Protein AF-A0A2N5ZGA8-F1 (afdb_monomer_lite)

InterPro domains:
  IPR036866 Ribonuclease Z/Hydroxyacylglutathione hydrolase-like [G3DSA:3.60.15.10] (250-473)
  IPR036866 Ribonuclease Z/Hydroxyacylglutathione hydrolase-like [SSF56281] (266-463)
  IPR044878 UbiA prenyltransferase superfamily [G3DSA:1.10.357.140] (12-146)

Structure (mmCIF, N/CA/C/O backbone):
data_AF-A0A2N5ZGA8-F1
#
_entry.id   AF-A0A2N5ZGA8-F1
#
loop_
_atom_site.group_PDB
_atom_site.id
_atom_site.type_symbol
_atom_site.label_atom_id
_atom_site.label_alt_id
_atom_site.label_comp_id
_atom_site.label_asym_id
_atom_site.label_entity_id
_atom_site.label_seq_id
_atom_site.pdbx_PDB_ins_code
_atom_site.Cartn_x
_atom_site.Cartn_y
_atom_site.Cartn_z
_atom_site.occupancy
_atom_site.B_iso_or_equiv
_atom_site.auth_seq_id
_atom_site.auth_comp_id
_atom_site.auth_asym_id
_atom_site.auth_atom_id
_atom_site.pdbx_PDB_model_num
ATOM 1 N N . MET A 1 1 ? 27.404 19.825 -39.252 1.00 42.28 1 MET A N 1
ATOM 2 C CA . MET A 1 1 ? 27.115 18.828 -38.196 1.00 42.28 1 MET A CA 1
ATOM 3 C C . MET A 1 1 ? 25.682 18.282 -38.285 1.00 42.28 1 MET A C 1
ATOM 5 O O . MET A 1 1 ? 25.531 17.076 -38.405 1.00 42.28 1 MET A O 1
ATOM 9 N N . ILE A 1 2 ? 24.647 19.131 -38.385 1.00 36.62 2 ILE A N 1
ATOM 10 C CA . ILE A 1 2 ? 23.227 18.726 -38.561 1.00 36.62 2 ILE A CA 1
ATOM 11 C C . ILE A 1 2 ? 22.965 17.884 -39.829 1.00 36.62 2 ILE A C 1
ATOM 13 O O . ILE A 1 2 ? 22.237 16.898 -39.770 1.00 36.62 2 ILE A O 1
ATOM 17 N N . LYS A 1 3 ? 23.632 18.184 -40.958 1.00 45.75 3 LYS A N 1
ATOM 18 C CA . LYS A 1 3 ? 23.583 17.331 -42.168 1.00 45.75 3 LYS A CA 1
ATOM 19 C C . LYS A 1 3 ? 24.006 15.879 -41.885 1.00 45.75 3 LYS A C 1
ATOM 21 O O . LYS A 1 3 ? 23.414 14.969 -42.442 1.00 45.75 3 LYS A O 1
ATOM 26 N N . ILE A 1 4 ? 24.976 15.652 -40.994 1.00 51.53 4 ILE A N 1
ATOM 27 C CA . ILE A 1 4 ? 25.480 14.309 -40.656 1.00 51.53 4 ILE A CA 1
ATOM 28 C C . ILE A 1 4 ? 24.460 13.544 -39.794 1.00 51.53 4 ILE A C 1
ATOM 30 O O . ILE A 1 4 ? 24.263 12.357 -40.004 1.00 51.53 4 ILE A O 1
ATOM 34 N N . ILE A 1 5 ? 23.745 14.232 -38.896 1.00 46.22 5 ILE A N 1
ATOM 35 C CA . ILE A 1 5 ? 22.691 13.646 -38.045 1.00 46.22 5 ILE A CA 1
ATOM 36 C C . ILE A 1 5 ? 21.482 13.166 -38.879 1.00 46.22 5 ILE A C 1
ATOM 38 O O . ILE A 1 5 ? 20.897 12.131 -38.572 1.00 46.22 5 ILE A O 1
ATOM 42 N N . LEU A 1 6 ? 21.125 13.887 -39.951 1.00 43.28 6 LEU A N 1
ATOM 43 C CA . LEU A 1 6 ? 19.881 13.682 -40.715 1.00 43.28 6 LEU A CA 1
ATOM 44 C C . LEU A 1 6 ? 20.022 12.867 -42.021 1.00 43.28 6 LEU A C 1
ATOM 46 O O . LEU A 1 6 ? 19.008 12.494 -42.609 1.00 43.28 6 LEU A O 1
ATOM 50 N N . LEU A 1 7 ? 21.235 12.577 -42.510 1.00 49.16 7 LEU A N 1
ATOM 51 C CA . LEU A 1 7 ? 21.440 11.998 -43.857 1.00 49.16 7 LEU A CA 1
ATOM 52 C C . LEU A 1 7 ? 21.322 10.466 -43.958 1.00 49.16 7 LEU A C 1
ATOM 54 O O . LEU A 1 7 ? 21.273 9.927 -45.063 1.00 49.16 7 LEU A O 1
ATOM 58 N N . PHE A 1 8 ? 21.245 9.752 -42.840 1.00 52.50 8 PHE A N 1
ATOM 59 C CA . PHE A 1 8 ? 21.357 8.292 -42.812 1.00 52.50 8 PHE A CA 1
ATOM 60 C C . PHE A 1 8 ? 20.091 7.434 -42.563 1.00 52.50 8 PHE A C 1
ATOM 62 O O . PHE A 1 8 ? 20.229 6.211 -42.620 1.00 52.50 8 PHE A O 1
ATOM 69 N N . PRO A 1 9 ? 18.850 7.943 -42.374 1.00 51.81 9 PRO A N 1
ATOM 70 C CA . PRO A 1 9 ? 17.691 7.067 -42.133 1.00 51.81 9 PRO A CA 1
ATOM 71 C C . PRO A 1 9 ? 17.471 5.991 -43.209 1.00 51.81 9 PRO A C 1
ATOM 73 O O . PRO A 1 9 ? 16.933 4.929 -42.925 1.00 51.81 9 PRO A O 1
ATOM 76 N N . LYS A 1 10 ? 17.904 6.247 -44.454 1.00 49.03 10 LYS A N 1
ATOM 77 C CA . LYS A 1 10 ? 17.772 5.306 -45.582 1.00 49.03 10 LYS A CA 1
ATOM 78 C C . LYS A 1 10 ? 18.852 4.217 -45.626 1.00 49.03 10 LYS A C 1
ATOM 80 O O . LYS A 1 10 ? 18.699 3.270 -46.392 1.00 49.03 10 LYS A O 1
ATOM 85 N N . THR A 1 11 ? 19.941 4.361 -44.871 1.00 52.16 11 THR A N 1
ATOM 86 C CA . THR A 1 11 ? 21.056 3.393 -44.797 1.00 52.16 11 THR A CA 1
ATOM 87 C C . THR A 1 11 ? 21.200 2.757 -43.414 1.00 52.16 11 THR A C 1
ATOM 89 O O . THR A 1 11 ? 21.920 1.772 -43.263 1.00 52.16 11 THR A O 1
ATOM 92 N N . TYR A 1 12 ? 20.514 3.306 -42.416 1.00 62.53 12 TYR A N 1
ATOM 93 C CA . TYR A 1 12 ? 20.373 2.754 -41.080 1.00 62.53 12 TYR A CA 1
ATOM 94 C C . TYR A 1 12 ? 19.534 1.483 -41.091 1.00 62.53 12 TYR A C 1
ATOM 96 O O . TYR A 1 12 ? 18.433 1.458 -41.642 1.00 62.53 12 TYR A O 1
ATOM 104 N N . ARG A 1 13 ? 20.031 0.424 -40.442 1.00 61.88 13 ARG A N 1
ATOM 105 C CA . ARG A 1 13 ? 19.171 -0.706 -40.112 1.00 61.88 13 ARG A CA 1
ATOM 106 C C . ARG A 1 13 ? 18.444 -0.420 -38.812 1.00 61.88 13 ARG A C 1
ATOM 108 O O . ARG A 1 13 ? 19.052 -0.314 -37.746 1.00 61.88 13 ARG A O 1
ATOM 115 N N . PHE A 1 14 ? 17.132 -0.296 -38.942 1.00 59.53 14 PHE A N 1
ATOM 116 C CA . PHE A 1 14 ? 16.235 -0.008 -37.838 1.00 59.53 14 PHE A CA 1
ATOM 117 C C . PHE A 1 14 ? 16.184 -1.135 -36.803 1.00 59.53 14 PHE A C 1
ATOM 119 O O . PHE A 1 14 ? 15.913 -0.867 -35.646 1.00 59.53 14 PHE A O 1
ATOM 126 N N . ASP A 1 15 ? 16.503 -2.375 -37.170 1.00 60.81 15 ASP A N 1
ATOM 127 C CA . ASP A 1 15 ? 16.568 -3.484 -36.215 1.00 60.81 15 ASP A CA 1
ATOM 128 C C . ASP A 1 15 ? 17.665 -3.293 -35.155 1.00 60.81 15 ASP A C 1
ATOM 130 O O . ASP A 1 15 ? 17.408 -3.497 -33.977 1.00 60.81 15 ASP A O 1
ATOM 134 N N . ILE A 1 16 ? 18.850 -2.806 -35.533 1.00 68.69 16 ILE A N 1
ATOM 135 C CA . ILE A 1 16 ? 19.913 -2.459 -34.577 1.00 68.69 16 ILE A CA 1
ATOM 136 C C . ILE A 1 16 ? 19.487 -1.266 -33.714 1.00 68.69 16 ILE A C 1
ATOM 138 O O . ILE A 1 16 ? 19.756 -1.258 -32.517 1.00 68.69 16 ILE A O 1
ATOM 142 N N . PHE A 1 17 ? 18.793 -0.279 -34.290 1.00 72.31 17 PHE A N 1
ATOM 143 C CA . PHE A 1 17 ? 18.229 0.823 -33.505 1.00 72.31 17 PHE A CA 1
ATOM 144 C C . PHE A 1 17 ? 17.192 0.313 -32.505 1.00 72.31 17 PHE A C 1
ATOM 146 O O . PHE A 1 17 ? 17.238 0.702 -31.348 1.00 72.31 17 PHE A O 1
ATOM 153 N N . LEU A 1 18 ? 16.297 -0.579 -32.932 1.00 65.62 18 LEU A N 1
ATOM 154 C CA . LEU A 1 18 ? 15.252 -1.159 -32.100 1.00 65.62 18 LEU A CA 1
ATOM 155 C C . LEU A 1 18 ? 15.848 -1.959 -30.942 1.00 65.62 18 LEU A C 1
ATOM 157 O O . LEU A 1 18 ? 15.362 -1.837 -29.824 1.00 65.62 18 LEU A O 1
ATOM 161 N N . LEU A 1 19 ? 16.924 -2.718 -31.184 1.00 68.69 19 LEU A N 1
ATOM 162 C CA . LEU A 1 19 ? 17.678 -3.373 -30.113 1.00 68.69 19 LEU A CA 1
ATOM 163 C C . LEU A 1 19 ? 18.147 -2.327 -29.095 1.00 68.69 19 LEU A C 1
ATOM 165 O O . LEU A 1 19 ? 17.766 -2.400 -27.935 1.00 68.69 19 LEU A O 1
ATOM 169 N N . VAL A 1 20 ? 18.895 -1.310 -29.531 1.00 73.00 20 VAL A N 1
ATOM 170 C CA . VAL A 1 20 ? 19.420 -0.247 -28.651 1.00 73.00 20 VAL A CA 1
ATOM 171 C C . VAL A 1 20 ? 18.306 0.530 -27.933 1.00 73.00 20 VAL A C 1
ATOM 173 O O . VAL A 1 20 ? 18.451 0.878 -26.762 1.00 73.00 20 VAL A O 1
ATOM 176 N N . PHE A 1 21 ? 17.178 0.744 -28.604 1.00 75.94 21 PHE A N 1
ATOM 177 C CA . PHE A 1 21 ? 15.977 1.363 -28.056 1.00 75.94 21 PHE A CA 1
ATOM 178 C C . PHE A 1 21 ? 15.363 0.549 -26.931 1.00 75.94 21 PHE A C 1
ATOM 180 O O . PHE A 1 21 ? 15.164 1.088 -25.845 1.00 75.94 21 PHE A O 1
ATOM 187 N N . LEU A 1 22 ? 15.114 -0.739 -27.161 1.00 68.12 22 LEU A N 1
ATOM 188 C CA . LEU A 1 22 ? 14.566 -1.627 -26.140 1.00 68.12 22 LEU A CA 1
ATOM 189 C C . LEU A 1 22 ? 15.519 -1.733 -24.944 1.00 68.12 22 LEU A C 1
ATOM 191 O O . LEU A 1 22 ? 15.070 -1.644 -23.806 1.00 68.12 22 LEU A O 1
ATOM 195 N N . LEU A 1 23 ? 16.834 -1.822 -25.187 1.00 69.00 23 LEU A N 1
ATOM 196 C CA . LEU A 1 23 ? 17.844 -1.796 -24.121 1.00 69.00 23 LEU A CA 1
ATOM 197 C C . LEU A 1 23 ? 17.736 -0.541 -23.256 1.00 69.00 23 LEU A C 1
ATOM 199 O O . LEU A 1 23 ? 17.744 -0.619 -22.028 1.00 69.00 23 LEU A O 1
ATOM 203 N N . SER A 1 24 ? 17.659 0.613 -23.917 1.00 72.38 24 SER A N 1
ATOM 204 C CA . SER A 1 24 ? 17.603 1.905 -23.247 1.00 72.38 24 SER A CA 1
ATOM 205 C C . SER A 1 24 ? 16.304 2.033 -22.465 1.00 72.38 24 SER A C 1
ATOM 207 O O . SER A 1 24 ? 16.347 2.371 -21.290 1.00 72.38 24 SER A O 1
ATOM 209 N N . PHE A 1 25 ? 15.172 1.676 -23.076 1.00 72.38 25 PHE A N 1
ATOM 210 C CA . PHE A 1 25 ? 13.846 1.711 -22.463 1.00 72.38 25 PHE A CA 1
ATOM 211 C C . PHE A 1 25 ? 13.787 0.939 -21.144 1.00 72.38 25 PHE A C 1
ATOM 213 O O . PHE A 1 25 ? 13.334 1.492 -20.149 1.00 72.38 25 PHE A O 1
ATOM 220 N N . TYR A 1 26 ? 14.316 -0.286 -21.104 1.00 67.44 26 TYR A N 1
ATOM 221 C CA . TYR A 1 26 ? 14.339 -1.093 -19.878 1.00 67.44 26 TYR A CA 1
ATOM 222 C C . TYR A 1 26 ? 15.374 -0.651 -18.841 1.00 67.44 26 TYR A C 1
ATOM 224 O O . TYR A 1 26 ? 15.296 -1.065 -17.690 1.00 67.44 26 TYR A O 1
ATOM 232 N N . SER A 1 27 ? 16.351 0.161 -19.239 1.00 69.12 27 SER A N 1
ATOM 233 C CA . SER A 1 27 ? 17.401 0.646 -18.339 1.00 69.12 27 SER A CA 1
ATOM 234 C C . SER A 1 27 ? 17.052 1.994 -17.693 1.00 69.12 27 SER A C 1
ATOM 236 O O . SER A 1 27 ? 17.775 2.449 -16.805 1.00 69.12 27 SER A O 1
ATOM 238 N N . PHE A 1 28 ? 15.979 2.652 -18.148 1.00 70.44 28 PHE A N 1
ATOM 239 C CA . PHE A 1 28 ? 15.484 3.898 -17.573 1.00 70.44 28 PHE A CA 1
ATOM 240 C C . PHE A 1 28 ? 14.602 3.617 -16.355 1.00 70.44 28 PHE A C 1
ATOM 242 O O . PHE A 1 28 ? 13.526 3.040 -16.474 1.00 70.44 28 PHE A O 1
ATOM 249 N N . ASP A 1 29 ? 15.032 4.106 -15.195 1.00 65.00 29 ASP A N 1
ATOM 250 C CA . ASP A 1 29 ? 14.250 4.067 -13.960 1.00 65.00 29 ASP A CA 1
ATOM 251 C C . ASP A 1 29 ? 13.327 5.316 -13.918 1.00 65.00 29 ASP A C 1
ATOM 253 O O . ASP A 1 29 ? 13.660 6.329 -13.304 1.00 65.00 29 ASP A O 1
ATOM 257 N N . ASN A 1 30 ? 12.203 5.307 -14.656 1.00 62.53 30 ASN A N 1
ATOM 258 C CA . ASN A 1 30 ? 11.212 6.401 -14.666 1.00 62.53 30 ASN A CA 1
ATOM 259 C C . ASN A 1 30 ? 9.764 5.863 -14.659 1.00 62.53 30 ASN A C 1
ATOM 261 O O . ASN A 1 30 ? 9.383 5.012 -15.461 1.00 62.53 30 ASN A O 1
ATOM 265 N N . ASN A 1 31 ? 8.928 6.399 -13.765 1.00 55.59 31 ASN A N 1
ATOM 266 C CA . ASN A 1 31 ? 7.543 5.959 -13.558 1.00 55.59 31 ASN A CA 1
ATOM 267 C C . ASN A 1 31 ? 6.585 6.370 -14.699 1.00 55.59 31 ASN A C 1
ATOM 269 O O . ASN A 1 31 ? 5.523 5.752 -14.885 1.00 55.59 31 ASN A O 1
ATOM 273 N N . ASN A 1 32 ? 6.950 7.386 -15.492 1.00 69.62 32 ASN A N 1
ATOM 274 C CA . ASN A 1 32 ? 6.167 7.875 -16.626 1.00 69.62 32 ASN A CA 1
ATOM 275 C C . ASN A 1 32 ? 6.593 7.195 -17.939 1.00 69.62 32 ASN A C 1
ATOM 277 O O . ASN A 1 32 ? 7.681 7.430 -18.465 1.00 69.62 32 ASN A O 1
ATOM 281 N N . VAL A 1 33 ? 5.699 6.384 -18.511 1.00 55.91 33 VAL A N 1
ATOM 282 C CA . VAL A 1 33 ? 5.980 5.568 -19.707 1.00 55.91 33 VAL A CA 1
ATOM 283 C C . VAL A 1 33 ? 6.249 6.425 -20.941 1.00 55.91 33 VAL A C 1
ATOM 285 O O . VAL A 1 33 ? 7.178 6.135 -21.685 1.00 55.91 33 VAL A O 1
ATOM 288 N N . PHE A 1 34 ? 5.494 7.503 -21.156 1.00 62.03 34 PHE A N 1
ATOM 289 C CA . PHE A 1 34 ? 5.689 8.368 -22.323 1.00 62.03 34 PHE A CA 1
ATOM 290 C C . PHE A 1 34 ? 7.023 9.107 -22.264 1.00 62.03 34 PHE A C 1
ATOM 292 O O . PHE A 1 34 ? 7.730 9.198 -23.268 1.00 62.03 34 PHE A O 1
ATOM 299 N N . GLN A 1 35 ? 7.401 9.580 -21.076 1.00 68.62 35 GLN A N 1
ATOM 300 C CA . GLN A 1 35 ? 8.718 10.171 -20.862 1.00 68.62 35 GLN A CA 1
ATOM 301 C C . GLN A 1 35 ? 9.822 9.130 -21.051 1.00 68.62 35 GLN A C 1
ATOM 303 O O . GLN A 1 35 ? 10.801 9.408 -21.732 1.00 68.62 35 GLN A O 1
ATOM 308 N N . THR A 1 36 ? 9.643 7.918 -20.528 1.00 69.56 36 THR A N 1
ATOM 309 C CA . THR A 1 36 ? 10.600 6.812 -20.683 1.00 69.56 36 THR A CA 1
ATOM 310 C C . THR A 1 36 ? 10.785 6.425 -22.148 1.00 69.56 36 THR A C 1
ATOM 312 O O . THR A 1 36 ? 11.915 6.302 -22.609 1.00 69.56 36 THR A O 1
ATOM 315 N N . LEU A 1 37 ? 9.697 6.310 -22.916 1.00 68.12 37 LEU A N 1
ATOM 316 C CA . LEU A 1 37 ? 9.735 6.063 -24.360 1.00 68.12 37 LEU A CA 1
ATOM 317 C C . LEU A 1 37 ? 10.491 7.172 -25.095 1.00 68.12 37 LEU A C 1
ATOM 319 O O . LEU A 1 37 ? 11.342 6.882 -25.935 1.00 68.12 37 LEU A O 1
ATOM 323 N N . ALA A 1 38 ? 10.214 8.436 -24.766 1.00 70.56 38 ALA A N 1
ATOM 324 C CA . ALA A 1 38 ? 10.895 9.571 -25.377 1.00 70.56 38 ALA A CA 1
ATOM 325 C C . ALA A 1 38 ? 12.396 9.571 -25.043 1.00 70.56 38 ALA A C 1
ATOM 327 O O . ALA A 1 38 ? 13.228 9.652 -25.947 1.00 70.56 38 ALA A O 1
ATOM 328 N N . LEU A 1 39 ? 12.750 9.416 -23.766 1.00 79.31 39 LEU A N 1
ATOM 329 C CA . LEU A 1 39 ? 14.136 9.356 -23.303 1.00 79.31 39 LEU A CA 1
ATOM 330 C C . LEU A 1 39 ? 14.888 8.189 -23.948 1.00 79.31 39 LEU A C 1
ATOM 332 O O . LEU A 1 39 ? 15.967 8.397 -24.499 1.00 79.31 39 LEU A O 1
ATOM 336 N N . ALA A 1 40 ? 14.291 6.997 -23.976 1.00 77.75 40 ALA A N 1
ATOM 337 C CA . ALA A 1 40 ? 14.840 5.822 -24.644 1.00 77.75 40 ALA A CA 1
ATOM 338 C C . ALA A 1 40 ? 15.075 6.053 -26.130 1.00 77.75 40 ALA A C 1
ATOM 340 O O . ALA A 1 40 ? 16.148 5.726 -26.641 1.00 77.75 40 ALA A O 1
ATOM 341 N N . PHE A 1 41 ? 14.107 6.654 -26.819 1.00 77.94 41 PHE A N 1
ATOM 342 C CA . PHE A 1 41 ? 14.212 6.960 -28.238 1.00 77.94 41 PHE A CA 1
ATOM 343 C C . PHE A 1 41 ? 15.373 7.915 -28.512 1.00 77.94 41 PHE A C 1
ATOM 345 O O . PHE A 1 41 ? 16.265 7.589 -29.298 1.00 77.94 41 PHE A O 1
ATOM 352 N N . PHE A 1 42 ? 15.396 9.065 -27.835 1.00 79.94 42 PHE A N 1
ATOM 353 C CA . PHE A 1 42 ? 16.415 10.088 -28.059 1.00 79.94 42 PHE A CA 1
ATOM 354 C C . PHE A 1 42 ? 17.803 9.630 -27.632 1.00 79.94 42 PHE A C 1
ATOM 356 O O . PHE A 1 42 ? 18.769 9.862 -28.361 1.00 79.94 42 PHE A O 1
ATOM 363 N N . PHE A 1 43 ? 17.905 8.941 -26.497 1.00 84.62 43 PHE A N 1
ATOM 364 C CA . PHE A 1 43 ? 19.174 8.412 -26.028 1.00 84.62 43 PHE A CA 1
ATOM 365 C C . PHE A 1 43 ? 19.745 7.392 -27.014 1.00 84.62 43 PHE A C 1
ATOM 367 O O . PHE A 1 43 ? 20.903 7.508 -27.404 1.00 84.62 43 PHE A O 1
ATOM 374 N N . SER A 1 44 ? 18.920 6.463 -27.505 1.00 82.62 44 SER A N 1
ATOM 375 C CA . SER A 1 44 ? 19.353 5.387 -28.410 1.00 82.62 44 SER A CA 1
ATOM 376 C C . SER A 1 44 ? 19.925 5.882 -29.727 1.00 82.62 44 SER A C 1
ATOM 378 O O . SER A 1 44 ? 20.774 5.209 -30.313 1.00 82.62 44 SER A O 1
ATOM 380 N N . LEU A 1 45 ? 19.514 7.068 -30.187 1.00 83.38 45 LEU A N 1
ATOM 381 C CA . LEU A 1 45 ? 20.076 7.685 -31.387 1.00 83.38 45 LEU A CA 1
ATOM 382 C C . LEU A 1 45 ? 21.587 7.916 -31.264 1.00 83.38 45 LEU A C 1
ATOM 384 O O . LEU A 1 45 ? 22.272 7.879 -32.282 1.00 83.38 45 LEU A O 1
ATOM 388 N N . ILE A 1 46 ? 22.122 8.121 -30.059 1.00 87.38 46 ILE A N 1
ATOM 389 C CA . ILE A 1 46 ? 23.539 8.437 -29.837 1.00 87.38 46 ILE A CA 1
ATOM 390 C C . ILE A 1 46 ? 24.443 7.215 -30.088 1.00 87.38 46 ILE A C 1
ATOM 392 O O . ILE A 1 46 ? 25.222 7.253 -31.049 1.00 87.38 46 ILE A O 1
ATOM 396 N N . PRO A 1 47 ? 24.353 6.114 -29.309 1.00 85.44 47 PRO A N 1
ATOM 397 C CA . PRO A 1 47 ? 25.181 4.932 -29.526 1.00 85.44 47 PRO A CA 1
ATOM 398 C C . PRO A 1 47 ? 24.878 4.269 -30.875 1.00 85.44 47 PRO A C 1
ATOM 400 O O . PRO A 1 47 ? 25.793 3.784 -31.541 1.00 85.44 47 PRO A O 1
ATOM 403 N N . PHE A 1 48 ? 23.627 4.314 -31.344 1.00 82.56 48 PHE A N 1
ATOM 404 C CA . PHE A 1 48 ? 23.272 3.819 -32.672 1.00 82.56 48 PHE A CA 1
ATOM 405 C C . PHE A 1 48 ? 24.013 4.573 -33.785 1.00 82.56 48 PHE A C 1
ATOM 407 O O . PHE A 1 48 ? 24.681 3.964 -34.624 1.00 82.56 48 PHE A O 1
ATOM 414 N N . ASN A 1 49 ? 23.947 5.904 -33.781 1.00 83.00 49 ASN A N 1
ATOM 415 C CA . ASN A 1 49 ? 24.606 6.722 -34.795 1.00 83.00 49 ASN A CA 1
ATOM 416 C C . ASN A 1 49 ? 26.136 6.602 -34.701 1.00 83.00 49 ASN A C 1
ATOM 418 O O . ASN A 1 49 ? 26.823 6.551 -35.726 1.00 83.00 49 ASN A O 1
ATOM 422 N N . PHE A 1 50 ? 26.673 6.437 -33.489 1.00 87.81 50 PHE A N 1
ATOM 423 C CA . PHE A 1 50 ? 28.091 6.166 -33.279 1.00 87.81 50 PHE A CA 1
ATOM 424 C C . PHE A 1 50 ? 28.535 4.901 -34.027 1.00 87.81 50 PHE A C 1
ATOM 426 O O . PHE A 1 50 ? 29.446 4.977 -34.856 1.00 87.81 50 PHE A O 1
ATOM 433 N N . ILE A 1 51 ? 27.843 3.774 -33.812 1.00 83.25 51 ILE A N 1
ATOM 434 C CA . ILE A 1 51 ? 28.148 2.476 -34.442 1.00 83.25 51 ILE A CA 1
ATOM 435 C C . ILE A 1 51 ? 28.145 2.585 -35.971 1.00 83.25 51 ILE A C 1
ATOM 437 O O . ILE A 1 51 ? 29.050 2.081 -36.643 1.00 83.25 51 ILE A O 1
ATOM 441 N N . TYR A 1 52 ? 27.150 3.259 -36.546 1.00 79.62 52 TYR A N 1
ATOM 442 C CA . TYR A 1 52 ? 27.073 3.402 -38.000 1.00 79.62 52 TYR A CA 1
ATOM 443 C C . TYR A 1 52 ? 28.143 4.333 -38.555 1.00 79.62 52 TYR A C 1
ATOM 445 O O . TYR A 1 52 ? 28.699 4.039 -39.616 1.00 79.62 52 TYR A O 1
ATOM 453 N N . THR A 1 53 ? 28.462 5.411 -37.840 1.00 81.56 53 THR A N 1
ATOM 454 C CA . THR A 1 53 ? 29.504 6.367 -38.231 1.00 81.56 53 THR A CA 1
ATOM 455 C C . THR A 1 53 ? 30.875 5.698 -38.280 1.00 81.56 53 THR A C 1
ATOM 457 O O . THR A 1 53 ? 31.594 5.844 -39.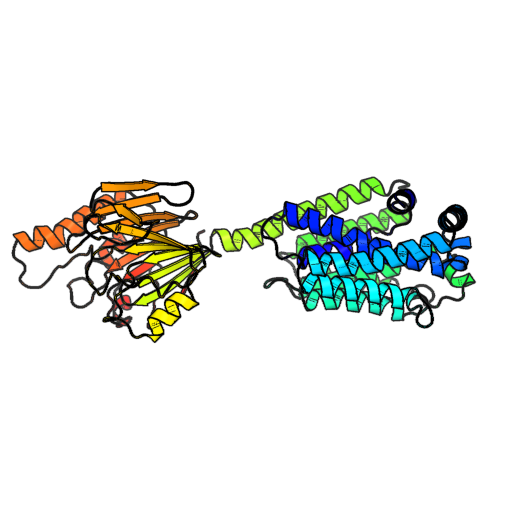270 1.00 81.56 53 THR A O 1
ATOM 460 N N . ILE A 1 54 ? 31.232 4.897 -37.274 1.00 85.56 54 ILE A N 1
ATOM 461 C CA . ILE A 1 54 ? 32.504 4.158 -37.296 1.00 85.56 54 ILE A CA 1
ATOM 462 C C . ILE A 1 54 ? 32.509 3.052 -38.356 1.00 85.56 54 ILE A C 1
ATOM 464 O O . ILE A 1 54 ? 33.532 2.818 -38.993 1.00 85.56 54 ILE A O 1
ATOM 468 N N . ASN A 1 55 ? 31.365 2.407 -38.605 1.00 81.31 55 ASN A N 1
ATOM 469 C CA . ASN A 1 55 ? 31.245 1.377 -39.632 1.00 81.31 55 ASN A CA 1
ATOM 470 C C . ASN A 1 55 ? 31.428 1.957 -41.048 1.00 81.31 55 ASN A C 1
ATOM 472 O O . ASN A 1 55 ? 32.120 1.358 -41.865 1.00 81.31 55 ASN A O 1
ATOM 476 N N . ILE A 1 56 ? 30.881 3.154 -41.306 1.00 79.81 56 ILE A N 1
ATOM 477 C CA . ILE A 1 56 ? 31.066 3.916 -42.557 1.00 79.81 56 ILE A CA 1
ATOM 478 C C . ILE A 1 56 ? 32.557 4.138 -42.835 1.00 79.81 56 ILE A C 1
ATOM 480 O O . ILE A 1 56 ? 33.017 3.988 -43.964 1.00 79.81 56 ILE A O 1
ATOM 484 N N . LEU A 1 57 ? 33.310 4.531 -41.805 1.00 79.00 57 LEU A N 1
ATOM 485 C CA . LEU A 1 57 ? 34.729 4.849 -41.941 1.00 79.00 57 LEU A CA 1
ATOM 486 C C . LEU A 1 57 ? 35.573 3.622 -42.297 1.00 79.00 57 LEU A C 1
ATOM 488 O O . LEU A 1 57 ? 36.592 3.769 -42.971 1.00 79.00 57 LEU A O 1
ATOM 492 N N . THR A 1 58 ? 35.169 2.429 -41.851 1.00 81.94 58 THR A N 1
ATOM 493 C CA . THR A 1 58 ? 35.981 1.214 -41.992 1.00 81.94 58 THR A CA 1
ATOM 494 C C . THR A 1 58 ? 35.596 0.320 -43.168 1.00 81.94 58 THR A C 1
ATOM 496 O O . THR A 1 58 ? 36.448 -0.446 -43.615 1.00 81.94 58 THR A O 1
ATOM 499 N N . ASP A 1 59 ? 34.380 0.450 -43.711 1.00 77.62 59 ASP A N 1
ATOM 500 C CA . ASP A 1 59 ? 33.858 -0.402 -44.798 1.00 77.62 59 ASP A CA 1
ATOM 501 C C . ASP A 1 59 ? 33.915 0.249 -46.185 1.00 77.62 59 ASP A C 1
ATOM 503 O O . ASP A 1 59 ? 33.146 -0.086 -47.082 1.00 77.62 59 ASP A O 1
ATOM 507 N N . LYS A 1 60 ? 34.850 1.182 -46.405 1.00 76.38 60 LYS A N 1
ATOM 508 C CA . LYS A 1 60 ? 34.924 1.947 -47.662 1.00 76.38 60 LYS A CA 1
ATOM 509 C C . LYS A 1 60 ? 35.056 1.062 -48.919 1.00 76.38 60 LYS A C 1
ATOM 511 O O . LYS A 1 60 ? 34.597 1.461 -49.986 1.00 76.38 60 LYS A O 1
ATOM 516 N N . LYS A 1 61 ? 35.696 -0.110 -48.815 1.00 75.75 61 LYS A N 1
ATOM 517 C CA . LYS A 1 61 ? 35.889 -1.043 -49.944 1.00 75.75 61 LYS A CA 1
ATOM 518 C C . LYS A 1 61 ? 34.657 -1.921 -50.174 1.00 75.75 61 LYS A C 1
ATOM 520 O O . LYS A 1 61 ? 34.256 -2.146 -51.305 1.00 75.75 61 LYS A O 1
ATOM 525 N N . GLU A 1 62 ? 34.042 -2.393 -49.102 1.00 74.75 62 GLU A N 1
ATOM 526 C CA . GLU A 1 62 ? 32.837 -3.219 -49.132 1.00 74.75 62 GLU A CA 1
ATOM 527 C C . GLU A 1 62 ? 31.631 -2.399 -49.626 1.00 74.75 62 GLU A C 1
ATOM 529 O O . GLU A 1 62 ? 30.875 -2.812 -50.510 1.00 74.75 62 GLU A O 1
ATOM 534 N N . ASP A 1 63 ? 31.497 -1.172 -49.120 1.00 76.19 63 ASP A N 1
ATOM 535 C CA . ASP A 1 63 ? 30.412 -0.261 -49.471 1.00 76.19 63 ASP A CA 1
ATOM 536 C C . ASP A 1 63 ? 30.532 0.304 -50.891 1.00 76.19 63 ASP A C 1
ATOM 538 O O . ASP A 1 63 ? 29.516 0.723 -51.444 1.00 76.19 63 ASP A O 1
ATOM 542 N N . SER A 1 64 ? 31.711 0.310 -51.527 1.00 76.44 64 SER A N 1
ATOM 543 C CA . SER A 1 64 ? 31.795 0.735 -52.935 1.00 76.44 64 SER A CA 1
ATOM 544 C C . SER A 1 64 ? 31.041 -0.206 -53.874 1.00 76.44 64 SER A C 1
ATOM 546 O O . SER A 1 64 ? 30.610 0.225 -54.940 1.00 76.44 64 SER A O 1
ATOM 548 N N . ILE A 1 65 ? 30.842 -1.457 -53.451 1.00 73.38 65 ILE A N 1
ATOM 549 C CA . ILE A 1 65 ? 30.089 -2.476 -54.186 1.00 73.38 65 ILE A CA 1
ATOM 550 C C . ILE A 1 65 ? 28.653 -2.540 -53.661 1.00 73.38 65 ILE A C 1
ATOM 552 O O . ILE A 1 65 ? 27.700 -2.395 -54.427 1.00 73.38 65 ILE A O 1
ATOM 556 N N . ASN A 1 66 ? 28.486 -2.705 -52.346 1.00 68.81 66 ASN A N 1
ATOM 557 C CA . ASN A 1 66 ? 27.176 -2.978 -51.751 1.00 68.81 66 ASN A CA 1
ATOM 558 C C . ASN A 1 66 ? 26.328 -1.709 -51.560 1.00 68.81 66 ASN A C 1
ATOM 560 O O . ASN A 1 66 ? 25.098 -1.751 -51.631 1.00 68.81 66 ASN A O 1
ATOM 564 N N . LYS A 1 67 ? 26.961 -0.560 -51.279 1.00 73.75 67 LYS A N 1
ATOM 565 C CA . LYS A 1 67 ? 26.287 0.675 -50.831 1.00 73.75 67 LYS A CA 1
ATOM 566 C C . LYS A 1 67 ? 26.934 1.933 -51.440 1.00 73.75 67 LYS A C 1
ATOM 568 O O . LYS A 1 67 ? 27.300 2.851 -50.703 1.00 73.75 67 LYS A O 1
ATOM 573 N N . PRO A 1 68 ? 27.013 2.072 -52.778 1.00 73.69 68 PRO A N 1
ATOM 574 C CA . PRO A 1 68 ? 27.779 3.144 -53.434 1.00 73.69 68 PRO A CA 1
ATOM 575 C C . PRO A 1 68 ? 27.321 4.565 -53.054 1.00 73.69 68 PRO A C 1
ATOM 577 O O . PRO A 1 68 ? 28.118 5.502 -53.008 1.00 73.69 68 PRO A O 1
ATOM 580 N N . LYS A 1 69 ? 26.042 4.737 -52.689 1.00 73.44 69 LYS A N 1
ATOM 581 C CA . LYS A 1 69 ? 25.506 6.010 -52.169 1.00 73.44 69 LYS A CA 1
ATOM 582 C C . LYS A 1 69 ? 26.144 6.431 -50.836 1.00 73.44 69 LYS A C 1
ATOM 584 O O . LYS A 1 69 ? 26.317 7.623 -50.603 1.00 73.44 69 LYS A O 1
ATOM 589 N N . ARG A 1 70 ? 26.515 5.468 -49.982 1.00 74.06 70 ARG A N 1
ATOM 590 C CA . ARG A 1 70 ? 27.206 5.690 -48.699 1.00 74.06 70 ARG A CA 1
ATOM 591 C C . ARG A 1 70 ? 28.624 6.209 -48.940 1.00 74.06 70 ARG A C 1
ATOM 593 O O . ARG A 1 70 ? 29.034 7.152 -48.279 1.00 74.06 70 ARG A O 1
ATOM 600 N N . ILE A 1 71 ? 29.322 5.684 -49.950 1.00 75.44 71 ILE A N 1
ATOM 601 C CA . ILE A 1 71 ? 30.658 6.157 -50.351 1.00 75.44 71 ILE A CA 1
ATOM 602 C C . ILE A 1 71 ? 30.633 7.583 -50.886 1.00 75.44 71 ILE A C 1
ATOM 604 O O . ILE A 1 71 ? 31.472 8.393 -50.493 1.00 75.44 71 ILE A O 1
ATOM 608 N N . LYS A 1 72 ? 29.658 7.907 -51.743 1.00 74.88 72 LYS A N 1
ATOM 609 C CA . LYS A 1 72 ? 29.485 9.278 -52.237 1.00 74.88 72 LYS A CA 1
ATOM 610 C C . LYS A 1 72 ? 29.343 10.262 -51.072 1.00 74.88 72 LYS A C 1
ATOM 612 O O . LYS A 1 72 ? 30.066 11.245 -51.011 1.00 74.88 72 LYS A O 1
ATOM 617 N N . LEU A 1 73 ? 28.519 9.913 -50.086 1.00 71.25 73 LEU A N 1
ATOM 618 C CA . LEU A 1 73 ? 28.327 10.711 -48.877 1.00 71.25 73 LEU A CA 1
ATOM 619 C C . LEU A 1 73 ? 29.610 10.869 -48.036 1.00 71.25 73 LEU A C 1
ATOM 621 O O . LEU A 1 73 ? 29.862 11.952 -47.512 1.00 71.25 73 LEU A O 1
ATOM 625 N N . ILE A 1 74 ? 30.434 9.819 -47.915 1.00 74.69 74 ILE A N 1
ATOM 626 C CA . ILE A 1 74 ? 31.745 9.913 -47.245 1.00 74.69 74 ILE A CA 1
ATOM 627 C C . ILE A 1 74 ? 32.640 10.932 -47.943 1.00 74.69 74 ILE A C 1
ATOM 629 O O . ILE A 1 74 ? 33.304 11.730 -47.279 1.00 74.69 74 ILE A O 1
ATOM 633 N N . ASN A 1 75 ? 32.677 10.876 -49.272 1.00 78.62 75 ASN A N 1
ATOM 634 C CA . ASN A 1 75 ? 33.507 11.762 -50.075 1.00 78.62 75 ASN A CA 1
ATOM 635 C C . ASN A 1 75 ? 33.006 13.216 -49.986 1.00 78.62 75 ASN A C 1
ATOM 637 O O . ASN A 1 75 ? 33.829 14.110 -49.819 1.00 78.62 75 ASN A O 1
ATOM 641 N N . ASP A 1 76 ? 31.686 13.436 -49.988 1.00 77.75 76 ASP A N 1
ATOM 642 C CA . ASP A 1 76 ? 31.068 14.767 -49.875 1.00 77.75 76 ASP A CA 1
ATOM 643 C C . ASP A 1 76 ? 31.299 15.416 -48.493 1.00 77.75 76 ASP A C 1
ATOM 645 O O . ASP A 1 76 ? 31.471 16.629 -48.386 1.00 77.75 76 ASP A O 1
ATOM 649 N N . LEU A 1 77 ? 31.290 14.624 -47.413 1.00 75.25 77 LEU A N 1
ATOM 650 C CA . LEU A 1 77 ? 31.470 15.123 -46.041 1.00 75.25 77 LEU A CA 1
ATOM 651 C C . LEU A 1 77 ? 32.940 15.208 -45.606 1.00 75.25 77 LEU A C 1
ATOM 653 O O . LEU A 1 77 ? 33.265 15.991 -44.710 1.00 75.25 77 LEU A O 1
ATOM 657 N N . GLY A 1 78 ? 33.817 14.402 -46.204 1.00 80.94 78 GLY A N 1
ATOM 658 C CA . GLY A 1 78 ? 35.227 14.278 -45.841 1.00 80.94 78 GLY A CA 1
ATOM 659 C C . GLY A 1 78 ? 35.467 13.362 -44.631 1.00 80.94 78 GLY A C 1
ATOM 660 O O . GLY A 1 78 ? 34.873 13.517 -43.562 1.00 80.94 78 GLY A O 1
ATOM 661 N N . GLY A 1 79 ? 36.410 12.422 -44.764 1.00 80.12 79 GLY A N 1
ATOM 662 C CA . GLY A 1 79 ? 36.694 11.406 -43.737 1.00 80.12 79 GLY A CA 1
ATOM 663 C C . GLY A 1 79 ? 37.104 11.973 -42.369 1.00 80.12 79 GLY A C 1
ATOM 664 O O . GLY A 1 79 ? 36.724 11.419 -41.338 1.00 80.12 79 GLY A O 1
ATOM 665 N N . LYS A 1 80 ? 37.808 13.116 -42.338 1.00 83.56 80 LYS A N 1
ATOM 666 C CA . LYS A 1 80 ? 38.183 13.814 -41.092 1.00 83.56 80 LYS A CA 1
ATOM 667 C C . LYS A 1 80 ? 36.953 14.289 -40.309 1.00 83.56 80 LYS A C 1
ATOM 669 O O . LYS A 1 80 ? 36.901 14.119 -39.095 1.00 83.56 80 LYS A O 1
ATOM 674 N N . ASN A 1 81 ? 35.942 14.818 -40.998 1.00 83.00 81 ASN A N 1
ATOM 675 C CA . ASN A 1 81 ? 34.719 15.310 -40.361 1.00 83.00 81 ASN A CA 1
ATOM 676 C C . ASN A 1 81 ? 33.880 14.163 -39.790 1.00 83.00 81 ASN A C 1
ATOM 678 O O . ASN A 1 81 ? 33.362 14.273 -38.681 1.00 83.00 81 ASN A O 1
ATOM 682 N N . ILE A 1 82 ? 33.794 13.043 -40.511 1.00 81.38 82 ILE A N 1
ATOM 683 C CA . ILE A 1 82 ? 33.087 11.838 -40.049 1.00 81.38 82 ILE A CA 1
ATOM 684 C C . ILE A 1 82 ? 33.797 11.233 -38.829 1.00 81.38 82 ILE A C 1
ATOM 686 O O . ILE A 1 82 ? 33.140 10.857 -37.858 1.00 81.38 82 ILE A O 1
ATOM 690 N N . ARG A 1 83 ? 35.137 11.212 -38.822 1.00 85.94 83 ARG A N 1
ATOM 691 C CA . ARG A 1 83 ? 35.925 10.795 -37.653 1.00 85.94 83 ARG A CA 1
ATOM 692 C C . ARG A 1 83 ? 35.659 11.694 -36.447 1.00 85.94 83 ARG A C 1
ATOM 694 O O . ARG A 1 83 ? 35.325 11.179 -35.384 1.00 85.94 83 ARG A O 1
ATOM 701 N N . ASN A 1 84 ? 35.738 13.013 -36.609 1.00 88.00 84 ASN A N 1
ATOM 702 C CA . ASN A 1 84 ? 35.460 13.957 -35.523 1.00 88.00 84 ASN A CA 1
ATOM 703 C C . ASN A 1 84 ? 34.032 13.798 -34.982 1.00 88.00 84 ASN A C 1
ATOM 705 O O . ASN A 1 84 ? 33.823 13.833 -33.773 1.00 88.00 84 ASN A O 1
ATOM 709 N N . TYR A 1 85 ? 33.062 13.549 -35.861 1.00 86.44 85 TYR A N 1
ATOM 710 C CA . TYR A 1 85 ? 31.684 13.284 -35.462 1.00 86.44 85 TYR A CA 1
ATOM 711 C C . TYR A 1 85 ? 31.536 11.985 -34.655 1.00 86.44 85 TYR A C 1
ATOM 713 O O . TYR A 1 85 ? 30.839 11.979 -33.645 1.00 86.44 85 TYR A O 1
ATOM 721 N N . SER A 1 86 ? 32.238 10.909 -35.035 1.00 88.19 86 SER A N 1
ATOM 722 C CA . SER A 1 86 ? 32.252 9.673 -34.238 1.00 88.19 86 SER A CA 1
ATOM 723 C C . SER A 1 86 ? 32.845 9.885 -32.845 1.00 88.19 86 SER A C 1
ATOM 725 O O . SER A 1 86 ? 32.302 9.373 -31.874 1.00 88.19 86 SER A O 1
ATOM 727 N N . ILE A 1 87 ? 33.905 10.692 -32.728 1.00 91.12 87 ILE A N 1
ATOM 728 C CA . ILE A 1 87 ? 34.520 11.030 -31.436 1.00 91.12 87 ILE A CA 1
ATOM 729 C C . ILE A 1 87 ? 33.535 11.842 -30.590 1.00 91.12 87 ILE A C 1
ATOM 731 O O . ILE A 1 87 ? 33.345 11.550 -29.414 1.00 91.12 87 ILE A O 1
ATOM 735 N N . PHE A 1 88 ? 32.853 12.815 -31.195 1.00 90.81 88 PHE A N 1
ATOM 736 C CA . PHE A 1 88 ? 31.822 13.595 -30.515 1.00 90.81 88 PHE A CA 1
ATOM 737 C C . PHE A 1 88 ? 30.683 12.711 -29.983 1.00 90.81 88 PHE A C 1
ATOM 739 O O . PHE A 1 88 ? 30.327 12.818 -28.813 1.00 90.81 88 PHE A O 1
ATOM 746 N N . LEU A 1 89 ? 30.145 11.804 -30.807 1.00 89.94 89 LEU A N 1
ATOM 747 C CA . LEU A 1 89 ? 29.116 10.857 -30.369 1.00 89.94 89 LEU A CA 1
ATOM 748 C C . LEU A 1 89 ? 29.626 9.907 -29.281 1.00 89.94 89 LEU A C 1
ATOM 750 O O . LEU A 1 89 ? 28.853 9.555 -28.394 1.00 89.94 89 LEU A O 1
ATOM 754 N N . PHE A 1 90 ? 30.911 9.532 -29.327 1.00 92.62 90 PHE A N 1
ATOM 755 C CA . PHE A 1 90 ? 31.545 8.735 -28.281 1.00 92.62 90 PHE A CA 1
ATOM 756 C C . PHE A 1 90 ? 31.459 9.419 -26.918 1.00 92.62 90 PHE A C 1
ATOM 758 O O . PHE A 1 90 ? 30.921 8.855 -25.968 1.00 92.62 90 PHE A O 1
ATOM 765 N N . PHE A 1 91 ? 31.912 10.671 -26.849 1.00 94.00 91 PHE A N 1
ATOM 766 C CA . PHE A 1 91 ? 31.840 11.458 -25.622 1.00 94.00 91 PHE A CA 1
ATOM 767 C C . PHE A 1 91 ? 30.404 11.724 -25.182 1.00 94.00 91 PHE A C 1
ATOM 769 O O . PHE A 1 91 ? 30.104 11.596 -24.000 1.00 94.00 91 PHE A O 1
ATOM 776 N N . LEU A 1 92 ? 29.502 12.040 -26.114 1.00 91.94 92 LEU A N 1
ATOM 777 C CA . LEU A 1 92 ? 28.097 12.291 -25.799 1.00 91.94 92 LEU A CA 1
ATOM 778 C C . LEU A 1 92 ? 27.425 11.055 -25.178 1.00 91.94 92 LEU A C 1
ATOM 780 O O . LEU A 1 92 ? 26.697 11.179 -24.195 1.00 91.94 92 LEU A O 1
ATOM 784 N N . GLY A 1 93 ? 27.715 9.866 -25.717 1.00 88.94 93 GLY A N 1
ATOM 785 C CA . GLY A 1 93 ? 27.202 8.595 -25.209 1.00 88.94 93 GLY A CA 1
ATOM 786 C C . GLY A 1 93 ? 27.691 8.246 -23.803 1.00 88.94 93 GLY A C 1
ATOM 787 O O . GLY A 1 93 ? 27.058 7.432 -23.145 1.00 88.94 93 GLY A O 1
ATOM 788 N N . ILE A 1 94 ? 28.765 8.873 -23.318 1.00 92.56 94 ILE A N 1
ATOM 789 C CA . ILE A 1 94 ? 29.296 8.674 -21.961 1.00 92.56 94 ILE A CA 1
ATOM 790 C C . ILE A 1 94 ? 28.861 9.815 -21.029 1.00 92.56 94 ILE A C 1
ATOM 792 O O . ILE A 1 94 ? 28.380 9.565 -19.928 1.00 92.56 94 ILE A O 1
ATOM 796 N N . MET A 1 95 ? 28.985 11.068 -21.473 1.00 92.56 95 MET A N 1
ATOM 797 C CA . MET A 1 95 ? 28.694 12.253 -20.659 1.00 92.56 95 MET A CA 1
ATOM 798 C C . MET A 1 95 ? 27.209 12.395 -20.334 1.00 92.56 95 MET A C 1
ATOM 800 O O . MET A 1 95 ? 26.872 12.722 -19.201 1.00 92.56 95 MET A O 1
ATOM 804 N N . ILE A 1 96 ? 26.313 12.135 -21.293 1.00 88.19 96 ILE A N 1
ATOM 805 C CA . ILE A 1 96 ? 24.874 12.268 -21.038 1.00 88.19 96 ILE A CA 1
ATOM 806 C C . ILE A 1 96 ? 24.413 11.290 -19.948 1.00 88.19 96 ILE A C 1
ATOM 808 O O . ILE A 1 96 ? 23.776 11.751 -19.003 1.00 88.19 96 ILE A O 1
ATOM 812 N N . PRO A 1 97 ? 24.753 9.986 -20.001 1.00 87.50 97 PRO A N 1
ATOM 813 C CA . PRO A 1 97 ? 24.412 9.080 -18.913 1.00 87.50 97 PRO A CA 1
ATOM 814 C C . PRO A 1 97 ? 24.995 9.461 -17.557 1.00 87.50 97 PRO A C 1
ATOM 816 O O . PRO A 1 97 ? 24.301 9.299 -16.564 1.00 87.50 97 PRO A O 1
ATOM 819 N N . ILE A 1 98 ? 26.227 9.986 -17.513 1.00 87.19 98 ILE A N 1
ATOM 820 C CA . ILE A 1 98 ? 26.865 10.434 -16.262 1.00 87.19 98 ILE A CA 1
ATOM 821 C C . ILE A 1 98 ? 26.100 11.596 -15.624 1.00 87.19 98 ILE A C 1
ATOM 823 O O . ILE A 1 98 ? 25.947 11.629 -14.409 1.00 87.19 98 ILE A O 1
ATOM 827 N N . VAL A 1 99 ? 25.666 12.564 -16.433 1.00 85.38 99 VAL A N 1
ATOM 828 C CA . VAL A 1 99 ? 25.082 13.813 -15.925 1.00 85.38 99 VAL A CA 1
ATOM 829 C C . VAL A 1 99 ? 23.580 13.686 -15.682 1.00 85.38 99 VAL A C 1
ATOM 831 O O . VAL A 1 99 ? 23.064 14.286 -14.744 1.00 85.38 99 VAL A O 1
ATOM 834 N N . TYR A 1 100 ? 22.872 12.939 -16.530 1.00 81.56 100 TYR A N 1
ATOM 835 C CA . TYR A 1 100 ? 21.411 12.998 -16.592 1.00 81.56 100 TYR A CA 1
ATOM 836 C C . TYR A 1 100 ? 20.705 11.680 -16.273 1.00 81.56 100 TYR A C 1
ATOM 838 O O . TYR A 1 100 ? 19.495 11.711 -16.054 1.00 81.56 100 TYR A O 1
ATOM 846 N N . PHE A 1 101 ? 21.399 10.535 -16.267 1.00 83.94 101 PHE A N 1
ATOM 847 C CA . PHE A 1 101 ? 20.763 9.216 -16.154 1.00 83.94 101 PHE A CA 1
ATOM 848 C C . PHE A 1 101 ? 21.433 8.318 -15.100 1.00 83.94 101 PHE A C 1
ATOM 850 O O . PHE A 1 101 ? 22.225 8.768 -14.279 1.00 83.94 101 PHE A O 1
ATOM 857 N N . SER A 1 102 ? 21.057 7.037 -15.071 1.00 81.75 102 SER A N 1
ATOM 858 C CA . SER A 1 102 ? 21.524 6.068 -14.077 1.00 81.75 102 SER A CA 1
ATOM 859 C C . SER A 1 102 ? 22.851 5.404 -14.467 1.00 81.75 102 SER A C 1
ATOM 861 O O . SER A 1 102 ? 23.238 5.347 -15.640 1.00 81.75 102 SER A O 1
ATOM 863 N N . GLN A 1 103 ? 23.518 4.790 -13.481 1.00 82.56 103 GLN A N 1
ATOM 864 C CA . GLN A 1 103 ? 24.694 3.942 -13.718 1.00 82.56 103 GLN A CA 1
ATOM 865 C C . GLN A 1 103 ? 24.391 2.791 -14.695 1.00 82.56 103 GLN A C 1
ATOM 867 O O . GLN A 1 103 ? 25.253 2.426 -15.494 1.00 82.56 103 GLN A O 1
ATOM 872 N N . LYS A 1 104 ? 23.155 2.266 -14.702 1.00 78.12 104 LYS A N 1
ATOM 873 C CA . LYS A 1 104 ? 22.715 1.225 -15.646 1.00 78.12 104 LYS A CA 1
ATOM 874 C C . LYS A 1 104 ? 22.780 1.713 -17.096 1.00 78.12 104 LYS A C 1
ATOM 876 O O . LYS A 1 104 ? 23.324 1.012 -17.950 1.00 78.12 104 LYS A O 1
ATOM 881 N N . ILE A 1 105 ? 22.277 2.923 -17.365 1.00 82.81 105 ILE A N 1
ATOM 882 C CA . ILE A 1 105 ? 22.306 3.544 -18.700 1.00 82.81 105 ILE A CA 1
ATOM 883 C C . ILE A 1 105 ? 23.748 3.824 -19.138 1.00 82.81 105 ILE A C 1
ATOM 885 O O . ILE A 1 105 ? 24.092 3.598 -20.300 1.00 82.81 105 ILE A O 1
ATOM 889 N N . LEU A 1 106 ? 24.615 4.256 -18.216 1.00 87.56 106 LEU A N 1
ATOM 890 C CA . LEU A 1 106 ? 26.037 4.459 -18.500 1.00 87.56 106 LEU A CA 1
ATOM 891 C C . LEU A 1 106 ? 26.729 3.151 -18.907 1.00 87.56 106 LEU A C 1
ATOM 893 O O . LEU A 1 106 ? 27.369 3.100 -19.959 1.00 87.56 106 LEU A O 1
ATOM 897 N N . ILE A 1 107 ? 26.568 2.091 -18.109 1.00 83.62 107 ILE A N 1
ATOM 898 C CA . ILE A 1 107 ? 27.144 0.766 -18.386 1.00 83.62 107 ILE A CA 1
ATOM 899 C C . ILE A 1 107 ? 26.655 0.248 -19.741 1.00 83.62 107 ILE A C 1
ATOM 901 O O . ILE A 1 107 ? 27.464 -0.178 -20.567 1.00 83.62 107 ILE A O 1
ATOM 905 N N . LEU A 1 108 ? 25.348 0.344 -20.000 1.00 81.75 108 LEU A N 1
ATOM 906 C CA . LEU A 1 108 ? 24.759 -0.053 -21.275 1.00 81.75 108 LEU A CA 1
ATOM 907 C C . LEU A 1 108 ? 25.403 0.694 -22.450 1.00 81.75 108 LEU A C 1
ATOM 909 O O . LEU A 1 108 ? 25.796 0.074 -23.440 1.00 81.75 108 LEU A O 1
ATOM 913 N N . SER A 1 109 ? 25.524 2.016 -22.336 1.00 86.75 109 SER A N 1
ATOM 914 C CA . SER A 1 109 ? 26.119 2.859 -23.372 1.00 86.75 109 SER A CA 1
ATOM 915 C C . SER A 1 109 ? 27.555 2.441 -23.682 1.00 86.75 109 SER A C 1
ATOM 917 O O . SER A 1 109 ? 27.910 2.219 -24.843 1.00 86.75 109 SER A O 1
ATOM 919 N N . ILE A 1 110 ? 28.363 2.237 -22.636 1.00 87.75 110 ILE A N 1
ATOM 920 C CA . ILE A 1 110 ? 29.754 1.793 -22.760 1.00 87.75 110 ILE A CA 1
ATOM 921 C C . ILE A 1 110 ? 29.816 0.445 -23.481 1.00 87.75 110 ILE A C 1
ATOM 923 O O . ILE A 1 110 ? 30.577 0.305 -24.442 1.00 87.75 110 ILE A O 1
ATOM 927 N N . ILE A 1 111 ? 29.002 -0.532 -23.071 1.00 83.81 111 ILE A N 1
ATOM 928 C CA . ILE A 1 111 ? 28.988 -1.869 -23.679 1.00 83.81 111 ILE A CA 1
ATOM 929 C C . ILE A 1 111 ? 28.600 -1.805 -25.159 1.00 83.81 111 ILE A C 1
ATOM 931 O O . ILE A 1 111 ? 29.316 -2.347 -26.005 1.00 83.81 111 ILE A O 1
ATOM 935 N N . VAL A 1 112 ? 27.503 -1.122 -25.495 1.00 82.12 112 VAL A N 1
ATOM 936 C CA . VAL A 1 112 ? 27.002 -1.021 -26.876 1.00 82.12 112 VAL A CA 1
ATOM 937 C C . VAL A 1 112 ? 28.037 -0.352 -27.786 1.00 82.12 112 VAL A C 1
ATOM 939 O O . VAL A 1 112 ? 28.321 -0.838 -28.885 1.00 82.12 112 VAL A O 1
ATOM 942 N N . MET A 1 113 ? 28.650 0.738 -27.327 1.00 87.75 113 MET A N 1
ATOM 943 C CA . MET A 1 113 ? 29.623 1.495 -28.117 1.00 87.75 113 MET A CA 1
ATOM 944 C C . MET A 1 113 ? 30.947 0.736 -28.261 1.00 87.75 113 MET A C 1
ATOM 946 O O . MET A 1 113 ? 31.516 0.692 -29.355 1.00 87.75 113 MET A O 1
ATOM 950 N N . THR A 1 114 ? 31.391 0.050 -27.207 1.00 87.56 114 THR A N 1
ATOM 951 C CA . THR A 1 114 ? 32.577 -0.822 -27.242 1.00 87.56 114 THR A CA 1
ATOM 952 C C . THR A 1 114 ? 32.354 -2.006 -28.179 1.00 87.56 114 THR A C 1
ATOM 954 O O . THR A 1 114 ? 33.213 -2.311 -29.010 1.00 87.56 114 THR A O 1
ATOM 957 N N . GLY A 1 115 ? 31.164 -2.613 -28.141 1.00 83.31 115 GLY A N 1
ATOM 958 C CA . GLY A 1 115 ? 30.744 -3.633 -29.098 1.00 83.31 115 GLY A CA 1
ATOM 959 C C . GLY A 1 115 ? 30.811 -3.131 -30.540 1.00 83.31 115 GLY A C 1
ATOM 960 O O . GLY A 1 115 ? 31.363 -3.808 -31.407 1.00 83.31 115 GLY A O 1
ATOM 961 N N . GLY A 1 116 ? 30.351 -1.904 -30.796 1.00 83.38 116 GLY A N 1
ATOM 962 C CA . GLY A 1 116 ? 30.483 -1.242 -32.096 1.00 83.38 116 GLY A CA 1
ATOM 963 C C . GLY A 1 116 ? 31.924 -1.121 -32.595 1.00 83.38 116 GLY A C 1
ATOM 964 O O . GLY A 1 116 ? 32.198 -1.388 -33.773 1.00 83.38 116 GLY A O 1
ATOM 965 N N . ILE A 1 117 ? 32.841 -0.735 -31.703 1.00 88.00 117 ILE A N 1
ATOM 966 C CA . ILE A 1 117 ? 34.278 -0.614 -31.985 1.00 88.00 117 ILE A CA 1
ATOM 967 C C . ILE A 1 117 ? 34.860 -1.983 -32.346 1.00 88.00 117 ILE A C 1
ATOM 969 O O . ILE A 1 117 ? 35.433 -2.121 -33.427 1.00 88.00 117 ILE A O 1
ATOM 973 N N . ILE A 1 118 ? 34.646 -3.000 -31.505 1.00 85.75 118 ILE A N 1
ATOM 974 C CA . ILE A 1 118 ? 35.116 -4.380 -31.734 1.00 85.75 118 ILE A CA 1
ATOM 975 C C . ILE A 1 118 ? 34.555 -4.934 -33.053 1.00 85.75 118 ILE A C 1
ATOM 977 O O . ILE A 1 118 ? 35.261 -5.584 -33.831 1.00 85.75 118 ILE A O 1
ATOM 981 N N . TYR A 1 119 ? 33.288 -4.637 -33.343 1.00 81.56 119 TYR A N 1
ATOM 982 C CA . TYR A 1 119 ? 32.619 -5.069 -34.563 1.00 81.56 119 TYR A CA 1
ATOM 983 C C . TYR A 1 119 ? 33.233 -4.440 -35.822 1.00 81.56 119 TYR A C 1
ATOM 985 O O . TYR A 1 119 ? 33.378 -5.120 -36.842 1.00 81.56 119 TYR A O 1
ATOM 993 N N . SER A 1 120 ? 33.606 -3.155 -35.773 1.00 83.94 120 SER A N 1
ATOM 994 C CA . SER A 1 120 ? 33.904 -2.370 -36.979 1.00 83.94 120 SER A CA 1
ATOM 995 C C . SER A 1 120 ? 35.371 -2.004 -37.203 1.00 83.94 120 SER A C 1
ATOM 997 O O . SER A 1 120 ? 35.744 -1.844 -38.368 1.00 83.94 120 SER A O 1
ATOM 999 N N . ILE A 1 121 ? 36.186 -1.846 -36.159 1.00 85.56 121 ILE A N 1
ATOM 1000 C CA . ILE A 1 121 ? 37.524 -1.228 -36.227 1.00 85.56 121 ILE A CA 1
ATOM 1001 C C . ILE A 1 121 ? 38.639 -2.301 -36.125 1.00 85.56 121 ILE A C 1
ATOM 1003 O O . ILE A 1 121 ? 38.476 -3.279 -35.391 1.00 85.56 121 ILE A O 1
ATOM 1007 N N . PRO A 1 122 ? 39.761 -2.182 -36.875 1.00 80.56 122 PRO A N 1
ATOM 1008 C CA . PRO A 1 122 ? 40.952 -3.021 -36.684 1.00 80.56 122 PRO A CA 1
ATOM 1009 C C . PRO A 1 122 ? 41.548 -2.932 -35.263 1.00 80.56 122 PRO A C 1
ATOM 1011 O O . PRO A 1 122 ? 41.443 -1.877 -34.642 1.00 80.56 122 PRO A O 1
ATOM 1014 N N . PRO A 1 123 ? 42.219 -3.988 -34.763 1.00 79.88 123 PRO A N 1
ATOM 1015 C CA . PRO A 1 123 ? 42.504 -5.258 -35.440 1.00 79.88 123 PRO A CA 1
ATOM 1016 C C . PRO A 1 123 ? 41.329 -6.248 -35.422 1.00 79.88 123 PRO A C 1
ATOM 1018 O O . PRO A 1 123 ? 41.321 -7.177 -36.220 1.00 79.88 123 PRO A O 1
ATOM 1021 N N . PHE A 1 124 ? 40.324 -6.037 -34.565 1.00 81.31 124 PHE A N 1
ATOM 1022 C CA . PHE A 1 124 ? 39.263 -7.018 -34.326 1.00 81.31 124 PHE A CA 1
ATOM 1023 C C . PHE A 1 124 ? 38.366 -7.251 -35.543 1.00 81.31 124 PHE A C 1
ATOM 1025 O O . PHE A 1 124 ? 38.203 -8.397 -35.958 1.00 81.31 124 PHE A O 1
ATOM 1032 N N . ARG A 1 125 ? 37.769 -6.179 -36.100 1.00 79.38 125 ARG A N 1
ATOM 1033 C CA . ARG A 1 125 ? 36.776 -6.222 -37.199 1.00 79.38 125 ARG A CA 1
ATOM 1034 C C . ARG A 1 125 ? 35.876 -7.462 -37.129 1.00 79.38 125 ARG A C 1
ATOM 1036 O O . ARG A 1 125 ? 35.753 -8.185 -38.119 1.00 79.38 125 ARG A O 1
ATOM 1043 N N . ALA A 1 126 ? 35.252 -7.707 -35.974 1.00 76.88 126 ALA A N 1
ATOM 1044 C CA . ALA A 1 126 ? 34.591 -8.983 -35.691 1.00 76.88 126 ALA A CA 1
ATOM 1045 C C . ALA A 1 126 ? 33.518 -9.350 -36.732 1.00 76.88 126 ALA A C 1
ATOM 1047 O O . ALA A 1 126 ? 33.318 -10.525 -37.015 1.00 76.88 126 ALA A O 1
ATOM 1048 N N . LYS A 1 127 ? 32.907 -8.353 -37.385 1.00 74.38 127 LYS A N 1
ATOM 1049 C CA . LYS A 1 127 ? 31.981 -8.532 -38.516 1.00 74.38 127 LYS A CA 1
ATOM 1050 C C . LYS A 1 127 ? 32.530 -9.341 -39.694 1.00 74.38 127 LYS A C 1
ATOM 1052 O O . LYS A 1 127 ? 31.748 -9.815 -40.507 1.00 74.38 127 LYS A O 1
ATOM 1057 N N . ARG A 1 128 ? 33.857 -9.452 -39.823 1.00 73.38 128 ARG A N 1
ATOM 1058 C CA . ARG A 1 128 ? 34.514 -10.218 -40.888 1.00 73.38 128 ARG A CA 1
ATOM 1059 C C . ARG A 1 128 ? 34.623 -11.717 -40.596 1.00 73.38 128 ARG A C 1
ATOM 1061 O O . ARG A 1 128 ? 35.015 -12.464 -41.489 1.00 73.38 128 ARG A O 1
ATOM 1068 N N . ASN A 1 129 ? 34.285 -12.117 -39.371 1.00 66.56 129 ASN A N 1
ATOM 1069 C CA . ASN A 1 129 ? 34.344 -13.481 -38.870 1.00 66.56 129 ASN A CA 1
ATOM 1070 C C . ASN A 1 129 ? 32.955 -13.933 -38.388 1.00 66.56 129 ASN A C 1
ATOM 1072 O O . ASN A 1 129 ? 32.121 -13.126 -37.976 1.00 66.56 129 ASN A O 1
ATOM 1076 N N . ILE A 1 130 ? 32.746 -15.248 -38.333 1.00 58.19 130 ILE A N 1
ATOM 1077 C CA . ILE A 1 130 ? 31.554 -15.917 -37.772 1.00 58.19 130 ILE A CA 1
ATOM 1078 C C . ILE A 1 130 ? 31.252 -15.432 -36.334 1.00 58.19 130 ILE A C 1
ATOM 1080 O O . ILE A 1 130 ? 30.093 -15.342 -35.923 1.00 58.19 130 ILE A O 1
ATOM 1084 N N . SER A 1 131 ? 32.286 -15.044 -35.581 1.00 56.78 131 SER A N 1
ATOM 1085 C CA . SER A 1 131 ? 32.202 -14.522 -34.213 1.00 56.78 131 SER A CA 1
ATOM 1086 C C . SER A 1 131 ? 31.674 -13.087 -34.094 1.00 56.78 131 SER A C 1
ATOM 1088 O O . SER A 1 131 ? 31.401 -12.647 -32.979 1.00 56.78 131 SER A O 1
ATOM 1090 N N . GLY A 1 132 ? 31.459 -12.352 -35.192 1.00 58.16 132 GLY A N 1
ATOM 1091 C CA . GLY A 1 132 ? 30.876 -11.001 -35.161 1.00 58.16 132 GLY A CA 1
ATOM 1092 C C . GLY A 1 132 ? 29.506 -10.931 -34.482 1.00 58.16 132 GLY A C 1
ATOM 1093 O O . GLY A 1 132 ? 29.146 -9.902 -33.913 1.00 58.16 132 GLY A O 1
ATOM 1094 N N . ASN A 1 133 ? 28.793 -12.058 -34.461 1.00 59.19 133 ASN A N 1
ATOM 1095 C CA . ASN A 1 133 ? 27.505 -12.222 -33.795 1.00 59.19 133 ASN A CA 1
ATOM 1096 C C . ASN A 1 133 ? 27.615 -12.272 -32.258 1.00 59.19 133 ASN A C 1
ATOM 1098 O O . ASN A 1 133 ? 26.641 -11.983 -31.568 1.00 59.19 133 ASN A O 1
ATOM 1102 N N . ILE A 1 134 ? 28.798 -12.565 -31.701 1.00 60.06 134 ILE A N 1
ATOM 1103 C CA . ILE A 1 134 ? 29.046 -12.577 -30.246 1.00 60.06 134 ILE A CA 1
ATOM 1104 C C . ILE A 1 134 ? 28.859 -11.179 -29.650 1.00 60.06 134 ILE A C 1
ATOM 1106 O O . ILE A 1 134 ? 28.400 -11.046 -28.521 1.00 60.06 134 ILE A O 1
ATOM 1110 N N . VAL A 1 135 ? 29.125 -10.123 -30.425 1.00 61.31 135 VAL A N 1
ATOM 1111 C CA . VAL A 1 135 ? 28.872 -8.738 -29.997 1.00 61.31 135 VAL A CA 1
ATOM 1112 C C . VAL A 1 135 ? 27.388 -8.524 -29.676 1.00 61.31 135 VAL A C 1
ATOM 1114 O O . VAL A 1 135 ? 27.060 -7.833 -28.717 1.00 61.31 135 VAL A O 1
ATOM 1117 N N . VAL A 1 136 ? 26.484 -9.174 -30.414 1.00 59.72 136 VAL A N 1
ATOM 1118 C CA . VAL A 1 136 ? 25.042 -9.145 -30.129 1.00 59.72 136 VAL A CA 1
ATOM 1119 C C . VAL A 1 136 ? 24.697 -9.962 -28.886 1.00 59.72 136 VAL A C 1
ATOM 1121 O O . VAL A 1 136 ? 23.825 -9.557 -28.123 1.00 59.72 136 VAL A O 1
ATOM 1124 N N . LEU A 1 137 ? 25.426 -11.048 -28.620 1.00 60.25 137 LEU A N 1
ATOM 1125 C CA . LEU A 1 137 ? 25.292 -11.809 -27.378 1.00 60.25 137 LEU A CA 1
ATOM 1126 C C . LEU A 1 137 ? 25.676 -10.967 -26.154 1.00 60.25 137 LEU A C 1
ATOM 1128 O O . LEU A 1 137 ? 24.987 -11.017 -25.147 1.00 60.25 137 LEU A O 1
ATOM 1132 N N . ILE A 1 138 ? 26.736 -10.158 -26.254 1.00 63.09 138 ILE A N 1
ATOM 1133 C CA . ILE A 1 138 ? 27.175 -9.234 -25.194 1.00 63.09 138 ILE A CA 1
ATOM 1134 C C . ILE A 1 138 ? 26.096 -8.174 -24.930 1.00 63.09 138 ILE A C 1
ATOM 1136 O O . ILE A 1 138 ? 25.748 -7.894 -23.783 1.00 63.09 138 ILE A O 1
ATOM 1140 N N . VAL A 1 139 ? 25.513 -7.630 -25.998 1.00 62.06 139 VAL A N 1
ATOM 1141 C CA . VAL A 1 139 ? 24.392 -6.686 -25.916 1.00 62.06 139 VAL A CA 1
ATOM 1142 C C . VAL A 1 139 ? 23.157 -7.341 -25.279 1.00 62.06 139 VAL A C 1
ATOM 1144 O O . VAL A 1 139 ? 22.517 -6.734 -24.426 1.00 62.06 139 VAL A O 1
ATOM 1147 N N . ALA A 1 140 ? 22.857 -8.599 -25.610 1.00 60.69 140 ALA A N 1
ATOM 1148 C CA . ALA A 1 140 ? 21.754 -9.340 -25.002 1.00 60.69 140 ALA A CA 1
ATOM 1149 C C . ALA A 1 140 ? 22.031 -9.776 -23.548 1.00 60.69 140 ALA A C 1
ATOM 1151 O O . ALA A 1 140 ? 21.129 -9.767 -22.719 1.00 60.69 140 ALA A O 1
ATOM 1152 N N . LEU A 1 141 ? 23.278 -10.090 -23.192 1.00 59.69 141 LEU A N 1
ATOM 1153 C CA . LEU A 1 141 ? 23.705 -10.357 -21.813 1.00 59.69 141 LEU A CA 1
ATOM 1154 C C . LEU A 1 141 ? 23.608 -9.103 -20.935 1.00 59.69 141 LEU A C 1
ATOM 1156 O O . LEU A 1 141 ? 23.306 -9.201 -19.749 1.00 59.69 141 LEU A O 1
ATOM 1160 N N . SER A 1 142 ? 23.779 -7.919 -21.525 1.00 59.53 142 SER A N 1
ATOM 1161 C CA . SER A 1 142 ? 23.570 -6.637 -20.836 1.00 59.53 142 SER A CA 1
ATOM 1162 C C . SER A 1 142 ? 22.108 -6.447 -20.406 1.00 59.53 142 SER A C 1
ATOM 1164 O O . SER A 1 142 ? 21.851 -5.865 -19.357 1.00 59.53 142 SER A O 1
ATOM 1166 N N . ILE A 1 143 ? 21.152 -7.004 -21.166 1.00 55.66 143 ILE A N 1
ATOM 1167 C CA . ILE A 1 143 ? 19.726 -7.069 -20.783 1.00 55.66 143 ILE A CA 1
ATOM 1168 C C . ILE A 1 143 ? 19.549 -7.926 -19.534 1.00 55.66 143 ILE A C 1
ATOM 1170 O O . ILE A 1 143 ? 18.781 -7.585 -18.643 1.00 55.66 143 ILE A O 1
ATOM 1174 N N . LEU A 1 144 ? 20.281 -9.038 -19.469 1.00 55.53 144 LEU A N 1
ATOM 1175 C CA . LEU A 1 144 ? 20.229 -10.016 -18.384 1.00 55.53 144 LEU A CA 1
ATOM 1176 C C . LEU A 1 144 ? 20.671 -9.406 -17.047 1.00 55.53 144 LEU A C 1
ATOM 1178 O O . LEU A 1 144 ? 20.077 -9.707 -16.013 1.00 55.53 144 LEU A O 1
ATOM 1182 N N . LEU A 1 145 ? 21.677 -8.528 -17.090 1.00 55.28 145 LEU A N 1
ATOM 1183 C CA . LEU A 1 145 ? 22.233 -7.847 -15.919 1.00 55.28 145 LEU A CA 1
ATOM 1184 C C . LEU A 1 145 ? 21.379 -6.662 -15.434 1.00 55.28 145 LEU A C 1
ATOM 1186 O O . LEU A 1 145 ? 21.421 -6.350 -14.250 1.00 55.28 145 LEU A O 1
ATOM 1190 N N . ASN A 1 146 ? 20.582 -6.043 -16.313 1.00 55.88 146 ASN A N 1
ATOM 1191 C CA . ASN A 1 146 ? 19.762 -4.859 -16.006 1.00 55.88 146 ASN A CA 1
ATOM 1192 C C . ASN A 1 146 ? 18.243 -5.126 -16.033 1.00 55.88 146 ASN A C 1
ATOM 1194 O O . ASN A 1 146 ? 17.456 -4.187 -16.140 1.00 55.88 146 ASN A O 1
ATOM 1198 N N . ARG A 1 147 ? 17.808 -6.391 -15.974 1.00 57.31 147 ARG A N 1
ATOM 1199 C CA . ARG A 1 147 ? 16.387 -6.750 -16.110 1.00 57.31 147 ARG A CA 1
ATOM 1200 C C . ARG A 1 147 ? 15.524 -6.190 -14.962 1.00 57.31 147 ARG A C 1
ATOM 1202 O O . ARG A 1 147 ? 15.948 -6.275 -13.808 1.00 57.31 147 ARG A O 1
ATOM 1209 N N . PRO A 1 148 ? 14.294 -5.720 -15.242 1.00 52.72 148 PRO A N 1
ATOM 1210 C CA . PRO A 1 148 ? 13.282 -5.531 -14.206 1.00 52.72 148 PRO A CA 1
ATOM 1211 C C . PRO A 1 148 ? 12.954 -6.866 -13.523 1.00 52.72 148 PRO A C 1
ATOM 1213 O O . PRO A 1 148 ? 12.953 -7.919 -14.176 1.00 52.72 148 PRO A O 1
ATOM 1216 N N . GLU A 1 149 ? 12.636 -6.838 -12.229 1.00 46.81 149 GLU A N 1
ATOM 1217 C CA . GLU A 1 149 ? 12.021 -7.992 -11.567 1.00 46.81 149 GLU A CA 1
ATOM 1218 C C . GLU A 1 149 ? 10.686 -8.315 -12.262 1.00 46.81 149 GLU A C 1
ATOM 1220 O O . GLU A 1 149 ? 9.855 -7.435 -12.461 1.00 46.81 149 GLU A O 1
ATOM 1225 N N . GLY A 1 150 ? 10.513 -9.566 -12.708 1.00 47.72 150 GLY A N 1
ATOM 1226 C CA . GLY A 1 150 ? 9.316 -10.025 -13.430 1.00 47.72 150 GLY A CA 1
ATOM 1227 C C . GLY A 1 150 ? 9.478 -10.244 -14.941 1.00 47.72 150 GLY A C 1
ATOM 1228 O O . GLY A 1 150 ? 8.598 -10.843 -15.553 1.00 47.72 150 GLY A O 1
ATOM 1229 N N . LEU A 1 151 ? 10.599 -9.847 -15.565 1.00 51.06 151 LEU A N 1
ATOM 1230 C CA . LEU A 1 151 ? 10.835 -10.175 -16.979 1.00 51.06 151 LEU A CA 1
ATOM 1231 C C . LEU A 1 151 ? 11.191 -11.669 -17.140 1.00 51.06 151 LEU A C 1
ATOM 1233 O O . LEU A 1 151 ? 12.219 -12.133 -16.630 1.00 51.06 151 LEU A O 1
ATOM 1237 N N . ASP A 1 152 ? 10.343 -12.418 -17.853 1.00 53.59 152 ASP A N 1
ATOM 1238 C CA . ASP A 1 152 ? 10.486 -13.866 -18.055 1.00 53.59 152 ASP A CA 1
ATOM 1239 C C . ASP A 1 152 ? 11.803 -14.212 -18.785 1.00 53.59 152 ASP A C 1
ATOM 1241 O O . ASP A 1 152 ? 12.135 -13.664 -19.843 1.00 53.59 152 ASP A O 1
ATOM 1245 N N . LYS A 1 153 ? 12.556 -15.172 -18.231 1.00 56.47 153 LYS A N 1
ATOM 1246 C CA . LYS A 1 153 ? 13.793 -15.709 -18.824 1.00 56.47 153 LYS A CA 1
ATOM 1247 C C . LYS A 1 153 ? 13.546 -16.283 -20.228 1.00 56.47 153 LYS A C 1
ATOM 1249 O O . LYS A 1 153 ? 14.451 -16.250 -21.063 1.00 56.47 153 LYS A O 1
ATOM 1254 N N . ILE A 1 154 ? 12.334 -16.767 -20.506 1.00 53.25 154 ILE A N 1
ATOM 1255 C CA . ILE A 1 154 ? 11.941 -17.342 -21.801 1.00 53.25 154 ILE A CA 1
ATOM 1256 C C . ILE A 1 154 ? 11.766 -16.254 -22.869 1.00 53.25 154 ILE A C 1
ATOM 1258 O O . ILE A 1 154 ? 12.191 -16.441 -24.011 1.00 53.25 154 ILE A O 1
ATOM 1262 N N . PHE A 1 155 ? 11.210 -15.088 -22.520 1.00 57.22 155 PHE A N 1
ATOM 1263 C CA . PHE A 1 155 ? 11.141 -13.945 -23.442 1.00 57.22 155 PHE A CA 1
ATOM 1264 C C . PHE A 1 155 ? 12.543 -13.526 -23.896 1.00 57.22 155 PHE A C 1
ATOM 1266 O O . PHE A 1 155 ? 12.789 -13.321 -25.085 1.00 57.22 155 PHE A O 1
ATOM 1273 N N . LEU A 1 156 ? 13.484 -13.471 -22.954 1.00 57.22 156 LEU A N 1
ATOM 1274 C CA . LEU A 1 156 ? 14.863 -13.099 -23.241 1.00 57.22 156 LEU A CA 1
ATOM 1275 C C . LEU A 1 156 ? 15.565 -14.109 -24.154 1.00 57.22 156 LEU A C 1
ATOM 1277 O O . LEU A 1 156 ? 16.270 -13.715 -25.084 1.00 57.22 156 LEU A O 1
ATOM 1281 N N . LEU A 1 157 ? 15.343 -15.404 -23.923 1.00 59.19 157 LEU A N 1
ATOM 1282 C CA . LEU A 1 157 ? 15.862 -16.459 -24.788 1.00 59.19 157 LEU A CA 1
ATOM 1283 C C . LEU A 1 157 ? 15.324 -16.306 -26.222 1.00 59.19 157 LEU A C 1
ATOM 1285 O O . LEU A 1 157 ? 16.100 -16.324 -27.178 1.00 59.19 157 LEU A O 1
ATOM 1289 N N . ASN A 1 158 ? 14.021 -16.058 -26.373 1.00 58.38 158 ASN A N 1
ATOM 1290 C CA . ASN A 1 158 ? 13.403 -15.794 -27.676 1.00 58.38 158 ASN A CA 1
ATOM 1291 C C . ASN A 1 158 ? 13.945 -14.518 -28.340 1.00 58.38 158 ASN A C 1
ATOM 1293 O O . ASN A 1 158 ? 14.175 -14.502 -29.548 1.00 58.38 158 ASN A O 1
ATOM 1297 N N . PHE A 1 159 ? 14.207 -13.462 -27.569 1.00 62.94 159 PHE A N 1
ATOM 1298 C CA . PHE A 1 159 ? 14.800 -12.228 -28.082 1.00 62.94 159 PHE A CA 1
ATOM 1299 C C . PHE A 1 159 ? 16.233 -12.434 -28.592 1.00 62.94 159 PHE A C 1
ATOM 1301 O O . PHE A 1 159 ? 16.588 -11.919 -29.654 1.00 62.94 159 PHE A O 1
ATOM 1308 N N . ILE A 1 160 ? 17.044 -13.230 -27.885 1.00 64.31 160 ILE A N 1
ATOM 1309 C CA . ILE A 1 160 ? 18.381 -13.634 -28.343 1.00 64.31 160 ILE A CA 1
ATOM 1310 C C . ILE A 1 160 ? 18.272 -14.368 -29.684 1.00 64.31 160 ILE A C 1
ATOM 1312 O O . ILE A 1 160 ? 18.968 -14.006 -30.636 1.00 64.31 160 ILE A O 1
ATOM 1316 N N . PHE A 1 161 ? 17.363 -15.342 -29.797 1.00 62.44 161 PHE A N 1
ATOM 1317 C CA . PHE A 1 161 ? 17.130 -16.062 -31.052 1.00 62.44 161 PHE A CA 1
ATOM 1318 C C . PHE A 1 161 ? 16.665 -15.139 -32.185 1.00 62.44 161 PHE A C 1
ATOM 1320 O O . PHE A 1 161 ? 17.196 -15.225 -33.293 1.00 62.44 161 PHE A O 1
ATOM 1327 N N . TYR A 1 162 ? 15.749 -14.207 -31.912 1.00 63.16 162 TYR A N 1
ATOM 1328 C CA . TYR A 1 162 ? 15.322 -13.192 -32.878 1.00 63.16 162 TYR A CA 1
ATOM 1329 C C . TYR A 1 162 ? 16.496 -12.326 -33.361 1.00 63.16 162 TYR A C 1
ATOM 1331 O O . TYR A 1 162 ? 16.665 -12.120 -34.567 1.00 63.16 162 TYR A O 1
ATOM 1339 N N . ALA A 1 163 ? 17.348 -11.857 -32.445 1.00 63.19 163 ALA A N 1
ATOM 1340 C CA . ALA A 1 163 ? 18.513 -11.045 -32.785 1.00 63.19 163 ALA A CA 1
ATOM 1341 C C . ALA A 1 163 ? 19.523 -11.820 -33.657 1.00 63.19 163 ALA A C 1
ATOM 1343 O O . ALA A 1 163 ? 20.050 -11.264 -34.625 1.00 63.19 163 ALA A O 1
ATOM 1344 N N . PHE A 1 164 ? 19.738 -13.112 -33.379 1.00 62.97 164 PHE A N 1
ATOM 1345 C CA . PHE A 1 164 ? 20.526 -14.000 -34.243 1.00 62.97 164 PHE A CA 1
ATOM 1346 C C . PHE A 1 164 ? 19.914 -14.148 -35.641 1.00 62.97 164 PHE A C 1
ATOM 1348 O O . PHE A 1 164 ? 20.628 -14.043 -36.643 1.00 62.97 164 PHE A O 1
ATOM 1355 N N . LEU A 1 165 ? 18.596 -14.337 -35.719 1.00 60.03 165 LEU A N 1
ATOM 1356 C CA . LEU A 1 165 ? 17.870 -14.513 -36.976 1.00 60.03 165 LEU A CA 1
ATOM 1357 C C . LEU A 1 165 ? 17.992 -13.278 -37.883 1.00 60.03 165 LEU A C 1
ATOM 1359 O O . LEU A 1 165 ? 18.345 -13.386 -39.059 1.00 60.03 165 LEU A O 1
ATOM 1363 N N . MET A 1 166 ? 17.766 -12.087 -37.323 1.00 57.19 166 MET A N 1
ATOM 1364 C CA . MET A 1 166 ? 17.820 -10.810 -38.049 1.00 57.19 166 MET A CA 1
ATOM 1365 C C . MET A 1 166 ? 19.213 -10.478 -38.603 1.00 57.19 166 MET A C 1
ATOM 1367 O O . MET A 1 166 ? 19.342 -9.717 -39.573 1.00 57.19 166 MET A O 1
ATOM 1371 N N . MET A 1 167 ? 20.270 -11.036 -38.012 1.00 58.81 167 MET A N 1
ATOM 1372 C CA . MET A 1 167 ? 21.627 -10.903 -38.538 1.00 58.81 167 MET A CA 1
ATOM 1373 C C . MET A 1 167 ? 21.896 -11.831 -39.714 1.00 58.81 167 MET A C 1
ATOM 1375 O O . MET A 1 167 ? 22.470 -11.372 -40.694 1.00 58.81 167 MET A O 1
ATOM 1379 N N . ALA A 1 168 ? 21.427 -13.079 -39.680 1.00 56.44 168 ALA A N 1
ATOM 1380 C CA . ALA A 1 168 ? 21.555 -13.964 -40.837 1.00 56.44 168 ALA A CA 1
ATOM 1381 C C . ALA A 1 168 ? 20.903 -13.337 -42.086 1.00 56.44 168 ALA A C 1
ATOM 1383 O O . ALA A 1 168 ? 21.474 -13.363 -43.172 1.00 56.44 168 ALA A O 1
ATOM 1384 N N . PHE A 1 169 ? 19.759 -12.662 -41.926 1.00 54.84 169 PHE A N 1
ATOM 1385 C CA . PHE A 1 169 ? 19.110 -11.933 -43.023 1.00 54.84 169 PHE A CA 1
ATOM 1386 C C . PHE A 1 169 ? 19.875 -10.688 -43.500 1.00 54.84 169 PHE A C 1
ATOM 1388 O O . PHE A 1 169 ? 19.714 -10.289 -44.655 1.00 54.84 169 PHE A O 1
ATOM 1395 N N . LYS A 1 170 ? 20.716 -10.075 -42.652 1.00 58.38 170 LYS A N 1
ATOM 1396 C CA . LYS A 1 170 ? 21.586 -8.952 -43.044 1.00 58.38 170 LYS A CA 1
ATOM 1397 C C . LYS A 1 170 ? 22.497 -9.352 -44.197 1.00 58.38 170 LYS A C 1
ATOM 1399 O O . LYS A 1 170 ? 22.590 -8.636 -45.194 1.00 58.38 170 LYS A O 1
ATOM 1404 N N . ASP A 1 171 ? 23.152 -10.492 -44.020 1.00 58.34 171 ASP A N 1
ATOM 1405 C CA . ASP A 1 171 ? 24.275 -10.909 -44.846 1.00 58.34 171 ASP A CA 1
ATOM 1406 C C . ASP A 1 171 ? 23.816 -11.287 -46.265 1.00 58.34 171 ASP A C 1
ATOM 1408 O O . ASP A 1 171 ? 24.611 -11.234 -47.198 1.00 58.34 171 ASP A O 1
ATOM 1412 N N . ILE A 1 172 ? 22.514 -11.547 -46.470 1.00 57.62 172 ILE A N 1
ATOM 1413 C CA . ILE A 1 172 ? 21.906 -11.818 -47.787 1.00 57.62 172 ILE A CA 1
ATOM 1414 C C . ILE A 1 172 ? 22.158 -10.674 -48.773 1.00 57.62 172 ILE A C 1
ATOM 1416 O O . ILE A 1 172 ? 22.565 -10.909 -49.914 1.00 57.62 172 ILE A O 1
ATOM 1420 N N . ASN A 1 173 ? 21.930 -9.433 -48.337 1.00 54.19 173 ASN A N 1
ATOM 1421 C CA . ASN A 1 173 ? 22.028 -8.257 -49.205 1.00 54.19 173 ASN A CA 1
ATOM 1422 C C . ASN A 1 173 ? 23.477 -7.796 -49.430 1.00 54.19 173 ASN A C 1
ATOM 1424 O O . ASN A 1 173 ? 23.730 -7.070 -50.388 1.00 54.19 173 ASN A O 1
ATOM 1428 N N . ASP A 1 174 ? 24.413 -8.220 -48.574 1.00 62.16 174 ASP A N 1
ATOM 1429 C CA . ASP A 1 174 ? 25.826 -7.820 -48.622 1.00 62.16 174 ASP A CA 1
ATOM 1430 C C . ASP A 1 174 ? 26.730 -8.908 -49.276 1.00 62.16 174 ASP A C 1
ATOM 1432 O O . ASP A 1 174 ? 27.911 -8.662 -49.538 1.00 62.16 174 ASP A O 1
ATOM 1436 N N . THR A 1 175 ? 26.159 -10.067 -49.657 1.00 62.72 175 THR A N 1
ATOM 1437 C CA . THR A 1 175 ? 26.861 -11.260 -50.193 1.00 62.72 175 THR A CA 1
ATOM 1438 C C . THR A 1 175 ? 27.871 -11.000 -51.313 1.00 62.72 175 THR A C 1
ATOM 1440 O O . THR A 1 175 ? 28.914 -11.657 -51.354 1.00 62.72 175 THR A O 1
ATOM 1443 N N . LYS A 1 176 ? 27.585 -10.091 -52.255 1.00 64.81 176 LYS A N 1
ATOM 1444 C CA . LYS A 1 176 ? 28.481 -9.836 -53.396 1.00 64.81 176 LYS A CA 1
ATOM 1445 C C . LYS A 1 176 ? 29.754 -9.108 -52.957 1.00 64.81 176 LYS A C 1
ATOM 1447 O O . LYS A 1 176 ? 30.850 -9.604 -53.210 1.00 64.81 176 LYS A O 1
ATOM 1452 N N . GLY A 1 177 ? 29.614 -7.982 -52.257 1.00 66.00 177 GLY A N 1
ATOM 1453 C CA . GLY A 1 177 ? 30.755 -7.237 -51.725 1.00 66.00 177 GLY A CA 1
ATOM 1454 C C . GLY A 1 177 ? 31.512 -8.003 -50.641 1.00 66.00 177 GLY A C 1
ATOM 1455 O O . GLY A 1 177 ? 32.734 -7.915 -50.596 1.00 66.00 177 GLY A O 1
ATOM 1456 N N . ASP A 1 178 ? 30.830 -8.825 -49.837 1.00 69.00 178 ASP A N 1
ATOM 1457 C CA . ASP A 1 178 ? 31.477 -9.651 -48.810 1.00 69.00 178 ASP A CA 1
ATOM 1458 C C . ASP A 1 178 ? 32.365 -10.742 -49.425 1.00 69.00 178 ASP A C 1
ATOM 1460 O O . ASP A 1 178 ? 33.476 -10.980 -48.948 1.00 69.00 178 ASP A O 1
ATOM 1464 N N . LYS A 1 179 ? 31.931 -11.368 -50.529 1.00 68.94 179 LYS A N 1
ATOM 1465 C CA . LYS A 1 179 ? 32.762 -12.318 -51.290 1.00 68.94 179 LYS A CA 1
ATOM 1466 C C . LYS A 1 179 ? 33.975 -11.640 -51.923 1.00 68.94 179 LYS A C 1
ATOM 1468 O O . LYS A 1 179 ? 35.085 -12.155 -51.800 1.00 68.94 179 LYS A O 1
ATOM 1473 N N . GLU A 1 180 ? 33.785 -10.483 -52.558 1.00 70.62 180 GLU A N 1
ATOM 1474 C CA . GLU A 1 180 ? 34.882 -9.712 -53.166 1.00 70.62 180 GLU A CA 1
ATOM 1475 C C . GLU A 1 180 ? 35.881 -9.203 -52.108 1.00 70.62 180 GLU A C 1
ATOM 1477 O O . GLU A 1 180 ? 37.091 -9.192 -52.338 1.00 70.62 180 GLU A O 1
ATOM 1482 N N . ALA A 1 181 ? 35.400 -8.872 -50.907 1.00 66.75 181 ALA A N 1
ATOM 1483 C CA . ALA A 1 181 ? 36.217 -8.457 -49.769 1.00 66.75 181 ALA A CA 1
ATOM 1484 C C . ALA A 1 181 ? 36.786 -9.622 -48.931 1.00 66.75 181 ALA A C 1
ATOM 1486 O O . ALA A 1 181 ? 37.453 -9.363 -47.923 1.00 66.75 181 ALA A O 1
ATOM 1487 N N . LYS A 1 182 ? 36.559 -10.881 -49.344 1.00 70.44 182 LYS A N 1
ATOM 1488 C CA . LYS A 1 182 ? 36.985 -12.116 -48.653 1.00 70.44 182 LYS A CA 1
ATOM 1489 C C . LYS A 1 182 ? 36.541 -12.178 -47.182 1.00 70.44 182 LYS A C 1
ATOM 1491 O O . LYS A 1 182 ? 37.312 -12.554 -46.300 1.00 70.44 182 LYS A O 1
ATOM 1496 N N . VAL A 1 183 ? 35.299 -11.781 -46.917 1.00 66.62 183 VAL A N 1
ATOM 1497 C CA . VAL A 1 183 ? 34.673 -11.818 -45.591 1.00 66.62 183 VAL A CA 1
ATOM 1498 C C . VAL A 1 183 ? 34.078 -13.206 -45.318 1.00 66.62 183 VAL A C 1
ATOM 1500 O O . VAL A 1 183 ? 33.291 -13.725 -46.112 1.00 66.62 183 VAL A O 1
ATOM 1503 N N . PHE A 1 184 ? 34.429 -13.808 -44.178 1.00 63.78 184 PHE A N 1
ATOM 1504 C CA . PHE A 1 184 ? 33.919 -15.111 -43.742 1.00 63.78 184 PHE A CA 1
ATOM 1505 C C . PHE A 1 184 ? 32.762 -14.925 -42.749 1.00 63.78 184 PHE A C 1
ATOM 1507 O O . PHE A 1 184 ? 32.957 -14.916 -41.533 1.00 63.78 184 PHE A O 1
ATOM 1514 N N . ASN A 1 185 ? 31.545 -14.768 -43.277 1.00 60.66 185 ASN A N 1
ATOM 1515 C CA . ASN A 1 185 ? 30.307 -14.671 -42.496 1.00 60.66 185 ASN A CA 1
ATOM 1516 C C . ASN A 1 185 ? 29.431 -15.934 -42.632 1.00 60.66 185 ASN A C 1
ATOM 1518 O O . ASN A 1 185 ? 29.708 -16.828 -43.436 1.00 60.66 185 ASN A O 1
ATOM 1522 N N . TRP A 1 186 ? 28.371 -16.016 -41.822 1.00 53.78 186 TRP A N 1
ATOM 1523 C CA . TRP A 1 186 ? 27.513 -17.203 -41.699 1.00 53.78 186 TRP A CA 1
ATOM 1524 C C . TRP A 1 186 ? 26.803 -17.595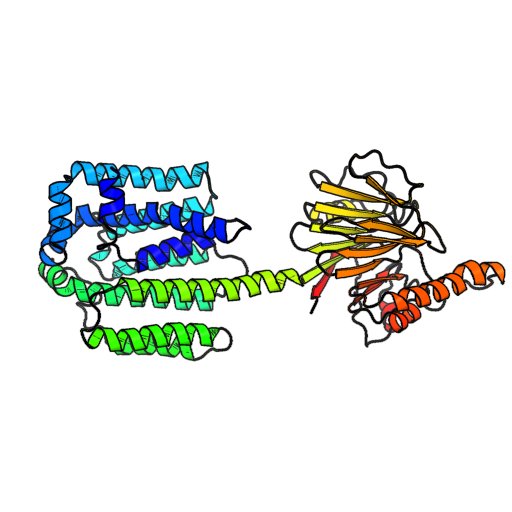 -42.997 1.00 53.78 186 TRP A C 1
ATOM 1526 O O . TRP A 1 186 ? 26.465 -18.760 -43.153 1.00 53.78 186 TRP A O 1
ATOM 1536 N N . PHE A 1 187 ? 26.599 -16.654 -43.924 1.00 52.59 187 PHE A N 1
ATOM 1537 C CA . PHE A 1 187 ? 25.937 -16.908 -45.207 1.00 52.59 187 PHE A CA 1
ATOM 1538 C C . PHE A 1 187 ? 26.874 -17.487 -46.277 1.00 52.59 187 PHE A C 1
ATOM 1540 O O . PHE A 1 187 ? 26.417 -18.152 -47.209 1.00 52.59 187 PHE A O 1
ATOM 1547 N N . ASN A 1 188 ? 28.186 -17.249 -46.155 1.00 53.31 188 ASN A N 1
ATOM 1548 C CA . ASN A 1 188 ? 29.192 -17.863 -47.024 1.00 53.31 188 ASN A CA 1
ATOM 1549 C C . ASN A 1 188 ? 29.470 -19.330 -46.645 1.00 53.31 188 ASN A C 1
ATOM 1551 O O . ASN A 1 188 ? 29.864 -20.115 -47.510 1.00 53.31 188 ASN A O 1
ATOM 1555 N N . LEU A 1 189 ? 29.198 -19.730 -45.396 1.00 49.78 189 LEU A N 1
ATOM 1556 C CA . LEU A 1 189 ? 28.960 -21.135 -45.062 1.00 49.78 189 LEU A CA 1
ATOM 1557 C C . LEU A 1 189 ? 27.530 -21.479 -45.482 1.00 49.78 189 LEU A C 1
ATOM 1559 O O . LEU A 1 189 ? 26.608 -20.730 -45.196 1.00 49.78 189 LEU A O 1
ATOM 1563 N N . ARG A 1 190 ? 27.313 -22.593 -46.182 1.00 49.50 190 ARG A N 1
ATOM 1564 C CA . ARG A 1 190 ? 25.976 -23.051 -46.603 1.00 49.50 190 ARG A CA 1
ATOM 1565 C C . ARG A 1 190 ? 25.125 -23.440 -45.385 1.00 49.50 190 ARG A C 1
ATOM 1567 O O . ARG A 1 190 ? 24.929 -24.623 -45.125 1.00 49.50 190 ARG A O 1
ATOM 1574 N N . PHE A 1 191 ? 24.658 -22.466 -44.610 1.00 45.09 191 PHE A N 1
ATOM 1575 C CA . PHE A 1 191 ? 23.856 -22.725 -43.426 1.00 45.09 191 PHE A CA 1
ATOM 1576 C C . PHE A 1 191 ? 22.466 -23.218 -43.857 1.00 45.09 191 PHE A C 1
ATOM 1578 O O . PHE A 1 191 ? 21.805 -22.553 -44.661 1.00 45.09 191 PHE A O 1
ATOM 1585 N N . PRO A 1 192 ? 22.013 -24.396 -43.396 1.00 49.53 192 PRO A N 1
ATOM 1586 C CA . PRO A 1 192 ? 20.764 -24.970 -43.863 1.00 49.53 192 PRO A CA 1
ATOM 1587 C C . PRO A 1 192 ? 19.578 -24.167 -43.324 1.00 49.53 192 PRO A C 1
ATOM 1589 O O . PRO A 1 192 ? 19.420 -23.983 -42.119 1.00 49.53 192 PRO A O 1
ATOM 1592 N N . ILE A 1 193 ? 18.701 -23.755 -44.241 1.00 48.69 193 ILE A N 1
ATOM 1593 C CA . ILE A 1 193 ? 17.394 -23.117 -43.998 1.00 48.69 193 ILE A CA 1
ATOM 1594 C C . ILE A 1 193 ? 16.575 -23.814 -42.890 1.00 48.69 193 ILE A C 1
ATOM 1596 O O . ILE A 1 193 ? 15.795 -23.171 -42.194 1.00 48.69 193 ILE A O 1
ATOM 1600 N N . TRP A 1 194 ? 16.802 -25.111 -42.675 1.00 41.91 194 TRP A N 1
ATOM 1601 C CA . TRP A 1 194 ? 16.192 -25.923 -41.625 1.00 41.91 194 TRP A CA 1
ATOM 1602 C C . TRP A 1 194 ? 16.472 -25.432 -40.198 1.00 41.91 194 TRP A C 1
ATOM 1604 O O . TRP A 1 194 ? 15.611 -25.589 -39.337 1.00 41.91 194 TRP A O 1
ATOM 1614 N N . PHE A 1 195 ? 17.606 -24.774 -39.940 1.00 49.16 195 PHE A N 1
ATOM 1615 C CA . PHE A 1 195 ? 17.911 -24.222 -38.614 1.00 49.16 195 PHE A CA 1
ATOM 1616 C C . PHE A 1 195 ? 17.032 -22.999 -38.282 1.00 49.16 195 PHE A C 1
ATOM 1618 O O . PHE A 1 195 ? 16.582 -22.864 -37.147 1.00 49.16 195 PHE A O 1
ATOM 1625 N N . LEU A 1 196 ? 16.697 -22.168 -39.286 1.00 49.12 196 LEU A N 1
ATOM 1626 C CA . LEU A 1 196 ? 15.722 -21.071 -39.144 1.00 49.12 196 LEU A CA 1
ATOM 1627 C C . LEU A 1 196 ? 14.305 -21.599 -38.862 1.00 49.12 196 LEU A C 1
ATOM 1629 O O . LEU A 1 196 ? 13.560 -21.004 -38.085 1.00 49.12 196 LEU A O 1
ATOM 1633 N N . ILE A 1 197 ? 13.937 -22.724 -39.483 1.00 45.88 197 ILE A N 1
ATOM 1634 C CA . ILE A 1 197 ? 12.635 -23.379 -39.289 1.00 45.88 197 ILE A CA 1
ATOM 1635 C C . ILE A 1 197 ? 12.547 -24.002 -37.886 1.00 45.88 197 ILE A C 1
ATOM 1637 O O . ILE A 1 197 ? 11.515 -23.887 -37.228 1.00 45.88 197 ILE A O 1
ATOM 1641 N N . TYR A 1 198 ? 13.627 -24.607 -37.385 1.00 42.50 198 TYR A N 1
ATOM 1642 C CA . TYR A 1 198 ? 13.670 -25.185 -36.036 1.00 42.50 198 TYR A CA 1
ATOM 1643 C C . TYR A 1 198 ? 13.595 -24.131 -34.927 1.00 42.50 198 TYR A C 1
ATOM 1645 O O . TYR A 1 198 ? 12.848 -24.321 -33.968 1.00 42.50 198 TYR A O 1
ATOM 1653 N N . SER A 1 199 ? 14.285 -22.992 -35.076 1.00 47.53 199 SER A N 1
ATOM 1654 C CA . SER A 1 199 ? 14.165 -21.882 -34.120 1.00 47.53 199 SER A CA 1
ATOM 1655 C C . SER A 1 199 ? 12.745 -21.317 -34.044 1.00 47.53 199 SER A C 1
ATOM 1657 O O . SER A 1 199 ? 12.325 -20.900 -32.974 1.00 47.53 199 SER A O 1
ATOM 1659 N N . LEU A 1 200 ? 11.994 -21.353 -35.152 1.00 44.34 200 LEU A N 1
ATOM 1660 C CA . LEU A 1 200 ? 10.606 -20.889 -35.206 1.00 44.34 200 LEU A CA 1
ATOM 1661 C C . LEU A 1 200 ? 9.641 -21.861 -34.505 1.00 44.34 200 LEU A C 1
ATOM 1663 O O . LEU A 1 200 ? 8.702 -21.426 -33.851 1.00 44.34 200 LEU A O 1
ATOM 1667 N N . ASN A 1 201 ? 9.874 -23.173 -34.632 1.00 38.78 201 ASN A N 1
ATOM 1668 C CA . ASN A 1 201 ? 9.013 -24.212 -34.052 1.00 38.78 201 ASN A CA 1
ATOM 1669 C C . ASN A 1 201 ? 9.159 -24.337 -32.528 1.00 38.78 201 ASN A C 1
ATOM 1671 O O . ASN A 1 201 ? 8.175 -24.599 -31.841 1.00 38.78 201 ASN A O 1
ATOM 1675 N N . ILE A 1 202 ? 10.355 -24.103 -31.981 1.00 44.31 202 ILE A N 1
ATOM 1676 C CA . ILE A 1 202 ? 10.582 -24.114 -30.524 1.00 44.31 202 ILE A CA 1
ATOM 1677 C C . ILE A 1 202 ? 9.807 -22.974 -29.836 1.00 44.31 202 ILE A C 1
ATOM 1679 O O . ILE A 1 202 ? 9.310 -23.148 -28.727 1.00 44.31 202 ILE A O 1
ATOM 1683 N N . THR A 1 203 ? 9.620 -21.840 -30.516 1.00 41.59 203 THR A N 1
ATOM 1684 C CA . THR A 1 203 ? 8.827 -20.701 -30.021 1.00 41.59 203 THR A CA 1
ATOM 1685 C C . THR A 1 203 ? 7.315 -20.987 -29.971 1.00 41.59 203 THR A C 1
ATOM 1687 O O . THR A 1 203 ? 6.594 -20.283 -29.271 1.00 41.59 203 THR A O 1
ATOM 1690 N N . ILE A 1 204 ? 6.820 -22.014 -30.677 1.00 38.03 204 ILE A N 1
ATOM 1691 C CA . ILE A 1 204 ? 5.382 -22.333 -30.817 1.00 38.03 204 ILE A CA 1
ATOM 1692 C C . ILE A 1 204 ? 4.855 -23.223 -29.673 1.00 38.03 204 ILE A C 1
ATOM 1694 O O . ILE A 1 204 ? 3.660 -23.218 -29.401 1.00 38.03 204 ILE A O 1
ATOM 1698 N N . PHE A 1 205 ? 5.718 -23.978 -28.986 1.00 36.94 205 PHE A N 1
ATOM 1699 C CA . PHE A 1 205 ? 5.286 -25.105 -28.141 1.00 36.94 205 PHE A CA 1
ATOM 1700 C C . PHE A 1 205 ? 4.850 -24.754 -26.705 1.00 36.94 205 PHE A C 1
ATOM 1702 O O . PHE A 1 205 ? 4.367 -25.622 -25.983 1.00 36.94 205 PHE A O 1
ATOM 1709 N N . PHE A 1 206 ? 4.992 -23.500 -26.279 1.00 40.12 206 PHE A N 1
ATOM 1710 C CA . PHE A 1 206 ? 4.617 -23.041 -24.940 1.00 40.12 206 PHE A CA 1
ATOM 1711 C C . PHE A 1 206 ? 3.661 -21.859 -25.108 1.00 40.12 206 PHE A C 1
ATOM 1713 O O . PHE A 1 206 ? 4.121 -20.839 -25.591 1.00 40.12 206 PHE A O 1
ATOM 1720 N N . THR A 1 207 ? 2.361 -21.962 -24.786 1.00 40.88 207 THR A N 1
ATOM 1721 C CA . THR A 1 207 ? 1.374 -20.853 -24.907 1.00 40.88 207 THR A CA 1
ATOM 1722 C C . THR A 1 207 ? 0.452 -20.771 -23.691 1.00 40.88 207 THR A C 1
ATOM 1724 O O . THR A 1 207 ? -0.183 -21.762 -23.360 1.00 40.88 207 THR A O 1
ATOM 1727 N N . ASP A 1 208 ? 0.422 -19.630 -22.981 1.00 39.91 208 ASP A N 1
ATOM 1728 C CA . ASP A 1 208 ? -0.723 -18.693 -23.056 1.00 39.91 208 ASP A CA 1
ATOM 1729 C C . ASP A 1 208 ? -0.340 -17.205 -23.336 1.00 39.91 208 ASP A C 1
ATOM 1731 O O . ASP A 1 208 ? -0.960 -16.537 -24.160 1.00 39.91 208 ASP A O 1
ATOM 1735 N N . ILE A 1 209 ? 0.781 -16.681 -22.803 1.00 45.91 209 ILE A N 1
ATOM 1736 C CA . ILE A 1 209 ? 1.324 -15.340 -23.178 1.00 45.91 209 ILE A CA 1
ATOM 1737 C C . ILE A 1 209 ? 1.903 -15.315 -24.610 1.00 45.91 209 ILE A C 1
ATOM 1739 O O . ILE A 1 209 ? 2.088 -14.274 -25.245 1.00 45.91 209 ILE A O 1
ATOM 1743 N N . TYR A 1 210 ? 2.147 -16.503 -25.145 1.00 50.97 210 TYR A N 1
ATOM 1744 C CA . TYR A 1 210 ? 2.960 -16.744 -26.322 1.00 50.97 210 TYR A CA 1
ATOM 1745 C C . TYR A 1 210 ? 2.144 -16.822 -27.627 1.00 50.97 210 TYR A C 1
ATOM 1747 O O . TYR A 1 210 ? 2.729 -16.858 -28.707 1.00 50.97 210 TYR A O 1
ATOM 1755 N N . PHE A 1 211 ? 0.804 -16.740 -27.577 1.00 42.78 211 PHE A N 1
ATOM 1756 C CA . PHE A 1 211 ? -0.033 -16.562 -28.780 1.00 42.78 211 PHE A CA 1
ATOM 1757 C C . PHE A 1 211 ? 0.267 -15.221 -29.486 1.00 42.78 211 PHE A C 1
ATOM 1759 O O . PHE A 1 211 ? 0.193 -15.094 -30.710 1.00 42.78 211 PHE A O 1
ATOM 1766 N N . LYS A 1 212 ? 0.707 -14.213 -28.722 1.00 43.69 212 LYS A N 1
ATOM 1767 C CA . LYS A 1 212 ? 1.168 -12.920 -29.250 1.00 43.69 212 LYS A CA 1
ATOM 1768 C C . LYS A 1 212 ? 2.558 -13.017 -29.900 1.00 43.69 212 LYS A C 1
ATOM 1770 O O . LYS A 1 212 ? 2.795 -12.413 -30.945 1.00 43.69 212 LYS A O 1
ATOM 1775 N N . SER A 1 213 ? 3.461 -13.822 -29.334 1.00 45.66 213 SER A N 1
ATOM 1776 C CA . SER A 1 213 ? 4.766 -14.167 -29.929 1.00 45.66 213 SER A CA 1
ATOM 1777 C C . SER A 1 213 ? 4.610 -15.006 -31.202 1.00 45.66 213 SER A C 1
ATOM 1779 O O . SER A 1 213 ? 5.356 -14.823 -32.167 1.00 45.66 213 SER A O 1
ATOM 1781 N N . TYR A 1 214 ? 3.589 -15.866 -31.231 1.00 43.72 214 TYR A N 1
ATOM 1782 C CA . TYR A 1 214 ? 3.128 -16.583 -32.413 1.00 43.72 214 TYR A CA 1
ATOM 1783 C C . TYR A 1 214 ? 2.637 -15.614 -33.494 1.00 43.72 214 TYR A C 1
ATOM 1785 O O . TYR A 1 214 ? 3.100 -15.708 -34.623 1.00 43.72 214 TYR A O 1
ATOM 1793 N N . LEU A 1 215 ? 1.823 -14.605 -33.162 1.00 45.00 215 LEU A N 1
ATOM 1794 C CA . LEU A 1 215 ? 1.426 -13.549 -34.105 1.00 45.00 215 LEU A CA 1
ATOM 1795 C C . LEU A 1 215 ? 2.632 -12.780 -34.665 1.00 45.00 215 LEU A C 1
ATOM 1797 O O . LEU A 1 215 ? 2.710 -12.594 -35.876 1.00 45.00 215 LEU A O 1
ATOM 1801 N N . LEU A 1 216 ? 3.610 -12.399 -33.835 1.00 48.72 216 LEU A N 1
ATOM 1802 C CA . LEU A 1 216 ? 4.840 -11.738 -34.304 1.00 48.72 216 LEU A CA 1
ATOM 1803 C C . LEU A 1 216 ? 5.649 -12.630 -35.268 1.00 48.72 216 LEU A C 1
ATOM 1805 O O . LEU A 1 216 ? 6.155 -12.156 -36.286 1.00 48.72 216 LEU A O 1
ATOM 1809 N N . SER A 1 217 ? 5.728 -13.928 -34.967 1.00 46.62 217 SER A N 1
ATOM 1810 C CA . SER A 1 217 ? 6.411 -14.944 -35.780 1.00 46.62 217 SER A CA 1
ATOM 1811 C C . SER A 1 217 ? 5.666 -15.255 -37.084 1.00 46.62 217 SER A C 1
ATOM 1813 O O . SER A 1 217 ? 6.292 -15.387 -38.133 1.00 46.62 217 SER A O 1
ATOM 1815 N N . VAL A 1 218 ? 4.332 -15.299 -37.053 1.00 46.25 218 VAL A N 1
ATOM 1816 C CA . VAL A 1 218 ? 3.453 -15.459 -38.222 1.00 46.25 218 VAL A CA 1
ATOM 1817 C C . VAL A 1 218 ? 3.508 -14.217 -39.108 1.00 46.25 218 VAL A C 1
ATOM 1819 O O . VAL A 1 218 ? 3.620 -14.349 -40.324 1.00 46.25 218 VAL A O 1
ATOM 1822 N N . PHE A 1 219 ? 3.534 -13.012 -38.534 1.00 49.19 219 PHE A N 1
ATOM 1823 C CA . PHE A 1 219 ? 3.777 -11.783 -39.288 1.00 49.19 219 PHE A CA 1
ATOM 1824 C C . PHE A 1 219 ? 5.169 -11.798 -39.924 1.00 49.19 219 PHE A C 1
ATOM 1826 O O . PHE A 1 219 ? 5.287 -11.521 -41.115 1.00 49.19 219 PHE A O 1
ATOM 1833 N N . ALA A 1 220 ? 6.219 -12.191 -39.196 1.00 48.72 220 ALA A N 1
ATOM 1834 C CA . ALA A 1 220 ? 7.555 -12.374 -39.767 1.00 48.72 220 ALA A CA 1
ATOM 1835 C C . ALA A 1 220 ? 7.568 -13.416 -40.907 1.00 48.72 220 ALA A C 1
ATOM 1837 O O . ALA A 1 220 ? 8.237 -13.205 -41.917 1.00 48.72 220 ALA A O 1
ATOM 1838 N N . PHE A 1 221 ? 6.780 -14.489 -40.801 1.00 47.53 221 PHE A N 1
ATOM 1839 C CA . PHE A 1 221 ? 6.638 -15.530 -41.824 1.00 47.53 221 PHE A CA 1
ATOM 1840 C C . PHE A 1 221 ? 5.857 -15.078 -43.070 1.00 47.53 221 PHE A C 1
ATOM 1842 O O . PHE A 1 221 ? 6.300 -15.300 -44.198 1.00 47.53 221 PHE A O 1
ATOM 1849 N N . ILE A 1 222 ? 4.739 -14.372 -42.900 1.00 47.09 222 ILE A N 1
ATOM 1850 C CA . ILE A 1 222 ? 4.000 -13.737 -44.005 1.00 47.09 222 ILE A CA 1
ATOM 1851 C C . ILE A 1 222 ? 4.901 -1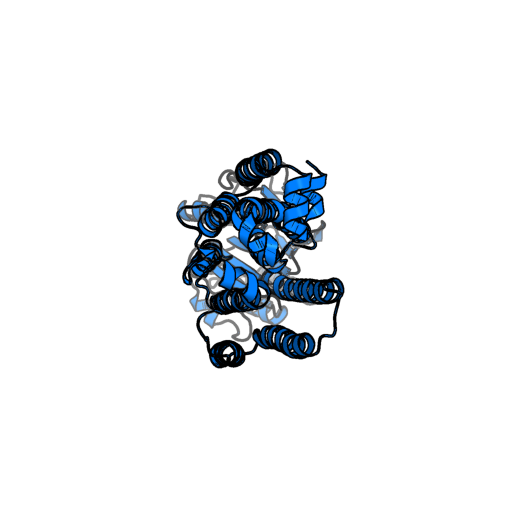2.705 -44.702 1.00 47.09 222 ILE A C 1
ATOM 1853 O O . ILE A 1 222 ? 4.953 -12.640 -45.931 1.00 47.09 222 ILE A O 1
ATOM 1857 N N . ASN A 1 223 ? 5.706 -11.969 -43.933 1.00 45.53 223 ASN A N 1
ATOM 1858 C CA . ASN A 1 223 ? 6.708 -11.046 -44.458 1.00 45.53 223 ASN A CA 1
ATOM 1859 C C . ASN A 1 223 ? 7.834 -11.764 -45.232 1.00 45.53 223 ASN A C 1
ATOM 1861 O O . ASN A 1 223 ? 8.248 -11.272 -46.283 1.00 45.53 223 ASN A O 1
ATOM 1865 N N . LEU A 1 224 ? 8.281 -12.950 -44.793 1.00 46.84 224 LEU A N 1
ATOM 1866 C CA . LEU A 1 224 ? 9.219 -13.814 -45.534 1.00 46.84 224 LEU A CA 1
ATOM 1867 C C . LEU A 1 224 ? 8.651 -14.252 -46.893 1.00 46.84 224 LEU A C 1
ATOM 1869 O O . LEU A 1 224 ? 9.384 -14.292 -47.887 1.00 46.84 224 LEU A O 1
ATOM 1873 N N . PHE A 1 225 ? 7.349 -14.538 -46.955 1.00 45.78 225 PHE A N 1
ATOM 1874 C CA . PHE A 1 225 ? 6.663 -14.902 -48.195 1.00 45.78 225 PHE A CA 1
ATOM 1875 C C . PHE A 1 225 ? 6.553 -13.707 -49.159 1.00 45.78 225 PHE A C 1
ATOM 1877 O O . PHE A 1 225 ? 6.824 -13.842 -50.354 1.00 45.78 225 PHE A O 1
ATOM 1884 N N . LEU A 1 226 ? 6.258 -12.512 -48.638 1.00 42.06 226 LEU A N 1
ATOM 1885 C CA . LEU A 1 226 ? 6.135 -11.281 -49.427 1.00 42.06 226 LEU A CA 1
ATOM 1886 C C . LEU A 1 226 ? 7.488 -10.753 -49.950 1.00 42.06 226 LEU A C 1
ATOM 1888 O O . LEU A 1 226 ? 7.563 -10.307 -51.097 1.00 42.06 226 LEU A O 1
ATOM 1892 N N . ILE A 1 227 ? 8.580 -10.879 -49.181 1.00 42.56 227 ILE A N 1
ATOM 1893 C CA . ILE A 1 227 ? 9.949 -10.507 -49.610 1.00 42.56 227 ILE A CA 1
ATOM 1894 C C . ILE A 1 227 ? 10.406 -11.338 -50.821 1.00 42.56 227 ILE A C 1
ATOM 1896 O O . ILE A 1 227 ? 11.059 -10.816 -51.730 1.00 42.56 227 ILE A O 1
ATOM 1900 N N . LYS A 1 228 ? 10.018 -12.618 -50.885 1.00 42.62 228 LYS A N 1
ATOM 1901 C CA . LYS A 1 228 ? 10.329 -13.504 -52.019 1.00 42.62 228 LYS A CA 1
ATOM 1902 C C . LYS A 1 228 ? 9.612 -13.082 -53.315 1.00 42.62 228 LYS A C 1
ATOM 1904 O O . LYS A 1 228 ? 10.096 -13.395 -54.401 1.00 42.62 228 LYS A O 1
ATOM 1909 N N . ILE A 1 229 ? 8.512 -12.326 -53.219 1.00 43.25 229 ILE A N 1
ATOM 1910 C CA . ILE A 1 229 ? 7.638 -11.936 -54.344 1.00 43.25 229 ILE A CA 1
ATOM 1911 C C . ILE A 1 229 ? 8.056 -10.599 -55.012 1.00 43.25 229 ILE A C 1
ATOM 1913 O O . ILE A 1 229 ? 7.383 -10.112 -55.915 1.00 43.25 229 ILE A O 1
ATOM 1917 N N . LYS A 1 230 ? 9.210 -9.995 -54.670 1.00 45.19 230 LYS A N 1
ATOM 1918 C CA . LYS A 1 230 ? 9.703 -8.710 -55.252 1.00 45.19 230 LYS A CA 1
ATOM 1919 C C . LYS A 1 230 ? 8.744 -7.510 -55.105 1.00 45.19 230 LYS A C 1
ATOM 1921 O O . LYS A 1 230 ? 9.044 -6.420 -55.600 1.00 45.19 230 LYS A O 1
ATOM 1926 N N . PHE A 1 231 ? 7.623 -7.660 -54.408 1.00 41.84 231 PHE A N 1
ATOM 1927 C CA . PHE A 1 231 ? 6.707 -6.574 -54.107 1.00 41.84 231 PHE A CA 1
ATOM 1928 C C . PHE A 1 231 ? 7.121 -5.948 -52.779 1.00 41.84 231 PHE A C 1
ATOM 1930 O O . PHE A 1 231 ? 7.025 -6.582 -51.741 1.00 41.84 231 PHE A O 1
ATOM 1937 N N . VAL A 1 232 ? 7.590 -4.702 -52.844 1.00 41.56 232 VAL A N 1
ATOM 1938 C CA . VAL A 1 232 ? 7.474 -3.621 -51.842 1.00 41.56 232 VAL A CA 1
ATOM 1939 C C . VAL A 1 232 ? 8.767 -2.802 -51.852 1.00 41.56 232 VAL A C 1
ATOM 1941 O O . VAL A 1 232 ? 9.727 -3.026 -51.126 1.00 41.56 232 VAL A O 1
ATOM 1944 N N . LYS A 1 233 ? 8.761 -1.766 -52.695 1.00 40.84 233 LYS A N 1
ATOM 1945 C CA . LYS A 1 233 ? 9.762 -0.688 -52.744 1.00 40.84 233 LYS A CA 1
ATOM 1946 C C . LYS A 1 233 ? 9.573 0.375 -51.639 1.00 40.84 233 LYS A C 1
ATOM 1948 O O . LYS A 1 233 ? 10.164 1.449 -51.727 1.00 40.84 233 LYS A O 1
ATOM 1953 N N . LYS A 1 234 ? 8.755 0.137 -50.604 1.00 43.62 234 LYS A N 1
ATOM 1954 C CA . LYS A 1 234 ? 8.479 1.121 -49.536 1.00 43.62 234 LYS A CA 1
ATOM 1955 C C . LYS A 1 234 ? 8.555 0.491 -48.140 1.00 43.62 234 LYS A C 1
ATOM 1957 O O . LYS A 1 234 ? 7.547 0.118 -47.557 1.00 43.62 234 LYS A O 1
ATOM 1962 N N . ASN A 1 235 ? 9.765 0.503 -47.578 1.00 46.38 235 ASN A N 1
ATOM 1963 C CA . ASN A 1 235 ? 10.105 0.091 -46.205 1.00 46.38 235 ASN A CA 1
ATOM 1964 C C . ASN A 1 235 ? 9.335 0.832 -45.083 1.00 46.38 235 ASN A C 1
ATOM 1966 O O . ASN A 1 235 ? 9.455 0.463 -43.923 1.00 46.38 235 ASN A O 1
ATOM 1970 N N . TYR A 1 236 ? 8.565 1.883 -45.393 1.00 41.38 236 TYR A N 1
ATOM 1971 C CA . TYR A 1 236 ? 7.984 2.798 -44.399 1.00 41.38 236 TYR A CA 1
ATOM 1972 C C . TYR A 1 236 ? 6.616 2.352 -43.846 1.00 41.38 236 TYR A C 1
ATOM 1974 O O . TYR A 1 236 ? 6.323 2.596 -42.685 1.00 41.38 236 TYR A O 1
ATOM 1982 N N . ILE A 1 237 ? 5.785 1.664 -44.640 1.00 40.50 237 ILE A N 1
ATOM 1983 C CA . ILE A 1 237 ? 4.476 1.147 -44.177 1.00 40.50 237 ILE A CA 1
ATOM 1984 C C . ILE A 1 237 ? 4.682 -0.096 -43.300 1.00 40.50 237 ILE A C 1
ATOM 1986 O O . ILE A 1 237 ? 4.110 -0.202 -42.222 1.00 40.50 237 ILE A O 1
ATOM 1990 N N . TYR A 1 238 ? 5.605 -0.967 -43.719 1.00 47.47 238 TYR A N 1
ATOM 1991 C CA . TYR A 1 238 ? 6.110 -2.114 -42.956 1.00 47.47 238 TYR A CA 1
ATOM 1992 C C . TYR A 1 238 ? 6.579 -1.716 -41.544 1.00 47.47 238 TYR A C 1
ATOM 1994 O O . TYR A 1 238 ? 6.334 -2.403 -40.556 1.00 47.47 238 TYR A O 1
ATOM 2002 N N . PHE A 1 239 ? 7.225 -0.554 -41.465 1.00 50.00 239 PHE A N 1
ATOM 2003 C CA . PHE A 1 239 ? 7.759 0.053 -40.255 1.00 50.00 239 PHE A CA 1
ATOM 2004 C C . PHE A 1 239 ? 6.669 0.583 -39.314 1.00 50.00 239 PHE A C 1
ATOM 2006 O O . PHE A 1 239 ? 6.725 0.312 -38.117 1.00 50.00 239 PHE A O 1
ATOM 2013 N N . VAL A 1 240 ? 5.661 1.285 -39.845 1.00 45.00 240 VAL A N 1
ATOM 2014 C CA . VAL A 1 240 ? 4.541 1.804 -39.043 1.00 45.00 240 VAL A CA 1
ATOM 2015 C C . VAL A 1 240 ? 3.740 0.656 -38.434 1.00 45.00 240 VAL A C 1
ATOM 2017 O O . VAL A 1 240 ? 3.396 0.722 -37.261 1.00 45.00 240 VAL A O 1
ATOM 2020 N N . CYS A 1 241 ? 3.518 -0.431 -39.176 1.00 44.88 241 CYS A N 1
ATOM 2021 C CA . CYS A 1 241 ? 2.792 -1.589 -38.659 1.00 44.88 241 CYS A CA 1
ATOM 2022 C C . CYS A 1 241 ? 3.551 -2.303 -37.530 1.00 44.88 241 CYS A C 1
ATOM 2024 O O . CYS A 1 241 ? 2.963 -2.522 -36.482 1.00 44.88 241 CYS A O 1
ATOM 2026 N N . ILE A 1 242 ? 4.854 -2.592 -37.677 1.00 51.16 242 ILE A N 1
ATOM 2027 C CA . ILE A 1 242 ? 5.646 -3.232 -36.604 1.00 51.16 242 ILE A CA 1
ATOM 2028 C C . ILE A 1 242 ? 5.748 -2.327 -35.372 1.00 51.16 242 ILE A C 1
ATOM 2030 O O . ILE A 1 242 ? 5.618 -2.804 -34.248 1.00 51.16 242 ILE A O 1
ATOM 2034 N N . PHE A 1 243 ? 5.959 -1.025 -35.570 1.00 46.22 243 PHE A N 1
ATOM 2035 C CA . PHE A 1 243 ? 6.050 -0.064 -34.474 1.00 46.22 243 PHE A CA 1
ATOM 2036 C C . PHE A 1 243 ? 4.713 0.086 -33.733 1.00 46.22 243 PHE A C 1
ATOM 2038 O O . PHE A 1 243 ? 4.701 0.041 -32.507 1.00 46.22 243 PHE A O 1
ATOM 2045 N N . LEU A 1 244 ? 3.585 0.166 -34.449 1.00 45.53 244 LEU A N 1
ATOM 2046 C CA . LEU A 1 244 ? 2.248 0.181 -33.845 1.00 45.53 244 LEU A CA 1
ATOM 2047 C C . LEU A 1 244 ? 1.926 -1.140 -33.137 1.00 45.53 244 LEU A C 1
ATOM 2049 O O . LEU A 1 244 ? 1.395 -1.115 -32.034 1.00 45.53 244 LEU A O 1
ATOM 2053 N N . SER A 1 245 ? 2.292 -2.289 -33.711 1.00 48.72 245 SER A N 1
ATOM 2054 C CA . SER A 1 245 ? 2.101 -3.592 -33.064 1.00 48.72 245 SER A CA 1
ATOM 2055 C C . SER A 1 245 ? 2.946 -3.743 -31.799 1.00 48.72 245 SER A C 1
ATOM 2057 O O . SER A 1 245 ? 2.460 -4.307 -30.826 1.00 48.72 245 SER A O 1
ATOM 2059 N N . LEU A 1 246 ? 4.174 -3.211 -31.779 1.00 48.62 246 LEU A N 1
ATOM 2060 C CA . LEU A 1 246 ? 5.013 -3.174 -30.578 1.00 48.62 246 LEU A CA 1
ATOM 2061 C C . LEU A 1 246 ? 4.456 -2.204 -29.529 1.00 48.62 246 LEU A C 1
ATOM 2063 O O . LEU A 1 246 ? 4.436 -2.558 -28.359 1.00 48.62 246 LEU A O 1
ATOM 2067 N N . ILE A 1 247 ? 3.949 -1.031 -29.923 1.00 45.03 247 ILE A N 1
ATOM 2068 C CA . ILE A 1 247 ? 3.271 -0.101 -29.001 1.00 45.03 247 ILE A CA 1
ATOM 2069 C C . ILE A 1 247 ? 2.050 -0.772 -28.366 1.00 45.03 247 ILE A C 1
ATOM 2071 O O . ILE A 1 247 ? 1.946 -0.779 -27.148 1.00 45.03 247 ILE A O 1
ATOM 2075 N N . ILE A 1 248 ? 1.186 -1.405 -29.165 1.00 45.53 248 ILE A N 1
ATOM 2076 C CA . ILE A 1 248 ? -0.011 -2.117 -28.682 1.00 45.53 248 ILE A CA 1
ATOM 2077 C C . ILE A 1 248 ? 0.370 -3.324 -27.801 1.00 45.53 248 ILE A C 1
ATOM 2079 O O . ILE A 1 248 ? -0.332 -3.650 -26.841 1.00 45.53 248 ILE A O 1
ATOM 2083 N N . PHE A 1 249 ? 1.486 -3.995 -28.108 1.00 47.06 249 PHE A N 1
ATOM 2084 C CA . PHE A 1 249 ? 2.044 -5.088 -27.306 1.00 47.06 249 PHE A CA 1
ATOM 2085 C C . PHE A 1 249 ? 2.537 -4.591 -25.939 1.00 47.06 249 PHE A C 1
ATOM 2087 O O . PHE A 1 249 ? 2.134 -5.136 -24.911 1.00 47.06 249 PHE A O 1
ATOM 2094 N N . PHE A 1 250 ? 3.336 -3.520 -25.917 1.00 47.22 250 PHE A N 1
ATOM 2095 C CA . PHE A 1 250 ? 3.855 -2.934 -24.683 1.00 47.22 250 PHE A CA 1
ATOM 2096 C C . PHE A 1 250 ? 2.763 -2.268 -23.856 1.00 47.22 250 PHE A C 1
ATOM 2098 O O . PHE A 1 250 ? 2.796 -2.402 -22.644 1.00 47.22 250 PHE A O 1
ATOM 2105 N N . GLU A 1 251 ? 1.782 -1.611 -24.469 1.00 44.12 251 GLU A N 1
ATOM 2106 C CA . GLU A 1 251 ? 0.660 -0.996 -23.759 1.00 44.12 251 GLU A CA 1
ATOM 2107 C C . GLU A 1 251 ? -0.140 -2.047 -22.978 1.00 44.12 251 GLU A C 1
ATOM 2109 O O . GLU A 1 251 ? -0.370 -1.869 -21.789 1.00 44.12 251 GLU A O 1
ATOM 2114 N N . ASN A 1 252 ? -0.461 -3.197 -23.582 1.00 39.72 252 ASN A N 1
ATOM 2115 C CA . ASN A 1 252 ? -1.235 -4.248 -22.911 1.00 39.72 252 ASN A CA 1
ATOM 2116 C C . ASN A 1 252 ? -0.455 -5.018 -21.833 1.00 39.72 252 ASN A C 1
ATOM 2118 O O . ASN A 1 252 ? -1.028 -5.352 -20.797 1.00 39.72 252 ASN A O 1
ATOM 2122 N N . ASP A 1 253 ? 0.833 -5.304 -22.045 1.00 43.78 253 ASP A N 1
ATOM 2123 C CA . ASP A 1 253 ? 1.641 -6.007 -21.040 1.00 43.78 253 ASP A CA 1
ATOM 2124 C C . ASP A 1 253 ? 2.131 -5.045 -19.932 1.00 43.78 253 ASP A C 1
ATOM 2126 O O . ASP A 1 253 ? 2.224 -5.452 -18.778 1.00 43.78 253 ASP A O 1
ATOM 2130 N N . LEU A 1 254 ? 2.334 -3.747 -20.215 1.00 40.03 254 LEU A N 1
ATOM 2131 C CA . LEU A 1 254 ? 2.569 -2.711 -19.190 1.00 40.03 254 LEU A CA 1
ATOM 2132 C C . LEU A 1 254 ? 1.299 -2.383 -18.403 1.00 40.03 254 LEU A C 1
ATOM 2134 O O . LEU A 1 254 ? 1.405 -2.111 -17.211 1.00 40.03 254 LEU A O 1
ATOM 2138 N N . LEU A 1 255 ? 0.115 -2.420 -19.026 1.00 39.81 255 LEU A N 1
ATOM 2139 C CA . LEU A 1 255 ? -1.168 -2.322 -18.322 1.00 39.81 255 LEU A CA 1
ATOM 2140 C C . LEU A 1 255 ? -1.432 -3.556 -17.455 1.00 39.81 255 LEU A C 1
ATOM 2142 O O . LEU A 1 255 ? -2.068 -3.409 -16.422 1.00 39.81 255 LEU A O 1
ATOM 2146 N N . LYS A 1 256 ? -0.906 -4.737 -17.809 1.00 38.31 256 LYS A N 1
ATOM 2147 C CA . LYS A 1 256 ? -0.918 -5.920 -16.932 1.00 38.31 256 LYS A CA 1
ATOM 2148 C C . LYS A 1 256 ? 0.119 -5.849 -15.813 1.00 38.31 256 LYS A C 1
ATOM 2150 O O . LYS A 1 256 ? -0.245 -6.103 -14.684 1.00 38.31 256 LYS A O 1
ATOM 2155 N N . ILE A 1 257 ? 1.359 -5.426 -16.066 1.00 40.50 257 ILE A N 1
ATOM 2156 C CA . ILE A 1 257 ? 2.391 -5.284 -15.015 1.00 40.50 257 ILE A CA 1
ATOM 2157 C C . ILE A 1 257 ? 2.063 -4.126 -14.052 1.00 40.50 257 ILE A C 1
ATOM 2159 O O . ILE A 1 257 ? 2.312 -4.219 -12.853 1.00 40.50 257 ILE A O 1
ATOM 2163 N N . LYS A 1 258 ? 1.478 -3.026 -14.549 1.00 37.91 258 LYS A N 1
ATOM 2164 C CA . LYS A 1 258 ? 0.934 -1.956 -13.694 1.00 37.91 258 LYS A CA 1
ATOM 2165 C C . LYS A 1 258 ? -0.434 -2.320 -13.113 1.00 37.91 258 LYS A C 1
ATOM 2167 O O . LYS A 1 258 ? -0.720 -1.906 -11.998 1.00 37.91 258 LYS A O 1
ATOM 2172 N N . GLY A 1 259 ? -1.242 -3.111 -13.816 1.00 41.88 259 GLY A N 1
ATOM 2173 C CA . GLY A 1 259 ? -2.526 -3.637 -13.342 1.00 41.88 259 GLY A CA 1
ATOM 2174 C C . GLY A 1 259 ? -2.375 -4.632 -12.190 1.00 41.88 259 GLY A C 1
ATOM 2175 O O . GLY A 1 259 ? -3.087 -4.500 -11.200 1.00 41.88 259 GLY A O 1
ATOM 2176 N N . ASP A 1 260 ? -1.374 -5.515 -12.257 1.00 45.16 260 ASP A N 1
ATOM 2177 C CA . ASP A 1 260 ? -0.982 -6.460 -11.198 1.00 45.16 260 ASP A CA 1
ATOM 2178 C C . ASP A 1 260 ? -0.563 -5.737 -9.911 1.00 45.16 260 ASP A C 1
ATOM 2180 O O . ASP A 1 260 ? -0.670 -6.300 -8.828 1.00 45.16 260 ASP A O 1
ATOM 2184 N N . ASN A 1 261 ? -0.133 -4.471 -10.002 1.00 49.12 261 ASN A N 1
ATOM 2185 C CA . ASN A 1 261 ? 0.127 -3.637 -8.831 1.00 49.12 261 ASN A CA 1
ATOM 2186 C C . ASN A 1 261 ? -1.025 -2.690 -8.472 1.00 49.12 261 ASN A C 1
ATOM 2188 O O . ASN A 1 261 ? -1.068 -2.268 -7.325 1.00 49.12 261 ASN A O 1
ATOM 2192 N N . MET A 1 262 ? -1.969 -2.362 -9.367 1.00 58.78 262 MET A N 1
ATOM 2193 C CA . MET A 1 262 ? -3.090 -1.452 -9.050 1.00 58.78 262 MET A CA 1
ATOM 2194 C C . MET A 1 262 ? -4.084 -2.057 -8.051 1.00 58.78 262 MET A C 1
ATOM 2196 O O . MET A 1 262 ? -4.684 -1.313 -7.279 1.00 58.78 262 MET A O 1
ATOM 2200 N N . GLY A 1 263 ? -4.239 -3.382 -8.042 1.00 73.06 263 GLY A N 1
ATOM 2201 C CA . GLY A 1 263 ? -5.081 -4.096 -7.078 1.00 73.06 263 GLY A CA 1
ATOM 2202 C C . GLY A 1 263 ? -4.318 -4.718 -5.909 1.00 73.06 263 GLY A C 1
ATOM 2203 O O . GLY A 1 263 ? -4.952 -5.280 -5.024 1.00 73.06 263 GLY A O 1
ATOM 2204 N N . ARG A 1 264 ? -2.982 -4.660 -5.886 1.00 87.56 264 ARG A N 1
ATOM 2205 C CA . ARG A 1 264 ? -2.172 -5.385 -4.902 1.00 87.56 264 ARG A CA 1
ATOM 2206 C C . ARG A 1 264 ? -1.796 -4.497 -3.721 1.00 87.56 264 ARG A C 1
ATOM 2208 O O . ARG A 1 264 ? -1.235 -3.413 -3.889 1.00 87.56 264 ARG A O 1
ATOM 2215 N N . PHE A 1 265 ? -2.067 -4.998 -2.524 1.00 94.81 265 PHE A N 1
ATOM 2216 C CA . PHE A 1 265 ? -1.803 -4.326 -1.258 1.00 94.81 265 PHE A CA 1
ATOM 2217 C C . PHE A 1 265 ? -1.070 -5.277 -0.321 1.00 94.81 265 PHE A C 1
ATOM 2219 O O . PHE A 1 265 ? -1.478 -6.423 -0.157 1.00 94.81 265 PHE A O 1
ATOM 2226 N N . GLU A 1 266 ? 0.016 -4.822 0.295 1.00 97.00 266 GLU A N 1
ATOM 2227 C CA . GLU A 1 266 ? 0.692 -5.585 1.349 1.00 97.00 266 GLU A CA 1
ATOM 2228 C C . GLU A 1 266 ? 0.216 -5.078 2.710 1.00 97.00 266 GLU A C 1
ATOM 2230 O O . GLU A 1 266 ? 0.321 -3.886 2.990 1.00 97.00 266 GLU A O 1
ATOM 2235 N N . ILE A 1 267 ? -0.304 -5.970 3.547 1.00 98.31 267 ILE A N 1
ATOM 2236 C CA . ILE A 1 267 ? -0.770 -5.662 4.899 1.00 98.31 267 ILE A CA 1
ATOM 2237 C C . ILE A 1 267 ? 0.232 -6.260 5.879 1.00 98.31 267 ILE A C 1
ATOM 2239 O O . ILE A 1 267 ? 0.519 -7.452 5.794 1.00 98.31 267 ILE A O 1
ATOM 2243 N N . VAL A 1 268 ? 0.763 -5.449 6.790 1.00 98.12 268 VAL A N 1
ATOM 2244 C CA . VAL A 1 268 ? 1.803 -5.835 7.753 1.00 98.12 268 VAL A CA 1
ATOM 2245 C C . VAL A 1 268 ? 1.301 -5.581 9.167 1.00 98.12 268 VAL A C 1
ATOM 2247 O O . VAL A 1 268 ? 0.802 -4.494 9.456 1.00 98.12 268 VAL A O 1
ATOM 2250 N N . TYR A 1 269 ? 1.447 -6.572 10.043 1.00 97.12 269 TYR A N 1
ATOM 2251 C CA . TYR A 1 269 ? 1.138 -6.455 11.467 1.00 97.12 269 TYR A CA 1
ATOM 2252 C C . TYR A 1 269 ? 2.365 -5.998 12.263 1.00 97.12 269 TYR A C 1
ATOM 2254 O O . TYR A 1 269 ? 3.464 -6.513 12.051 1.00 97.12 269 TYR A O 1
ATOM 2262 N N . PHE A 1 270 ? 2.182 -5.096 13.229 1.00 95.06 270 PHE A N 1
ATOM 2263 C CA . PHE A 1 270 ? 3.236 -4.718 14.174 1.00 95.06 270 PHE A CA 1
ATOM 2264 C C . PHE A 1 270 ? 2.870 -5.027 15.620 1.00 95.06 270 PHE A C 1
ATOM 2266 O O . PHE A 1 270 ? 3.649 -5.702 16.292 1.00 95.06 270 PHE A O 1
ATOM 2273 N N . TYR A 1 271 ? 1.727 -4.550 16.108 1.00 94.19 271 TYR A N 1
ATOM 2274 C CA . TYR A 1 271 ? 1.361 -4.695 17.518 1.00 94.19 271 TYR A CA 1
ATOM 2275 C C . TYR A 1 271 ? -0.112 -4.379 17.751 1.00 94.19 271 TYR A C 1
ATOM 2277 O O . TYR A 1 271 ? -0.506 -3.258 17.471 1.00 94.19 271 TYR A O 1
ATOM 2285 N N . GLN A 1 272 ? -0.895 -5.323 18.280 1.00 91.94 272 GLN A N 1
ATOM 2286 C CA . GLN A 1 272 ? -2.340 -5.194 18.541 1.00 91.94 272 GLN A CA 1
ATOM 2287 C C . GLN A 1 272 ? -3.115 -4.551 17.379 1.00 91.94 272 GLN A C 1
ATOM 2289 O O . GLN A 1 272 ? -3.516 -5.277 16.472 1.00 91.94 272 GLN A O 1
ATOM 2294 N N . ASN A 1 273 ? -3.265 -3.223 17.376 1.00 95.38 273 ASN A N 1
ATOM 2295 C CA . ASN A 1 273 ? -4.025 -2.441 16.397 1.00 95.38 273 ASN A CA 1
ATOM 2296 C C . ASN A 1 273 ? -3.130 -1.706 15.378 1.00 95.38 273 ASN A C 1
ATOM 2298 O O . ASN A 1 273 ? -3.625 -1.080 14.440 1.00 95.38 273 ASN A O 1
ATOM 2302 N N . CYS A 1 274 ? -1.810 -1.827 15.514 1.00 97.31 274 CYS A N 1
ATOM 2303 C CA . CYS A 1 274 ? -0.823 -1.248 14.619 1.00 97.31 274 CYS A CA 1
ATOM 2304 C C . CYS A 1 274 ? -0.628 -2.109 13.370 1.00 97.31 274 CYS A C 1
ATOM 2306 O O . CYS A 1 274 ? 0.048 -3.148 13.398 1.00 97.31 274 CYS A O 1
ATOM 2308 N N . PHE A 1 275 ? -1.205 -1.642 12.262 1.00 98.25 275 PHE A N 1
ATOM 2309 C CA . PHE A 1 275 ? -1.106 -2.261 10.944 1.00 98.25 275 PHE A CA 1
ATOM 2310 C C . PHE A 1 275 ? -0.716 -1.245 9.881 1.00 98.25 275 PHE A C 1
ATOM 2312 O O . PHE A 1 275 ? -1.178 -0.104 9.890 1.00 98.25 275 PHE A O 1
ATOM 2319 N N . LEU A 1 276 ? 0.075 -1.696 8.912 1.00 98.50 276 LEU A N 1
ATOM 2320 C CA . LEU A 1 276 ? 0.411 -0.940 7.710 1.00 98.50 276 LEU A CA 1
ATOM 2321 C C . LEU A 1 276 ? -0.217 -1.599 6.488 1.00 98.50 276 LEU A C 1
ATOM 2323 O O . LEU A 1 276 ? -0.030 -2.792 6.275 1.00 98.50 276 LEU A O 1
ATOM 2327 N N . ILE A 1 277 ? -0.882 -0.811 5.650 1.00 98.25 277 ILE A N 1
ATOM 2328 C CA . ILE A 1 277 ? -1.299 -1.196 4.301 1.00 98.25 277 ILE A CA 1
ATOM 2329 C C . ILE A 1 277 ? -0.410 -0.444 3.311 1.00 98.25 277 ILE A C 1
ATOM 2331 O O . ILE A 1 277 ? -0.403 0.787 3.302 1.00 98.25 277 ILE A O 1
ATOM 2335 N N . LYS A 1 278 ? 0.337 -1.165 2.474 1.00 95.81 278 LYS A N 1
ATOM 2336 C CA . LYS A 1 278 ? 1.283 -0.607 1.497 1.00 95.81 278 LYS A CA 1
ATOM 2337 C C . LYS A 1 278 ? 0.768 -0.760 0.077 1.00 95.81 278 LYS A C 1
ATOM 2339 O O . LYS A 1 278 ? 0.246 -1.814 -0.291 1.00 95.81 278 LYS A O 1
ATOM 2344 N N . HIS A 1 279 ? 1.020 0.263 -0.730 1.00 92.12 279 HIS A N 1
ATOM 2345 C CA . HIS A 1 279 ? 0.778 0.260 -2.165 1.00 92.12 279 HIS A CA 1
ATOM 2346 C C . HIS A 1 279 ? 1.834 1.120 -2.874 1.00 92.12 279 HIS A C 1
ATOM 2348 O O . HIS A 1 279 ? 1.739 2.348 -2.918 1.00 92.12 279 HIS A O 1
ATOM 2354 N N . GLY A 1 280 ? 2.873 0.475 -3.412 1.00 87.81 280 GLY A N 1
ATOM 2355 C CA . GLY A 1 280 ? 4.025 1.173 -3.990 1.00 87.81 280 GLY A CA 1
ATOM 2356 C C . GLY A 1 280 ? 4.776 2.008 -2.945 1.00 87.81 280 GLY A C 1
ATOM 2357 O O . GLY A 1 280 ? 5.179 1.487 -1.908 1.00 87.81 280 GLY A O 1
ATOM 2358 N N . GLU A 1 281 ? 4.954 3.302 -3.221 1.00 89.56 281 GLU A N 1
ATOM 2359 C CA . GLU A 1 281 ? 5.637 4.273 -2.344 1.00 89.56 281 GLU A CA 1
ATOM 2360 C C . GLU A 1 281 ? 4.681 5.022 -1.392 1.00 89.56 281 GLU A C 1
ATOM 2362 O O . GLU A 1 281 ? 5.058 6.030 -0.784 1.00 89.56 281 GLU A O 1
ATOM 2367 N N . GLU A 1 282 ? 3.443 4.545 -1.251 1.00 93.81 282 GLU A N 1
ATOM 2368 C CA . GLU A 1 282 ? 2.439 5.098 -0.340 1.00 93.81 282 GLU A CA 1
ATOM 2369 C C . GLU A 1 282 ? 1.909 4.031 0.626 1.00 93.81 282 GLU A C 1
ATOM 2371 O O . GLU A 1 282 ? 1.856 2.839 0.301 1.00 93.81 282 GLU A O 1
ATOM 2376 N N . GLY A 1 283 ? 1.475 4.456 1.814 1.00 96.69 283 GLY A N 1
ATOM 2377 C CA . GLY A 1 283 ? 0.849 3.563 2.782 1.00 96.69 283 GLY A CA 1
ATOM 2378 C C . GLY A 1 283 ? -0.115 4.241 3.748 1.00 96.69 283 GLY A C 1
ATOM 2379 O O . GLY A 1 283 ? -0.104 5.462 3.922 1.00 96.69 283 GLY A O 1
ATOM 2380 N N . ILE A 1 284 ? -0.949 3.417 4.378 1.00 98.38 284 ILE A N 1
ATOM 2381 C CA . ILE A 1 284 ? -1.790 3.772 5.523 1.00 98.38 284 ILE A CA 1
ATOM 2382 C C . ILE A 1 284 ? -1.266 3.011 6.733 1.00 98.38 284 ILE A C 1
ATOM 2384 O O . ILE A 1 284 ? -1.196 1.786 6.684 1.00 98.38 284 ILE A O 1
ATOM 2388 N N . LEU A 1 285 ? -0.908 3.725 7.794 1.00 98.50 285 LEU A N 1
ATOM 2389 C CA . LEU A 1 285 ? -0.432 3.149 9.048 1.00 98.50 285 LEU A CA 1
ATOM 2390 C C . LEU A 1 285 ? -1.401 3.530 10.163 1.00 98.50 285 LEU A C 1
ATOM 2392 O O . LEU A 1 285 ? -1.712 4.708 10.319 1.00 98.50 285 LEU A O 1
ATOM 2396 N N . PHE A 1 286 ? -1.873 2.545 10.914 1.00 98.56 286 PHE A N 1
ATOM 2397 C CA . PHE A 1 286 ? -2.807 2.742 12.019 1.00 98.56 286 PHE A CA 1
ATOM 2398 C C . PHE A 1 286 ? -2.120 2.592 13.374 1.00 98.56 286 PHE A C 1
ATOM 2400 O O . PHE A 1 286 ? -1.169 1.823 13.482 1.00 98.56 286 PHE A O 1
ATOM 2407 N N . ASP A 1 287 ? -2.630 3.311 14.374 1.00 97.25 287 ASP A N 1
ATOM 2408 C CA . ASP A 1 287 ? -2.470 3.093 15.815 1.00 97.25 287 ASP A CA 1
ATOM 2409 C C . ASP A 1 287 ? -1.058 2.690 16.257 1.00 97.25 287 ASP A C 1
ATOM 2411 O O . ASP A 1 287 ? -0.849 1.655 16.887 1.00 97.25 287 ASP A O 1
ATOM 2415 N N . VAL A 1 288 ? -0.056 3.500 15.897 1.00 96.19 288 VAL A N 1
ATOM 2416 C CA . VAL A 1 288 ? 1.323 3.248 16.328 1.00 96.19 288 VAL A CA 1
ATOM 2417 C C . VAL A 1 288 ? 1.436 3.464 17.842 1.00 96.19 288 VAL A C 1
ATOM 2419 O O . VAL A 1 288 ? 1.282 4.605 18.288 1.00 96.19 288 VAL A O 1
ATOM 2422 N N . PRO A 1 289 ? 1.772 2.425 18.626 1.00 94.94 289 PRO A N 1
ATOM 2423 C CA . PRO A 1 289 ? 1.875 2.534 20.075 1.00 94.94 289 PRO A CA 1
ATOM 2424 C C . PRO A 1 289 ? 3.081 3.374 20.501 1.00 94.94 289 PRO A C 1
ATOM 2426 O O . PRO A 1 289 ? 4.067 3.519 19.772 1.00 94.94 289 PRO A O 1
ATOM 2429 N N . ASP A 1 290 ? 3.021 3.886 21.722 1.00 93.75 290 ASP A N 1
ATOM 2430 C CA . ASP A 1 290 ? 4.125 4.530 22.417 1.00 93.75 290 ASP A CA 1
ATOM 2431 C C . ASP A 1 290 ? 5.298 3.561 22.664 1.00 93.75 290 ASP A C 1
ATOM 2433 O O . ASP A 1 290 ? 5.149 2.339 22.755 1.00 93.75 290 ASP A O 1
ATOM 2437 N N . LYS A 1 291 ? 6.494 4.132 22.843 1.00 88.25 291 LYS A N 1
ATOM 2438 C CA . LYS A 1 291 ? 7.735 3.412 23.181 1.00 88.25 291 LYS A CA 1
ATOM 2439 C C . LYS A 1 291 ? 7.648 2.559 24.440 1.00 88.25 291 LYS A C 1
ATOM 2441 O O . LYS A 1 291 ? 8.431 1.628 24.587 1.00 88.25 291 LYS A O 1
ATOM 2446 N N . SER A 1 292 ? 6.711 2.854 25.331 1.00 87.31 292 SER A N 1
ATOM 2447 C CA . SER A 1 292 ? 6.454 2.039 26.518 1.00 87.31 292 SER A CA 1
ATOM 2448 C C . SER A 1 292 ? 5.754 0.699 26.234 1.00 87.31 292 SER A C 1
ATOM 2450 O O . SER A 1 292 ? 5.842 -0.193 27.076 1.00 87.31 292 SER A O 1
ATOM 2452 N N . PHE A 1 293 ? 5.104 0.523 25.075 1.00 86.19 293 PHE A N 1
ATOM 2453 C CA . PHE A 1 293 ? 4.300 -0.670 24.751 1.00 86.19 293 PHE A CA 1
ATOM 2454 C C . PHE A 1 293 ? 4.961 -1.637 23.770 1.00 86.19 293 PHE A C 1
ATOM 2456 O O . PHE A 1 293 ? 4.585 -2.811 23.718 1.00 86.19 293 PHE A O 1
ATOM 2463 N N . ILE A 1 294 ? 5.945 -1.170 23.002 1.00 83.50 294 ILE A N 1
ATOM 2464 C CA . ILE A 1 294 ? 6.662 -1.995 22.030 1.00 83.50 294 ILE A CA 1
ATOM 2465 C C . ILE A 1 294 ? 8.171 -1.879 22.199 1.00 83.50 294 ILE A C 1
ATOM 2467 O O . ILE A 1 294 ? 8.714 -0.825 22.518 1.00 83.50 294 ILE A O 1
ATOM 2471 N N . GLU A 1 295 ? 8.856 -2.991 21.949 1.00 81.12 295 GLU A N 1
ATOM 2472 C CA . GLU A 1 295 ? 10.312 -3.051 21.928 1.00 81.12 295 GLU A CA 1
ATOM 2473 C C . GLU A 1 295 ? 10.897 -2.152 20.815 1.00 81.12 295 GLU A C 1
ATOM 2475 O O . GLU A 1 295 ? 10.293 -1.934 19.760 1.00 81.12 295 GLU A O 1
ATOM 2480 N N . GLU A 1 296 ? 12.119 -1.647 21.016 1.00 77.81 296 GLU A N 1
ATOM 2481 C CA . GLU A 1 296 ? 12.795 -0.736 20.074 1.00 77.81 296 GLU A CA 1
ATOM 2482 C C . GLU A 1 296 ? 12.991 -1.350 18.671 1.00 77.81 296 GLU A C 1
ATOM 2484 O O . GLU A 1 296 ? 12.949 -0.655 17.649 1.00 77.81 296 GLU A O 1
ATOM 2489 N N . ASN A 1 297 ? 13.139 -2.675 18.599 1.00 83.25 297 ASN A N 1
ATOM 2490 C CA . ASN A 1 297 ? 13.201 -3.422 17.342 1.00 83.25 297 ASN A CA 1
ATOM 2491 C C . ASN A 1 297 ? 11.920 -3.260 16.493 1.00 83.25 297 ASN A C 1
ATOM 2493 O O . ASN A 1 297 ? 12.026 -3.239 15.266 1.00 83.25 297 ASN A O 1
ATOM 2497 N N . VAL A 1 298 ? 10.742 -3.086 17.105 1.00 85.56 298 VAL A N 1
ATOM 2498 C CA . VAL A 1 298 ? 9.462 -2.892 16.408 1.00 85.56 298 VAL A CA 1
ATOM 2499 C C . VAL A 1 298 ? 9.393 -1.491 15.803 1.00 85.56 298 VAL A C 1
ATOM 2501 O O . VAL A 1 298 ? 9.018 -1.363 14.641 1.00 85.56 298 VAL A O 1
ATOM 2504 N N . PHE A 1 299 ? 9.848 -0.451 16.510 1.00 86.62 299 PHE A N 1
ATOM 2505 C CA . PHE A 1 299 ? 9.965 0.903 15.939 1.00 86.62 299 PHE A CA 1
ATOM 2506 C C . PHE A 1 299 ? 10.887 0.933 14.719 1.00 86.62 299 PHE A C 1
ATOM 2508 O O . PHE A 1 299 ? 10.538 1.483 13.671 1.00 86.62 299 PHE A O 1
ATOM 2515 N N . SER A 1 300 ? 12.054 0.296 14.842 1.00 86.81 300 SER A N 1
ATOM 2516 C CA . SER A 1 300 ? 13.007 0.159 13.737 1.00 86.81 300 SER A CA 1
ATOM 2517 C C . SER A 1 300 ? 12.397 -0.599 12.554 1.00 86.81 300 SER A C 1
ATOM 2519 O O . SER A 1 300 ? 12.623 -0.244 11.396 1.00 86.81 300 SER A O 1
ATOM 2521 N N . LEU A 1 301 ? 11.569 -1.610 12.828 1.00 90.75 301 LEU A N 1
ATOM 2522 C CA . LEU A 1 301 ? 10.861 -2.372 11.805 1.00 90.75 301 LEU A CA 1
ATOM 2523 C C . LEU A 1 301 ? 9.786 -1.540 11.093 1.00 90.75 301 LEU A C 1
ATOM 2525 O O . LEU A 1 301 ? 9.717 -1.590 9.863 1.00 90.75 301 LEU A O 1
ATOM 2529 N N . ILE A 1 302 ? 8.991 -0.759 11.834 1.00 91.94 302 ILE A N 1
ATOM 2530 C CA . ILE A 1 302 ? 7.999 0.167 11.266 1.00 91.94 302 ILE A CA 1
ATOM 2531 C C . ILE A 1 302 ? 8.705 1.156 10.340 1.00 91.94 302 ILE A C 1
ATOM 2533 O O . ILE A 1 302 ? 8.293 1.303 9.189 1.00 91.94 302 ILE A O 1
ATOM 2537 N N . ASP A 1 303 ? 9.796 1.787 10.788 1.00 90.00 303 ASP A N 1
ATOM 2538 C CA . ASP A 1 303 ? 10.585 2.685 9.938 1.00 90.00 303 ASP A CA 1
ATOM 2539 C C . ASP A 1 303 ? 11.122 1.936 8.707 1.00 90.00 303 ASP A C 1
ATOM 2541 O O . ASP A 1 303 ? 10.921 2.361 7.576 1.00 90.00 303 ASP A O 1
ATOM 2545 N N . LYS A 1 304 ? 11.735 0.767 8.873 1.00 90.31 304 LYS A N 1
ATOM 2546 C CA . LYS A 1 304 ? 12.339 0.041 7.749 1.00 90.31 304 LYS A CA 1
ATOM 2547 C C . LYS A 1 304 ? 11.332 -0.405 6.677 1.00 90.31 304 LYS A C 1
ATOM 2549 O O . LYS A 1 304 ? 11.692 -0.449 5.503 1.00 90.31 304 LYS A O 1
ATOM 2554 N N . ILE A 1 305 ? 10.120 -0.798 7.069 1.00 91.81 305 ILE A N 1
ATOM 2555 C CA . ILE A 1 305 ? 9.122 -1.390 6.158 1.00 91.81 305 ILE A CA 1
ATOM 2556 C C . ILE A 1 305 ? 8.153 -0.345 5.595 1.00 91.81 305 ILE A C 1
ATOM 2558 O O . ILE A 1 305 ? 7.604 -0.550 4.505 1.00 91.81 305 ILE A O 1
ATOM 2562 N N . SER A 1 306 ? 7.929 0.757 6.316 1.00 92.81 306 SER A N 1
ATOM 2563 C CA . SER A 1 306 ? 7.004 1.793 5.865 1.00 92.81 306 SER A CA 1
ATOM 2564 C C . SER A 1 306 ? 7.505 2.486 4.593 1.00 92.81 306 SER A C 1
ATOM 2566 O O . SER A 1 306 ? 8.706 2.721 4.457 1.00 92.81 306 SER A O 1
ATOM 2568 N N . PRO A 1 307 ? 6.600 2.840 3.667 1.00 93.75 307 PRO A N 1
ATOM 2569 C CA . PRO A 1 307 ? 6.948 3.549 2.440 1.00 93.75 307 PRO A CA 1
ATOM 2570 C C . PRO A 1 307 ? 7.255 5.032 2.703 1.00 93.75 307 PRO A C 1
ATOM 2572 O O . PRO A 1 307 ? 7.035 5.528 3.803 1.00 93.75 307 PRO A O 1
ATOM 2575 N N . GLU A 1 308 ? 7.728 5.751 1.682 1.00 92.94 308 GLU A N 1
ATOM 2576 C CA . GLU A 1 308 ? 8.128 7.166 1.780 1.00 92.94 308 GLU A CA 1
ATOM 2577 C C . GLU A 1 308 ? 6.982 8.118 2.161 1.00 92.94 308 GLU A C 1
ATOM 2579 O O . GLU A 1 308 ? 7.204 9.112 2.857 1.00 92.94 308 GLU A O 1
ATOM 2584 N N . ASN A 1 309 ? 5.752 7.822 1.724 1.00 94.88 309 ASN A N 1
ATOM 2585 C CA . ASN A 1 309 ? 4.569 8.636 2.008 1.00 94.88 309 ASN A CA 1
ATOM 2586 C C . ASN A 1 309 ? 3.574 7.847 2.866 1.00 94.88 309 ASN A C 1
ATOM 2588 O O . ASN A 1 309 ? 3.057 6.814 2.434 1.00 94.88 309 ASN A O 1
ATOM 2592 N N . ILE A 1 310 ? 3.273 8.343 4.064 1.00 96.88 310 ILE A N 1
ATOM 2593 C CA . ILE A 1 310 ? 2.432 7.645 5.043 1.00 96.88 310 ILE A CA 1
ATOM 2594 C C . ILE A 1 310 ? 1.241 8.522 5.423 1.00 96.88 310 ILE A C 1
ATOM 2596 O O . ILE A 1 310 ? 1.412 9.645 5.899 1.00 96.88 310 ILE A O 1
ATOM 2600 N N . ASN A 1 311 ? 0.035 7.976 5.277 1.00 97.69 311 ASN A N 1
ATOM 2601 C CA . ASN A 1 311 ? -1.148 8.468 5.974 1.00 97.69 311 ASN A CA 1
ATOM 2602 C C . ASN A 1 311 ? -1.227 7.742 7.324 1.00 97.69 311 ASN A C 1
ATOM 2604 O O . ASN A 1 311 ? -1.559 6.559 7.376 1.00 97.69 311 ASN A O 1
ATOM 2608 N N . LEU A 1 312 ? -0.849 8.432 8.395 1.00 97.81 312 LEU A N 1
ATOM 2609 C CA . LEU A 1 312 ? -0.806 7.905 9.755 1.00 97.81 312 LEU A CA 1
ATOM 2610 C C . LEU A 1 312 ? -2.123 8.226 10.462 1.00 97.81 312 LEU A C 1
ATOM 2612 O O . LEU A 1 312 ? -2.475 9.396 10.573 1.00 97.81 312 LEU A O 1
ATOM 2616 N N . PHE A 1 313 ? -2.831 7.215 10.945 1.00 98.50 313 PHE A N 1
ATOM 2617 C CA . PHE A 1 313 ? -4.110 7.352 11.635 1.00 98.50 313 PHE A CA 1
ATOM 2618 C C . PHE A 1 313 ? -3.981 6.890 13.079 1.00 98.50 313 PHE A C 1
ATOM 2620 O O . PHE A 1 313 ? -3.450 5.814 13.332 1.00 98.50 313 PHE A O 1
ATOM 2627 N N . PHE A 1 314 ? -4.524 7.678 13.999 1.00 98.38 314 PHE A N 1
ATOM 2628 C CA . PHE A 1 314 ? -4.666 7.310 15.404 1.00 98.38 314 PHE A CA 1
ATOM 2629 C C . PHE A 1 314 ? -6.144 7.275 15.772 1.00 98.38 314 PHE A C 1
ATOM 2631 O O . PHE A 1 314 ? -6.860 8.231 15.483 1.00 98.38 314 PHE A O 1
ATOM 2638 N N . SER A 1 315 ? -6.630 6.199 16.378 1.00 97.94 315 SER A N 1
ATOM 2639 C CA . SER A 1 315 ? -8.029 6.070 16.799 1.00 97.94 315 SER A CA 1
ATOM 2640 C C . SER A 1 315 ? -8.327 6.866 18.072 1.00 97.94 315 SER A C 1
ATOM 2642 O O . SER A 1 315 ? -9.378 7.506 18.152 1.00 97.94 315 SER A O 1
ATOM 2644 N N . HIS A 1 316 ? -7.405 6.868 19.041 1.00 96.81 316 HIS A N 1
ATOM 2645 C CA . HIS A 1 316 ? -7.528 7.545 20.337 1.00 96.81 316 HIS A CA 1
ATOM 2646 C C . HIS A 1 316 ? -6.164 7.764 21.020 1.00 96.81 316 HIS A C 1
ATOM 2648 O O . HIS A 1 316 ? -5.126 7.606 20.379 1.00 96.81 316 HIS A O 1
ATOM 2654 N N . GLY A 1 317 ? -6.159 8.236 22.276 1.00 95.50 317 GLY A N 1
ATOM 2655 C CA . GLY A 1 317 ? -4.966 8.785 22.938 1.00 95.50 317 GLY A CA 1
ATOM 2656 C C . GLY A 1 317 ? -4.228 7.851 23.892 1.00 95.50 317 GLY A C 1
ATOM 2657 O O . GLY A 1 317 ? -3.232 8.288 24.476 1.00 95.50 317 GLY A O 1
ATOM 2658 N N . HIS A 1 318 ? -4.690 6.613 24.078 1.00 94.94 318 HIS A N 1
ATOM 2659 C CA . HIS A 1 318 ? -3.998 5.650 24.929 1.00 94.94 318 HIS A CA 1
ATOM 2660 C C . HIS A 1 318 ? -2.673 5.198 24.317 1.00 94.94 318 HIS A C 1
ATOM 2662 O O . HIS A 1 318 ? -2.492 5.142 23.101 1.00 94.94 318 HIS A O 1
ATOM 2668 N N . SER A 1 319 ? -1.720 4.887 25.190 1.00 93.50 319 SER A N 1
ATOM 2669 C CA . SER A 1 319 ? -0.329 4.621 24.822 1.00 93.50 319 SER A CA 1
ATOM 2670 C C . SER A 1 319 ? -0.123 3.337 24.009 1.00 93.50 319 SER A C 1
ATOM 2672 O O . SER A 1 319 ? 0.905 3.201 23.359 1.00 93.50 319 SER A O 1
ATOM 2674 N N . ASP A 1 320 ? -1.064 2.399 24.002 1.00 92.62 320 ASP A N 1
ATOM 2675 C CA . ASP A 1 320 ? -1.055 1.222 23.125 1.00 92.62 320 ASP A CA 1
ATOM 2676 C C . ASP A 1 320 ? -1.575 1.505 21.706 1.00 92.62 320 ASP A C 1
ATOM 2678 O O . ASP A 1 320 ? -1.406 0.670 20.818 1.00 92.62 320 ASP A O 1
ATOM 2682 N N . HIS A 1 321 ? -2.118 2.702 21.467 1.00 95.75 321 HIS A N 1
ATOM 2683 C CA . HIS A 1 321 ? -2.603 3.148 20.157 1.00 95.75 321 HIS A CA 1
ATOM 2684 C C . HIS A 1 321 ? -1.898 4.401 19.651 1.00 95.75 321 HIS A C 1
ATOM 2686 O O . HIS A 1 321 ? -1.938 4.673 18.457 1.00 95.75 321 HIS A O 1
ATOM 2692 N N . PHE A 1 322 ? -1.268 5.181 20.526 1.00 95.75 322 PHE A N 1
ATOM 2693 C CA . PHE A 1 322 ? -0.746 6.495 20.188 1.00 95.75 322 PHE A CA 1
ATOM 2694 C C . PHE A 1 322 ? 0.673 6.710 20.700 1.00 95.75 322 PHE A C 1
ATOM 2696 O O . PHE A 1 322 ? 0.976 6.498 21.872 1.00 95.75 322 PHE A O 1
ATOM 2703 N N . THR A 1 323 ? 1.518 7.256 19.826 1.00 93.12 323 THR A N 1
ATOM 2704 C CA . THR A 1 323 ? 2.849 7.751 20.168 1.00 93.12 323 THR A CA 1
ATOM 2705 C C . THR A 1 323 ? 2.957 9.248 19.915 1.00 93.12 323 THR A C 1
ATOM 2707 O O . THR A 1 323 ? 2.589 9.760 18.854 1.00 93.12 323 THR A O 1
ATOM 2710 N N . LYS A 1 324 ? 3.534 9.963 20.885 1.00 89.56 324 LYS A N 1
ATOM 2711 C CA . LYS A 1 324 ? 3.929 11.370 20.706 1.00 89.56 324 LYS A CA 1
ATOM 2712 C C . LYS A 1 324 ? 5.235 11.499 19.931 1.00 89.56 324 LYS A C 1
ATOM 2714 O O . LYS A 1 324 ? 5.487 12.537 19.318 1.00 89.56 324 LYS A O 1
ATOM 2719 N N . ASP A 1 325 ? 6.080 10.473 19.981 1.00 89.06 325 ASP A N 1
ATOM 2720 C CA . ASP A 1 325 ? 7.379 10.498 19.332 1.00 89.06 325 ASP A CA 1
ATOM 2721 C C . ASP A 1 325 ? 7.253 10.060 17.874 1.00 89.06 325 ASP A C 1
ATOM 2723 O O . ASP A 1 325 ? 7.257 8.876 17.557 1.00 89.06 325 ASP A O 1
ATOM 2727 N N . LEU A 1 326 ? 7.170 11.044 16.980 1.00 89.69 326 LEU A N 1
ATOM 2728 C CA . LEU A 1 326 ? 7.164 10.840 15.530 1.00 89.69 326 LEU A CA 1
ATOM 2729 C C . LEU A 1 326 ? 8.548 11.041 14.895 1.00 89.69 326 LEU A C 1
ATOM 2731 O O . LEU A 1 326 ? 8.656 11.066 13.668 1.00 89.69 326 LEU A O 1
ATOM 2735 N N . SER A 1 327 ? 9.603 11.225 15.698 1.00 86.94 327 SER A N 1
ATOM 2736 C CA . SER A 1 327 ? 10.961 11.481 15.192 1.00 86.94 327 SER A CA 1
ATOM 2737 C C . SER A 1 327 ? 11.596 10.252 14.537 1.00 86.94 327 SER A C 1
ATOM 2739 O O . SER A 1 327 ? 12.498 10.387 13.714 1.00 86.94 327 SER A O 1
ATOM 2741 N N . PHE A 1 328 ? 11.098 9.051 14.847 1.00 85.56 328 PHE A N 1
ATOM 2742 C CA . PHE A 1 328 ? 11.615 7.808 14.273 1.00 85.56 328 PHE A CA 1
ATOM 2743 C C . PHE A 1 328 ? 11.234 7.617 12.798 1.00 85.56 328 PHE A C 1
ATOM 2745 O O . PHE A 1 328 ? 11.899 6.856 12.100 1.00 85.56 328 PHE A O 1
ATOM 2752 N N . PHE A 1 329 ? 10.224 8.335 12.296 1.00 86.56 329 PHE A N 1
ATOM 2753 C CA . PHE A 1 329 ? 9.870 8.378 10.874 1.00 86.56 329 PHE A CA 1
ATOM 2754 C C . PHE A 1 329 ? 10.814 9.293 10.069 1.00 86.56 329 PHE A C 1
ATOM 2756 O O . PHE A 1 329 ? 10.339 10.153 9.332 1.00 86.56 329 PHE A O 1
ATOM 2763 N N . LYS A 1 330 ? 12.133 9.110 10.234 1.00 83.94 330 LYS A N 1
ATOM 2764 C CA . LYS A 1 330 ? 13.262 9.906 9.695 1.00 83.94 330 LYS A CA 1
ATOM 2765 C C . LYS A 1 330 ? 12.889 10.964 8.639 1.00 83.94 330 LYS A C 1
ATOM 2767 O O . LYS A 1 330 ? 12.400 12.033 8.987 1.00 83.94 330 LYS A O 1
ATOM 2772 N N . ASP A 1 331 ? 13.119 10.663 7.361 1.00 85.56 331 ASP A N 1
ATOM 2773 C CA . ASP A 1 331 ? 12.912 11.576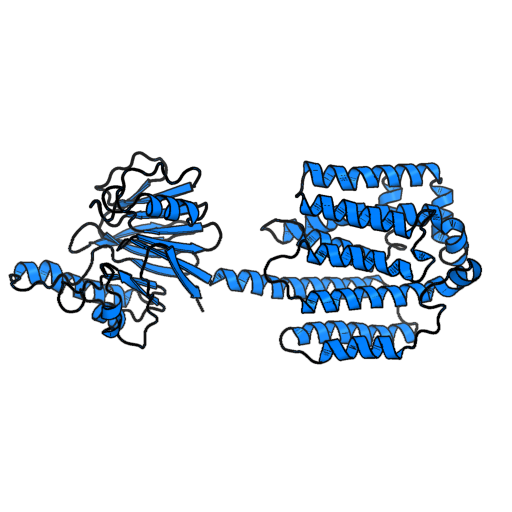 6.230 1.00 85.56 331 ASP A CA 1
ATOM 2774 C C . ASP A 1 331 ? 11.550 11.363 5.546 1.00 85.56 331 ASP A C 1
ATOM 2776 O O . ASP A 1 331 ? 11.297 11.873 4.451 1.00 85.56 331 ASP A O 1
ATOM 2780 N N . LYS A 1 332 ? 10.651 10.607 6.188 1.00 91.56 332 LYS A N 1
ATOM 2781 C CA . LYS A 1 332 ? 9.369 10.224 5.600 1.00 91.56 332 LYS A CA 1
ATOM 2782 C C . LYS A 1 332 ? 8.353 11.351 5.648 1.00 91.56 332 LYS A C 1
ATOM 2784 O O . LYS A 1 332 ? 8.262 12.112 6.616 1.00 91.56 332 LYS A O 1
ATOM 2789 N N . LYS A 1 333 ? 7.503 11.403 4.625 1.00 93.44 333 LYS A N 1
ATOM 2790 C CA . LYS A 1 333 ? 6.387 12.348 4.563 1.00 93.44 333 LYS A CA 1
ATOM 2791 C C . LYS A 1 333 ? 5.185 11.763 5.285 1.00 93.44 333 LYS A C 1
ATOM 2793 O O . LYS A 1 333 ? 4.598 10.782 4.835 1.00 93.44 333 LYS A O 1
ATOM 2798 N N . LEU A 1 334 ? 4.818 12.391 6.397 1.00 94.81 334 LEU A N 1
ATOM 2799 C CA . LEU A 1 334 ? 3.669 11.996 7.202 1.00 94.81 334 LEU A CA 1
ATOM 2800 C C . LEU A 1 334 ? 2.508 12.954 6.967 1.00 94.81 334 LEU A C 1
ATOM 2802 O O . LEU A 1 334 ? 2.668 14.162 7.128 1.00 94.81 334 LEU A O 1
ATOM 2806 N N . ARG A 1 335 ? 1.334 12.399 6.687 1.00 96.06 335 ARG A N 1
ATOM 2807 C CA . ARG A 1 335 ? 0.051 13.076 6.852 1.00 96.06 335 ARG A CA 1
ATOM 2808 C C . ARG A 1 335 ? -0.689 12.395 7.993 1.00 96.06 335 ARG A C 1
ATOM 2810 O O . ARG A 1 335 ? -0.923 11.193 7.925 1.00 96.06 335 ARG A O 1
ATOM 2817 N N . ILE A 1 336 ? -1.016 13.139 9.040 1.00 97.44 336 ILE A N 1
ATOM 2818 C CA . ILE A 1 336 ? -1.431 12.565 10.321 1.00 97.44 336 ILE A CA 1
ATOM 2819 C C . ILE A 1 336 ? -2.908 12.867 10.564 1.00 97.44 336 ILE A C 1
ATOM 2821 O O . ILE A 1 336 ? -3.307 14.023 10.515 1.00 97.44 336 ILE A O 1
ATOM 2825 N N . PHE A 1 337 ? -3.703 11.846 10.855 1.00 98.00 337 PHE A N 1
ATOM 2826 C CA . PHE A 1 337 ? -5.124 11.931 11.174 1.00 98.00 337 PHE A CA 1
ATOM 2827 C C . PHE A 1 337 ? -5.335 11.550 12.636 1.00 98.00 337 PHE A C 1
ATOM 2829 O O . PHE A 1 337 ? -4.936 10.463 13.062 1.00 98.00 337 PHE A O 1
ATOM 2836 N N . VAL A 1 338 ? -5.937 12.455 13.404 1.00 97.50 338 VAL A N 1
ATOM 2837 C CA . VAL A 1 338 ? -6.124 12.301 14.853 1.00 97.50 338 VAL A CA 1
ATOM 2838 C C . VAL A 1 338 ? -7.482 12.822 15.311 1.00 97.50 338 VAL A C 1
ATOM 2840 O O . VAL A 1 338 ? -8.024 13.744 14.698 1.00 97.50 338 VAL A O 1
ATOM 2843 N N . PRO A 1 339 ? -8.010 12.305 16.429 1.00 97.19 339 PRO A N 1
ATOM 2844 C CA . PRO A 1 339 ? -9.085 12.936 17.177 1.00 97.19 339 PRO A CA 1
ATOM 2845 C C . PRO A 1 339 ? -8.748 14.378 17.563 1.00 97.19 339 PRO A C 1
ATOM 2847 O O . PRO A 1 339 ? -7.615 14.690 17.930 1.00 97.19 339 PRO A O 1
ATOM 2850 N N . GLU A 1 340 ? -9.738 15.266 17.528 1.00 94.75 340 GLU A N 1
ATOM 2851 C CA . GLU A 1 340 ? -9.573 16.693 17.849 1.00 94.75 340 GLU A CA 1
ATOM 2852 C C . GLU A 1 340 ? -9.074 16.984 19.277 1.00 94.75 340 GLU A C 1
ATOM 2854 O O . GLU A 1 340 ? -8.514 18.052 19.536 1.00 94.75 340 GLU A O 1
ATOM 2859 N N . ASN A 1 341 ? -9.236 16.039 20.207 1.00 92.62 341 ASN A N 1
ATOM 2860 C CA . ASN A 1 341 ? -8.711 16.140 21.569 1.00 92.62 341 ASN A CA 1
ATOM 2861 C C . ASN A 1 341 ? -7.204 15.832 21.662 1.00 92.62 341 ASN A C 1
ATOM 2863 O O . ASN A 1 341 ? -6.584 16.177 22.671 1.00 92.62 341 ASN A O 1
ATOM 2867 N N . ILE A 1 342 ? -6.598 15.233 20.632 1.00 93.44 342 ILE A N 1
ATOM 2868 C CA . ILE A 1 342 ? -5.159 14.958 20.574 1.00 93.44 342 ILE A CA 1
ATOM 2869 C C . ILE A 1 342 ? -4.446 16.097 19.851 1.00 93.44 342 ILE A C 1
ATOM 2871 O O . ILE A 1 342 ? -4.755 16.447 18.713 1.00 93.44 342 ILE A O 1
ATOM 2875 N N . LYS A 1 343 ? -3.430 16.658 20.512 1.00 89.25 343 LYS A N 1
ATOM 2876 C CA . LYS A 1 343 ? -2.592 17.722 19.954 1.00 89.25 343 LYS A CA 1
ATOM 2877 C C . LYS A 1 343 ? -1.224 17.176 19.567 1.00 89.25 343 LYS A C 1
ATOM 2879 O O . LYS A 1 343 ? -0.500 16.663 20.417 1.00 89.25 343 LYS A O 1
ATOM 2884 N N . ILE A 1 344 ? -0.868 17.345 18.296 1.00 89.06 344 ILE A N 1
ATOM 2885 C CA . ILE A 1 344 ? 0.452 17.025 17.744 1.00 89.06 344 ILE A CA 1
ATOM 2886 C C . ILE A 1 344 ? 1.045 18.302 17.157 1.00 89.06 344 ILE A C 1
ATOM 2888 O O . ILE A 1 344 ? 0.406 18.970 16.348 1.00 89.06 344 ILE A O 1
ATOM 2892 N N . ASP A 1 345 ? 2.280 18.620 17.536 1.00 83.00 345 ASP A N 1
ATOM 2893 C CA . ASP A 1 345 ? 3.011 19.773 17.008 1.00 83.00 345 ASP A CA 1
ATOM 2894 C C . ASP A 1 345 ? 3.724 19.416 15.687 1.00 83.00 345 ASP A C 1
ATOM 2896 O O . ASP A 1 345 ? 4.937 19.203 15.629 1.00 83.00 345 ASP A O 1
ATOM 2900 N N . LYS A 1 346 ? 2.938 19.260 14.611 1.00 82.12 346 LYS A N 1
ATOM 2901 C CA . LYS A 1 346 ? 3.417 19.089 13.226 1.00 82.12 346 LYS A CA 1
ATOM 2902 C C . LYS A 1 346 ? 2.504 19.814 12.236 1.00 82.12 346 LYS A C 1
ATOM 2904 O O . LYS A 1 346 ? 1.334 20.049 12.504 1.00 82.12 346 LYS A O 1
ATOM 2909 N N . LYS A 1 347 ? 3.053 20.150 11.062 1.00 73.19 347 LYS A N 1
ATOM 2910 C CA . LYS A 1 347 ? 2.350 20.931 10.028 1.00 73.19 347 LYS A CA 1
ATOM 2911 C C . LYS A 1 347 ? 1.221 20.168 9.325 1.00 73.19 347 LYS A C 1
ATOM 2913 O O . LYS A 1 347 ? 0.202 20.771 9.022 1.00 73.19 347 LYS A O 1
ATOM 2918 N N . ASP A 1 348 ? 1.390 18.869 9.091 1.00 89.25 348 ASP A N 1
ATOM 2919 C CA . ASP A 1 348 ? 0.471 18.056 8.279 1.00 89.25 348 ASP A CA 1
ATOM 2920 C C . ASP A 1 348 ? -0.462 17.194 9.150 1.00 89.25 348 ASP A C 1
ATOM 2922 O O . ASP A 1 348 ? -0.573 15.980 8.961 1.00 89.25 348 ASP A O 1
ATOM 2926 N N . VAL A 1 349 ? -1.103 17.827 10.139 1.00 95.56 349 VAL A N 1
ATOM 2927 C CA . VAL A 1 349 ? -2.054 17.191 11.065 1.00 95.56 349 VAL A CA 1
ATOM 2928 C C . VAL A 1 349 ? -3.486 17.572 10.684 1.00 95.56 349 VAL A C 1
ATOM 2930 O O . VAL A 1 349 ? -3.818 18.749 10.560 1.00 95.56 349 VAL A O 1
ATOM 2933 N N . ILE A 1 350 ? -4.339 16.567 10.521 1.00 96.62 350 ILE A N 1
ATOM 2934 C CA . ILE A 1 350 ? -5.775 16.680 10.293 1.00 96.62 350 ILE A CA 1
ATOM 2935 C C . ILE A 1 350 ? -6.477 16.194 11.561 1.00 96.62 350 ILE A C 1
ATOM 2937 O O . ILE A 1 350 ? -6.532 14.996 11.840 1.00 96.62 350 ILE A O 1
ATOM 2941 N N . SER A 1 351 ? -7.012 17.140 12.326 1.00 96.69 351 SER A N 1
ATOM 2942 C CA . SER A 1 351 ? -7.871 16.858 13.473 1.00 96.69 351 SER A CA 1
ATOM 2943 C C . SER A 1 351 ? -9.304 16.620 13.007 1.00 96.69 351 SER A C 1
ATOM 2945 O O . SER A 1 351 ? -9.860 17.454 12.293 1.00 96.69 351 SER A O 1
ATOM 2947 N N . LEU A 1 352 ? -9.894 15.499 13.413 1.00 97.31 352 LEU A N 1
ATOM 2948 C CA . LEU A 1 352 ? -11.267 15.116 13.092 1.00 97.31 352 LEU A CA 1
ATOM 2949 C C . LEU A 1 352 ? -12.084 14.967 14.373 1.00 97.31 352 LEU A C 1
ATOM 2951 O O . LEU A 1 352 ? -11.574 14.508 15.402 1.00 97.31 352 LEU A O 1
ATOM 2955 N N . LYS A 1 353 ? -13.370 15.307 14.307 1.00 97.31 353 LYS A N 1
ATOM 2956 C CA . LYS A 1 353 ? -14.308 14.955 15.376 1.00 97.31 353 LYS A CA 1
ATOM 2957 C C . LYS A 1 353 ? -14.471 13.446 15.425 1.00 97.31 353 LYS A C 1
ATOM 2959 O O . LYS A 1 353 ? -14.499 12.769 14.394 1.00 97.31 353 LYS A O 1
ATOM 2964 N N . THR A 1 354 ? -14.640 12.931 16.636 1.00 95.06 354 THR A N 1
ATOM 2965 C CA . THR A 1 354 ? -14.752 11.489 16.867 1.00 95.06 354 THR A CA 1
ATOM 2966 C C . THR A 1 354 ? -16.001 10.868 16.250 1.00 95.06 354 THR A C 1
ATOM 2968 O O . THR A 1 354 ? -16.005 9.670 15.996 1.00 95.06 354 THR A O 1
ATOM 2971 N N . ASP A 1 355 ? -17.031 11.665 15.948 1.00 96.12 355 ASP A N 1
ATOM 2972 C CA . ASP A 1 355 ? -18.259 11.192 15.314 1.00 96.12 355 ASP A CA 1
ATOM 2973 C C . ASP A 1 355 ? -18.677 12.032 14.108 1.00 96.12 355 ASP A C 1
ATOM 2975 O O . ASP A 1 355 ? -18.661 13.265 14.169 1.00 96.12 355 ASP A O 1
ATOM 2979 N N . ASN A 1 356 ? -19.154 11.352 13.062 1.00 93.69 356 ASN A N 1
ATOM 2980 C CA . ASN A 1 356 ? -19.792 11.941 11.882 1.00 93.69 356 ASN A CA 1
ATOM 2981 C C . ASN A 1 356 ? -18.998 13.082 11.216 1.00 93.69 356 ASN A C 1
ATOM 2983 O O . ASN A 1 356 ? -19.592 13.979 10.613 1.00 93.69 356 ASN A O 1
ATOM 2987 N N . ASP A 1 357 ? -17.668 13.035 11.289 1.00 97.50 357 ASP A N 1
ATOM 2988 C CA . ASP A 1 357 ? -16.790 13.936 10.550 1.00 97.50 357 ASP A CA 1
ATOM 2989 C C . ASP A 1 357 ? -16.311 13.290 9.255 1.00 97.50 357 ASP A C 1
ATOM 2991 O O . ASP A 1 357 ? -16.388 12.069 9.059 1.00 97.50 357 ASP A O 1
ATOM 2995 N N . SER A 1 358 ? -15.797 14.112 8.349 1.00 95.69 358 SER A N 1
ATOM 2996 C CA . SER A 1 358 ? -15.227 13.619 7.108 1.00 95.69 358 SER A CA 1
ATOM 2997 C C . SER A 1 358 ? -14.095 14.493 6.599 1.00 95.69 358 SER A C 1
ATOM 2999 O O . SER A 1 358 ? -14.134 15.718 6.669 1.00 95.69 358 SER A O 1
ATOM 3001 N N . PHE A 1 359 ? -13.114 13.835 5.995 1.00 96.88 359 PHE A N 1
ATOM 3002 C CA . PHE A 1 359 ? -12.069 14.474 5.211 1.00 96.88 359 PHE A CA 1
ATOM 3003 C C . PHE A 1 359 ? -12.071 13.873 3.811 1.00 96.88 359 PHE A C 1
ATOM 3005 O O . PHE A 1 359 ? -12.308 12.677 3.628 1.00 96.88 359 PHE A O 1
ATOM 3012 N N . LYS A 1 360 ? -11.797 14.693 2.800 1.00 95.50 360 LYS A N 1
ATOM 3013 C CA . LYS A 1 360 ? -11.676 14.220 1.426 1.00 95.50 360 LYS A CA 1
ATOM 3014 C C . LYS A 1 360 ? -10.705 15.079 0.642 1.00 95.50 360 LYS A C 1
ATOM 3016 O O . LYS A 1 360 ? -10.864 16.296 0.575 1.00 95.50 360 LYS A O 1
ATOM 3021 N N . ASP A 1 361 ? -9.796 14.415 -0.052 1.00 90.75 361 ASP A N 1
ATOM 3022 C CA . ASP A 1 361 ? -9.028 15.003 -1.138 1.00 90.75 361 ASP A CA 1
ATOM 3023 C C . ASP A 1 361 ? -9.089 14.119 -2.397 1.00 90.75 361 ASP A C 1
ATOM 3025 O O . ASP A 1 361 ? -10.044 13.360 -2.601 1.00 90.75 361 ASP A O 1
ATOM 3029 N N . LYS A 1 362 ? -8.120 14.292 -3.301 1.00 81.94 362 LYS A N 1
ATOM 3030 C CA . LYS A 1 362 ? -8.044 13.546 -4.558 1.00 81.94 362 LYS A CA 1
ATOM 3031 C C . LYS A 1 362 ? -7.789 12.049 -4.341 1.00 81.94 362 LYS A C 1
ATOM 3033 O O . LYS A 1 362 ? -8.284 11.247 -5.130 1.00 81.94 362 LYS A O 1
ATOM 3038 N N . ASP A 1 363 ? -7.026 11.693 -3.312 1.00 86.12 363 ASP A N 1
ATOM 3039 C CA . ASP A 1 363 ? -6.414 10.370 -3.171 1.00 86.12 363 ASP A CA 1
ATOM 3040 C C . ASP A 1 363 ? -6.960 9.586 -1.965 1.00 86.12 363 ASP A C 1
ATOM 3042 O O . ASP A 1 363 ? -6.808 8.361 -1.911 1.00 86.12 363 ASP A O 1
ATOM 3046 N N . LEU A 1 364 ? -7.625 10.269 -1.027 1.00 95.81 364 LEU A N 1
ATOM 3047 C CA . LEU A 1 364 ? -8.138 9.699 0.212 1.00 95.81 364 LEU A CA 1
ATOM 3048 C C . LEU A 1 364 ? -9.487 10.321 0.608 1.00 95.81 364 LEU A C 1
ATOM 3050 O O . LEU A 1 364 ? -9.652 11.544 0.637 1.00 95.81 364 LEU A O 1
ATOM 3054 N N . LYS A 1 365 ? -10.446 9.472 0.987 1.00 98.06 365 LYS A N 1
ATOM 3055 C CA . LYS A 1 365 ? -11.632 9.877 1.758 1.00 98.06 365 LYS A CA 1
ATOM 3056 C C . LYS A 1 365 ? -11.603 9.214 3.122 1.00 98.06 365 LYS A C 1
ATOM 3058 O O . LYS A 1 365 ? -11.271 8.038 3.214 1.00 98.06 365 LYS A O 1
ATOM 3063 N N . VAL A 1 366 ? -11.996 9.957 4.144 1.00 98.38 366 VAL A N 1
ATOM 3064 C CA . VAL A 1 366 ? -12.061 9.527 5.539 1.00 98.38 366 VAL A CA 1
ATOM 3065 C C . VAL A 1 366 ? -13.435 9.895 6.080 1.00 98.38 366 VAL A C 1
ATOM 3067 O O . VAL A 1 366 ? -13.949 10.981 5.807 1.00 98.38 366 VAL A O 1
ATOM 3070 N N . SER A 1 367 ? -14.038 9.008 6.857 1.00 98.12 367 SER A N 1
ATOM 3071 C CA . SER A 1 367 ? -15.200 9.312 7.691 1.00 98.12 367 SER A CA 1
ATOM 3072 C C . SER A 1 367 ? -15.014 8.697 9.067 1.00 98.12 367 SER A C 1
ATOM 3074 O O . SER A 1 367 ? -14.479 7.591 9.164 1.00 98.12 367 SER A O 1
ATOM 3076 N N . THR A 1 368 ? -15.460 9.395 10.105 1.00 98.44 368 THR A N 1
ATOM 3077 C CA . THR A 1 368 ? -15.306 8.955 11.496 1.00 98.44 368 THR A CA 1
ATOM 3078 C C . THR A 1 368 ? -16.609 8.393 12.051 1.00 98.44 368 THR A C 1
ATOM 3080 O O . THR A 1 368 ? -17.710 8.768 11.633 1.00 98.44 368 THR A O 1
ATOM 3083 N N . ILE A 1 369 ? -16.479 7.436 12.964 1.00 98.06 369 ILE A N 1
ATOM 3084 C CA . ILE A 1 369 ? -17.574 6.855 13.742 1.00 98.06 369 ILE A CA 1
ATOM 3085 C C . ILE A 1 369 ? -17.108 6.826 15.185 1.00 98.06 369 ILE A C 1
ATOM 3087 O O . ILE A 1 369 ? -16.016 6.326 15.458 1.00 98.06 369 ILE A O 1
ATOM 3091 N N . LYS A 1 370 ? -17.934 7.313 16.105 1.00 97.75 370 LYS A N 1
ATOM 3092 C CA . LYS A 1 370 ? -17.570 7.297 17.518 1.00 97.75 370 LYS A CA 1
ATOM 3093 C C . LYS A 1 370 ? -17.356 5.872 18.032 1.00 97.75 370 LYS A C 1
ATOM 3095 O O . LYS A 1 370 ? -18.147 4.971 17.759 1.00 97.75 370 LYS A O 1
ATOM 3100 N N . SER A 1 371 ? -16.279 5.690 18.789 1.00 96.88 371 SER A N 1
ATOM 3101 C CA . SER A 1 371 ? -16.040 4.462 19.543 1.00 96.88 371 SER A CA 1
ATOM 3102 C C . SER A 1 371 ? -16.901 4.438 20.809 1.00 96.88 371 SER A C 1
ATOM 3104 O O . SER A 1 371 ? -17.125 5.475 21.440 1.00 96.88 371 SER A O 1
ATOM 3106 N N . ASN A 1 372 ? -17.388 3.256 21.184 1.00 95.31 372 ASN A N 1
ATOM 3107 C CA . ASN A 1 372 ? -18.045 3.023 22.472 1.00 95.31 372 ASN A CA 1
ATOM 3108 C C . ASN A 1 372 ? -17.062 2.830 23.631 1.00 95.31 372 ASN A C 1
ATOM 3110 O O . ASN A 1 372 ? -17.518 2.754 24.767 1.00 95.31 372 ASN A O 1
ATOM 3114 N N . ASP A 1 373 ? -15.764 2.754 23.348 1.00 92.88 373 ASP A N 1
ATOM 3115 C CA . ASP A 1 373 ? -14.703 2.744 24.352 1.00 92.88 373 ASP A CA 1
ATOM 3116 C C . ASP A 1 373 ? -14.016 4.116 24.395 1.00 92.88 373 ASP A C 1
ATOM 3118 O O . ASP A 1 373 ? -14.485 5.013 25.100 1.00 92.88 373 ASP A O 1
ATOM 3122 N N . GLU A 1 374 ? -13.011 4.350 23.542 1.00 92.88 374 GLU A N 1
ATOM 3123 C CA . GLU A 1 374 ? -12.410 5.675 23.355 1.00 92.88 374 GLU A CA 1
ATOM 3124 C C . GLU A 1 374 ? -12.164 6.044 21.881 1.00 92.88 374 GLU A C 1
ATOM 3126 O O . GLU A 1 374 ? -11.872 5.208 21.025 1.00 92.88 374 GLU A O 1
ATOM 3131 N N . GLY A 1 375 ? -12.291 7.342 21.580 1.00 95.88 375 GLY A N 1
ATOM 3132 C CA . GLY A 1 375 ? -11.947 7.939 20.290 1.00 95.88 375 GLY A CA 1
ATOM 3133 C C . GLY A 1 375 ? -12.884 7.545 19.155 1.00 95.88 375 GLY A C 1
ATOM 3134 O O . GLY A 1 375 ? -14.099 7.748 19.254 1.00 95.88 375 GLY A O 1
ATOM 3135 N N . MET A 1 376 ? -12.319 7.070 18.042 1.00 97.44 376 MET A N 1
ATOM 3136 C CA . MET A 1 376 ? -13.068 6.840 16.806 1.00 97.44 376 MET A CA 1
ATOM 3137 C C . MET A 1 376 ? -12.579 5.665 15.962 1.00 97.44 376 MET A C 1
ATOM 3139 O O . MET A 1 376 ? -11.393 5.350 15.905 1.00 97.44 376 MET A O 1
ATOM 3143 N N . ALA A 1 377 ? -13.526 5.085 15.234 1.00 98.31 377 ALA A N 1
ATOM 3144 C CA . ALA A 1 377 ? -13.301 4.199 14.106 1.00 98.31 377 ALA A CA 1
ATOM 3145 C C . ALA A 1 377 ? -13.296 4.992 12.788 1.00 98.31 377 ALA A C 1
ATOM 3147 O O . ALA A 1 377 ? -13.905 6.062 12.672 1.00 98.31 377 ALA A O 1
ATOM 3148 N N . TYR A 1 378 ? -12.660 4.429 11.763 1.00 98.62 378 TYR A N 1
ATOM 3149 C CA . TYR A 1 378 ? -12.522 5.038 10.445 1.00 98.62 378 TYR A CA 1
ATOM 3150 C C . TYR A 1 378 ? -13.200 4.217 9.350 1.00 98.62 378 TYR A C 1
ATOM 3152 O O . TYR A 1 378 ? -13.089 2.992 9.301 1.00 98.62 378 TYR A O 1
ATOM 3160 N N . ILE A 1 379 ? -13.830 4.911 8.404 1.00 98.62 379 ILE A N 1
ATOM 3161 C CA . ILE A 1 379 ? -14.109 4.395 7.062 1.00 98.62 379 ILE A CA 1
ATOM 3162 C C . ILE A 1 379 ? -13.228 5.157 6.083 1.00 98.62 379 ILE A C 1
ATOM 3164 O O . ILE A 1 379 ? -13.316 6.384 6.007 1.00 98.62 379 ILE A O 1
ATOM 3168 N N . LEU A 1 380 ? -12.420 4.433 5.314 1.00 98.38 380 LEU A N 1
ATOM 3169 C CA . LEU A 1 380 ? -11.497 5.006 4.344 1.00 98.38 380 LEU A CA 1
ATOM 3170 C C . LEU A 1 380 ? -11.842 4.569 2.923 1.00 98.38 380 LEU A C 1
ATOM 3172 O O . LEU A 1 380 ? -12.203 3.415 2.698 1.00 98.38 380 LEU A O 1
ATOM 3176 N N . GLU A 1 381 ? -11.663 5.471 1.961 1.00 97.38 381 GLU A N 1
ATOM 3177 C CA . GLU A 1 381 ? -11.513 5.126 0.545 1.00 97.38 381 GLU A CA 1
ATOM 3178 C C . GLU A 1 381 ? -10.126 5.574 0.072 1.00 97.38 381 GLU A C 1
ATOM 3180 O O . GLU A 1 381 ? -9.864 6.776 0.008 1.00 97.38 381 GLU A O 1
ATOM 3185 N N . TRP A 1 382 ? -9.240 4.628 -0.250 1.00 95.56 382 TRP A N 1
ATOM 3186 C CA . TRP A 1 382 ? -7.849 4.897 -0.636 1.00 95.56 382 TRP A CA 1
ATOM 3187 C C . TRP A 1 382 ? -7.384 3.939 -1.729 1.00 95.56 382 TRP A C 1
ATOM 3189 O O . TRP A 1 382 ? -7.510 2.727 -1.585 1.00 95.56 382 TRP A O 1
ATOM 3199 N N . LYS A 1 383 ? -6.861 4.477 -2.842 1.00 90.62 383 LYS A N 1
ATOM 3200 C CA . LYS A 1 383 ? -6.408 3.691 -4.015 1.00 90.62 383 LYS A CA 1
ATOM 3201 C C . LYS A 1 383 ? -7.427 2.638 -4.475 1.00 90.62 383 LYS A C 1
ATOM 3203 O O . LYS A 1 383 ? -7.085 1.531 -4.867 1.00 90.62 383 LYS A O 1
ATOM 3208 N N . GLY A 1 384 ? -8.708 2.990 -4.404 1.00 90.44 384 GLY A N 1
ATOM 3209 C CA . GLY A 1 384 ? -9.807 2.094 -4.742 1.00 90.44 384 GLY A CA 1
ATOM 3210 C C . GLY A 1 384 ? -10.219 1.133 -3.628 1.00 90.44 384 GLY A C 1
ATOM 3211 O O . GLY A 1 384 ? -11.324 0.617 -3.737 1.00 90.44 384 GLY A O 1
ATOM 3212 N N . LEU A 1 385 ? -9.438 0.917 -2.563 1.00 94.31 385 LEU A N 1
ATOM 3213 C CA . LEU A 1 385 ? -9.867 0.143 -1.392 1.00 94.31 385 LEU A CA 1
ATOM 3214 C C . LEU A 1 385 ? -10.865 0.918 -0.545 1.00 94.31 385 LEU A C 1
ATOM 3216 O O . LEU A 1 385 ? -10.658 2.095 -0.258 1.00 94.31 385 LEU A O 1
ATOM 3220 N N . ARG A 1 386 ? -11.892 0.219 -0.070 1.00 97.06 386 ARG A N 1
ATOM 3221 C CA . ARG A 1 386 ? -12.787 0.675 0.982 1.00 97.06 386 ARG A CA 1
ATOM 3222 C C . ARG A 1 386 ? -12.510 -0.100 2.261 1.00 97.06 386 ARG A C 1
ATOM 3224 O O . ARG A 1 386 ? -12.772 -1.301 2.335 1.00 97.06 386 ARG A O 1
ATOM 3231 N N . ILE A 1 387 ? -11.970 0.595 3.253 1.00 98.56 387 ILE A N 1
ATOM 3232 C CA . ILE A 1 387 ? -11.440 0.011 4.486 1.00 98.56 387 ILE A CA 1
ATOM 3233 C C . ILE A 1 387 ? -12.299 0.478 5.658 1.00 98.56 387 ILE A C 1
ATOM 3235 O O . ILE A 1 387 ? -12.656 1.653 5.729 1.00 98.56 387 ILE A O 1
ATOM 3239 N N . TYR A 1 388 ? -12.614 -0.425 6.578 1.00 98.69 388 TYR A N 1
ATOM 3240 C CA . TYR A 1 388 ? -13.090 -0.067 7.912 1.00 98.69 388 TYR A CA 1
ATOM 3241 C C . TYR A 1 388 ? -12.010 -0.414 8.931 1.00 98.69 388 TYR A C 1
ATOM 3243 O O . TYR A 1 388 ? -11.520 -1.542 8.932 1.00 98.69 388 TYR A O 1
ATOM 3251 N N . PHE A 1 389 ? -11.655 0.540 9.785 1.00 98.75 389 PHE A N 1
ATOM 3252 C CA . PHE A 1 389 ? -10.740 0.338 10.900 1.00 98.75 389 PHE A CA 1
ATOM 3253 C C . PHE A 1 389 ? -11.446 0.671 12.210 1.00 98.75 389 PHE A C 1
ATOM 3255 O O . PHE A 1 389 ? -11.826 1.820 12.421 1.00 98.75 389 PHE A O 1
ATOM 3262 N N . GLY A 1 390 ? -11.651 -0.335 13.062 1.00 97.94 390 GLY A N 1
ATOM 3263 C CA . GLY A 1 390 ? -12.477 -0.210 14.262 1.00 97.94 390 GLY A CA 1
ATOM 3264 C C . GLY A 1 390 ? -11.872 0.607 15.404 1.00 97.94 390 GLY A C 1
ATOM 3265 O O . GLY A 1 390 ? -12.633 1.084 16.240 1.00 97.94 390 GLY A O 1
ATOM 3266 N N . GLY A 1 391 ? -10.546 0.782 15.468 1.00 97.44 391 GLY A N 1
ATOM 3267 C CA . GLY A 1 391 ? -9.913 1.191 16.729 1.00 97.44 391 GLY A CA 1
ATOM 3268 C C . GLY A 1 391 ? -10.386 0.261 17.852 1.00 97.44 391 GLY A C 1
ATOM 3269 O O . GLY A 1 391 ? -10.385 -0.955 17.667 1.00 97.44 391 GLY A O 1
ATOM 3270 N N . ASP A 1 392 ? -10.910 0.836 18.935 1.00 96.38 392 ASP A N 1
ATOM 3271 C CA . ASP A 1 392 ? -11.507 0.084 20.047 1.00 96.38 392 ASP A CA 1
ATOM 3272 C C . ASP A 1 392 ? -13.041 0.028 20.048 1.00 96.38 392 ASP A C 1
ATOM 3274 O O . ASP A 1 392 ? -13.669 -0.324 21.044 1.00 96.38 392 ASP A O 1
ATOM 3278 N N . LEU A 1 393 ? -13.677 0.301 18.907 1.00 97.94 393 LEU A N 1
ATOM 3279 C CA . LEU A 1 393 ? -15.107 0.053 18.738 1.00 97.94 393 LEU A CA 1
ATOM 3280 C C . LEU A 1 393 ? -15.370 -1.458 18.611 1.00 97.94 393 LEU A C 1
ATOM 3282 O O . LEU A 1 393 ? -15.146 -2.053 17.551 1.00 97.94 393 LEU A O 1
ATOM 3286 N N . ALA A 1 394 ? -15.880 -2.073 19.678 1.00 97.81 394 ALA A N 1
ATOM 3287 C CA . ALA A 1 394 ? -16.158 -3.509 19.734 1.00 97.81 394 ALA A CA 1
ATOM 3288 C C . ALA A 1 394 ? -17.301 -3.853 20.704 1.00 97.81 394 ALA A C 1
ATOM 3290 O O . ALA A 1 394 ? -17.774 -2.997 21.451 1.00 97.81 394 ALA A O 1
ATOM 3291 N N . SER A 1 395 ? -17.765 -5.105 20.714 1.00 97.56 395 SER A N 1
ATOM 3292 C CA . SER A 1 395 ? -18.735 -5.573 21.713 1.00 97.56 395 SER A CA 1
ATOM 3293 C C . SER A 1 395 ? -18.026 -5.873 23.034 1.00 97.56 395 SER A C 1
ATOM 3295 O O . SER A 1 395 ? -17.644 -7.017 23.287 1.00 97.56 395 SER A O 1
ATOM 3297 N N . TRP A 1 396 ? -17.880 -4.870 23.901 1.00 97.00 396 TRP A N 1
ATOM 3298 C CA . TRP A 1 396 ? -17.258 -5.026 25.224 1.00 97.00 396 TRP A CA 1
ATOM 3299 C C . TRP A 1 396 ? -18.210 -5.667 26.240 1.00 97.00 396 TRP A C 1
ATOM 3301 O O . TRP A 1 396 ? -18.558 -5.077 27.261 1.00 97.00 396 TRP A O 1
ATOM 3311 N N . TYR A 1 397 ? -18.674 -6.884 25.940 1.00 96.50 397 TYR A N 1
ATOM 3312 C CA . TYR A 1 397 ? -19.581 -7.635 26.804 1.00 96.50 397 TYR A CA 1
ATOM 3313 C C . TYR A 1 397 ? -18.804 -8.389 27.892 1.00 96.50 397 TYR A C 1
ATOM 3315 O O . TYR A 1 397 ? -18.520 -9.583 27.779 1.00 96.50 397 TYR A O 1
ATOM 3323 N N . TRP A 1 398 ? -18.500 -7.678 28.973 1.00 94.75 398 TRP A N 1
ATOM 3324 C CA . TRP A 1 398 ? -17.931 -8.250 30.190 1.00 94.75 398 TRP A CA 1
ATOM 3325 C C . TRP A 1 398 ? -18.992 -8.937 31.063 1.00 94.75 398 TRP A C 1
ATOM 3327 O O . TRP A 1 398 ? -20.182 -8.610 31.027 1.00 94.75 398 TRP A O 1
ATOM 3337 N N . GLU A 1 399 ? -18.574 -9.911 31.870 1.00 93.12 399 GLU A N 1
ATOM 3338 C CA . GLU A 1 399 ? -19.467 -10.510 32.862 1.00 93.12 399 GLU A CA 1
ATOM 3339 C C . GLU A 1 399 ? -19.828 -9.486 33.945 1.00 93.12 399 GLU A C 1
ATOM 3341 O O . GLU A 1 399 ? -18.973 -8.764 34.450 1.00 93.12 399 GLU A O 1
ATOM 3346 N N . GLY A 1 400 ? -21.111 -9.425 34.310 1.00 93.75 400 GLY A N 1
ATOM 3347 C CA . GLY A 1 400 ? -21.591 -8.554 35.385 1.00 93.75 400 GLY A CA 1
ATOM 3348 C C . GLY A 1 400 ? -21.943 -7.118 34.985 1.00 93.75 400 GLY A C 1
ATOM 3349 O O . GLY A 1 400 ? -22.261 -6.336 35.877 1.00 93.75 400 GLY A O 1
ATOM 3350 N N . LEU A 1 401 ? -21.947 -6.769 33.689 1.00 94.12 401 LEU A N 1
ATOM 3351 C CA . LEU A 1 401 ? -22.388 -5.440 33.244 1.00 94.12 401 LEU A CA 1
ATOM 3352 C C . LEU A 1 401 ? -23.803 -5.114 33.737 1.00 94.12 401 LEU A C 1
ATOM 3354 O O . LEU A 1 401 ? -24.741 -5.911 33.610 1.00 94.12 401 LEU A O 1
ATOM 3358 N N . SER A 1 402 ? -23.974 -3.892 34.230 1.00 96.75 402 SER A N 1
ATOM 3359 C CA . SER A 1 402 ? -25.286 -3.303 34.455 1.00 96.75 402 SER A CA 1
ATOM 3360 C C . SER A 1 402 ? -26.029 -3.104 33.130 1.00 96.75 402 SER A C 1
ATOM 3362 O O . SER A 1 402 ? -25.453 -3.082 32.042 1.00 96.75 402 SER A O 1
ATOM 3364 N N . LYS A 1 403 ? -27.344 -2.877 33.209 1.00 95.69 403 LYS A N 1
ATOM 3365 C CA . LYS A 1 403 ? -28.156 -2.570 32.022 1.00 95.69 403 LYS A CA 1
ATOM 3366 C C . LYS A 1 403 ? -27.646 -1.334 31.266 1.00 95.69 403 LYS A C 1
ATOM 3368 O O . LYS A 1 403 ? -27.724 -1.300 30.045 1.00 95.69 403 LYS A O 1
ATOM 3373 N N . GLN A 1 404 ? -27.156 -0.322 31.983 1.00 95.88 404 GLN A N 1
ATOM 3374 C CA . GLN A 1 404 ? -26.648 0.915 31.381 1.00 95.88 404 GLN A CA 1
ATOM 3375 C C . GLN A 1 404 ? -25.336 0.668 30.634 1.00 95.88 404 GLN A C 1
ATOM 3377 O O . GLN A 1 404 ? -25.190 1.112 29.499 1.00 95.88 404 GLN A O 1
ATOM 3382 N N . GLU A 1 405 ? -24.421 -0.092 31.235 1.00 95.75 405 GLU A N 1
ATOM 3383 C CA . GLU A 1 405 ? -23.161 -0.463 30.591 1.00 95.75 405 GLU A CA 1
ATOM 3384 C C . GLU A 1 405 ? -23.395 -1.390 29.393 1.00 95.75 405 GLU A C 1
ATOM 3386 O O . GLU A 1 405 ? -22.775 -1.209 28.352 1.00 95.75 405 GLU A O 1
ATOM 3391 N N . PHE A 1 406 ? -24.346 -2.326 29.479 1.00 96.56 406 PHE A N 1
ATOM 3392 C CA . PHE A 1 406 ? -24.734 -3.153 28.334 1.00 96.56 406 PHE A CA 1
ATOM 3393 C C . PHE A 1 406 ? -25.246 -2.307 27.156 1.00 96.56 406 PHE A C 1
ATOM 3395 O O . PHE A 1 406 ? -24.871 -2.543 26.008 1.00 96.56 406 PHE A O 1
ATOM 3402 N N . GLU A 1 407 ? -26.089 -1.305 27.420 1.00 95.56 407 GLU A N 1
ATOM 3403 C CA . GLU A 1 407 ? -26.576 -0.388 26.382 1.00 95.56 407 GLU A CA 1
ATOM 3404 C C . GLU A 1 407 ? -25.426 0.434 25.768 1.00 95.56 407 GLU A C 1
ATOM 3406 O O . GLU A 1 407 ? -25.370 0.589 24.547 1.00 95.56 407 GLU A O 1
ATOM 3411 N N . LEU A 1 408 ? -24.487 0.910 26.594 1.00 93.81 408 LEU A N 1
ATOM 3412 C CA . LEU A 1 408 ? -23.350 1.721 26.153 1.00 93.81 408 LEU A CA 1
ATOM 3413 C C . LEU A 1 408 ? -22.317 0.920 25.348 1.00 93.81 408 LEU A C 1
ATOM 3415 O O . LEU A 1 408 ? -21.847 1.393 24.318 1.00 93.81 408 LEU A O 1
ATOM 3419 N N . TYR A 1 409 ? -21.970 -0.281 25.803 1.00 95.12 409 TYR A N 1
ATOM 3420 C CA . TYR A 1 409 ? -20.848 -1.046 25.264 1.00 95.12 409 TYR A CA 1
ATOM 3421 C C . TYR A 1 409 ? -21.264 -2.145 24.290 1.00 95.12 409 TYR A C 1
ATOM 3423 O O . TYR A 1 409 ? -20.568 -2.396 23.313 1.00 95.12 409 TYR A O 1
ATOM 3431 N N . VAL A 1 410 ? -22.401 -2.800 24.509 1.00 97.00 410 VAL A N 1
ATOM 3432 C CA . VAL A 1 410 ? -22.808 -3.946 23.684 1.00 97.00 410 VAL A CA 1
ATOM 3433 C C . VAL A 1 410 ? -23.806 -3.500 22.627 1.00 97.00 410 VAL A C 1
ATOM 3435 O O . VAL A 1 410 ? -23.569 -3.657 21.430 1.00 97.00 410 VAL A O 1
ATOM 3438 N N . LYS A 1 411 ? -24.913 -2.879 23.041 1.00 97.38 411 LYS A N 1
ATOM 3439 C CA . LYS A 1 411 ? -25.961 -2.470 22.097 1.00 97.38 411 LYS A CA 1
ATOM 3440 C C . LYS A 1 411 ? -25.475 -1.404 21.118 1.00 97.38 411 LYS A C 1
ATOM 3442 O O . LYS A 1 411 ? -25.736 -1.534 19.926 1.00 97.38 411 LYS A O 1
ATOM 3447 N N . TYR A 1 412 ? -24.712 -0.414 21.591 1.00 97.69 412 TYR A N 1
ATOM 3448 C CA . TYR A 1 412 ? -24.107 0.591 20.713 1.00 97.69 412 TYR A CA 1
ATOM 3449 C C . TYR A 1 412 ? -23.270 -0.041 19.593 1.00 97.69 412 TYR A C 1
ATOM 3451 O O . TYR A 1 412 ? -23.354 0.389 18.441 1.00 97.69 412 TYR A O 1
ATOM 3459 N N . PHE A 1 413 ? -22.481 -1.076 19.907 1.00 98.31 413 PHE A N 1
ATOM 3460 C CA . PHE A 1 413 ? -21.699 -1.797 18.905 1.00 98.31 413 PHE A CA 1
ATOM 3461 C C . PHE A 1 413 ? -22.610 -2.425 17.845 1.00 98.31 413 PHE A C 1
ATOM 3463 O O . PHE A 1 413 ? -22.412 -2.184 16.654 1.00 98.31 413 PHE A O 1
ATOM 3470 N N . PHE A 1 414 ? -23.650 -3.156 18.254 1.00 98.12 414 PHE A N 1
ATOM 3471 C CA . PHE A 1 414 ? -24.583 -3.787 17.314 1.00 98.12 414 PHE A CA 1
ATOM 3472 C C . PHE A 1 414 ? -25.349 -2.768 16.458 1.00 98.12 414 PHE A C 1
ATOM 3474 O O . PHE A 1 414 ? -25.436 -2.940 15.240 1.00 98.12 414 PHE A O 1
ATOM 3481 N N . ASP A 1 415 ? -25.823 -1.668 17.047 1.00 98.00 415 ASP A N 1
ATOM 3482 C CA . ASP A 1 415 ? -26.468 -0.571 16.312 1.00 98.00 415 ASP A CA 1
ATOM 3483 C C . ASP A 1 415 ? -25.501 0.061 15.291 1.00 98.00 415 ASP A C 1
ATOM 3485 O O . ASP A 1 415 ? -25.874 0.390 14.156 1.00 98.00 415 ASP A O 1
ATOM 3489 N N . THR A 1 416 ? -24.225 0.183 15.661 1.00 97.69 416 THR A N 1
ATOM 3490 C CA . THR A 1 416 ? -23.173 0.682 14.770 1.00 97.69 416 THR A CA 1
ATOM 3491 C C . THR A 1 416 ? -22.888 -0.295 13.631 1.00 97.69 416 THR A C 1
ATOM 3493 O O . THR A 1 416 ? -22.794 0.129 12.475 1.00 97.69 416 THR A O 1
ATOM 3496 N N . VAL A 1 417 ? -22.839 -1.600 13.907 1.00 97.88 417 VAL A N 1
ATOM 3497 C CA . VAL A 1 417 ? -22.703 -2.651 12.887 1.00 97.88 417 VAL A CA 1
ATOM 3498 C C . VAL A 1 417 ? -23.881 -2.624 11.905 1.00 97.88 417 VAL A C 1
ATOM 3500 O O . VAL A 1 417 ? -23.661 -2.694 10.691 1.00 97.88 417 VAL A O 1
ATOM 3503 N N . GLU A 1 418 ? -25.119 -2.432 12.370 1.00 97.56 418 GLU A N 1
ATOM 3504 C CA . GLU A 1 418 ? -26.287 -2.261 11.488 1.00 97.56 418 GLU A CA 1
ATOM 3505 C C . GLU A 1 418 ? -26.170 -1.025 10.584 1.00 97.56 418 GLU A C 1
ATOM 3507 O O . GLU A 1 418 ? -26.539 -1.054 9.404 1.00 97.56 418 GLU A O 1
ATOM 3512 N N . ASN A 1 419 ? -25.602 0.067 11.092 1.00 96.19 419 ASN A N 1
ATOM 3513 C CA . ASN A 1 419 ? -25.335 1.250 10.277 1.00 96.19 419 ASN A CA 1
ATOM 3514 C C . ASN A 1 419 ? -24.193 1.025 9.276 1.00 96.19 419 ASN A C 1
ATOM 3516 O O . ASN A 1 419 ? -24.283 1.487 8.134 1.00 96.19 419 ASN A O 1
ATOM 3520 N N . LEU A 1 420 ? -23.156 0.273 9.648 1.00 96.94 420 LEU A N 1
ATOM 3521 C CA . LEU A 1 420 ? -22.071 -0.121 8.746 1.00 96.94 420 LEU A CA 1
ATOM 3522 C C . LEU A 1 420 ? -22.568 -1.024 7.610 1.00 96.94 420 LEU A C 1
ATOM 3524 O O . LEU A 1 420 ? -22.130 -0.853 6.470 1.00 96.94 420 LEU A O 1
ATOM 3528 N N . LYS A 1 421 ? -23.541 -1.914 7.853 1.00 95.94 421 LYS A N 1
ATOM 3529 C CA . LYS A 1 421 ? -24.153 -2.745 6.794 1.00 95.94 421 LYS A CA 1
ATOM 3530 C C . LYS A 1 421 ? -24.708 -1.913 5.639 1.00 95.94 421 LYS A C 1
ATOM 3532 O O . LYS A 1 421 ? -24.579 -2.312 4.482 1.00 95.94 421 LYS A O 1
ATOM 3537 N N . LYS A 1 422 ? -25.283 -0.744 5.937 1.00 94.69 422 LYS A N 1
ATOM 3538 C CA . LYS A 1 422 ? -25.826 0.193 4.934 1.00 94.69 422 LYS A CA 1
ATOM 3539 C C . LYS A 1 422 ? -24.727 0.865 4.102 1.00 94.69 422 LYS A C 1
ATOM 3541 O O . LYS A 1 422 ? -25.011 1.417 3.045 1.00 94.69 422 LYS A O 1
ATOM 3546 N N . LYS A 1 423 ? -23.477 0.816 4.571 1.00 92.88 423 LYS A N 1
ATOM 3547 C CA . LYS A 1 423 ? -22.295 1.421 3.942 1.00 92.88 423 LYS A CA 1
ATOM 3548 C C . LYS A 1 423 ? -21.431 0.404 3.184 1.00 92.88 423 LYS A C 1
ATOM 3550 O O . LYS A 1 423 ? -20.338 0.753 2.768 1.00 92.88 423 LYS A O 1
ATOM 3555 N N . LYS A 1 424 ? -21.897 -0.827 2.967 1.00 87.38 424 LYS A N 1
ATOM 3556 C CA . LYS A 1 424 ? -21.209 -1.842 2.148 1.00 87.38 424 LYS A CA 1
ATOM 3557 C C . LYS A 1 424 ? -20.982 -1.412 0.686 1.00 87.38 424 LYS A C 1
ATOM 3559 O O . LYS A 1 424 ? -21.659 -0.495 0.215 1.00 87.38 424 LYS A O 1
ATOM 3564 N N . PRO A 1 425 ? -20.100 -2.108 -0.063 1.00 94.25 425 PRO A N 1
ATOM 3565 C CA . PRO A 1 425 ? -19.184 -3.177 0.374 1.00 94.25 425 PRO A CA 1
ATOM 3566 C C . PRO A 1 425 ? -17.931 -2.636 1.081 1.00 94.25 425 PRO A C 1
ATOM 3568 O O . PRO A 1 425 ? -17.584 -1.473 0.897 1.00 94.25 425 PRO A O 1
ATOM 3571 N N . PHE A 1 426 ? -17.257 -3.486 1.862 1.00 96.75 426 PHE A N 1
ATOM 3572 C CA . PHE A 1 426 ? -15.926 -3.222 2.424 1.00 96.75 426 PHE A CA 1
ATOM 3573 C C . PHE A 1 426 ? -14.936 -4.256 1.891 1.00 96.75 426 PHE A C 1
ATOM 3575 O O . PHE A 1 426 ? -15.221 -5.455 1.924 1.00 96.75 426 PHE A O 1
ATOM 3582 N N . ASP A 1 427 ? -13.781 -3.796 1.416 1.00 97.00 427 ASP A N 1
ATOM 3583 C CA . ASP A 1 427 ? -12.716 -4.685 0.954 1.00 97.00 427 ASP A CA 1
ATOM 3584 C C . ASP A 1 427 ? -11.969 -5.273 2.154 1.00 97.00 427 ASP A C 1
ATOM 3586 O O . ASP A 1 427 ? -11.783 -6.484 2.225 1.00 97.00 427 ASP A O 1
ATOM 3590 N N . ILE A 1 428 ? -11.603 -4.425 3.123 1.00 98.19 428 ILE A N 1
ATOM 3591 C CA . ILE A 1 428 ? -10.852 -4.817 4.320 1.00 98.19 428 ILE A CA 1
ATOM 3592 C C . ILE A 1 428 ? -11.555 -4.271 5.566 1.00 98.19 428 ILE A C 1
ATOM 3594 O O . ILE A 1 428 ? -11.905 -3.091 5.625 1.00 98.19 428 ILE A O 1
ATOM 3598 N N . VAL A 1 429 ? -11.759 -5.126 6.565 1.00 98.50 429 VAL A N 1
ATOM 3599 C CA . VAL A 1 429 ? -12.351 -4.776 7.866 1.00 98.50 429 VAL A CA 1
ATOM 3600 C C . VAL A 1 429 ? -11.362 -5.158 8.956 1.00 98.50 429 VAL A C 1
ATOM 3602 O O . VAL A 1 429 ? -11.105 -6.344 9.149 1.00 98.50 429 VAL A O 1
ATOM 3605 N N . PHE A 1 430 ? -10.838 -4.164 9.668 1.00 98.56 430 PHE A N 1
ATOM 3606 C CA . PHE A 1 430 ? -10.063 -4.346 10.889 1.00 98.56 430 PHE A CA 1
ATOM 3607 C C . PHE A 1 430 ? -10.999 -4.215 12.089 1.00 98.56 430 PHE A C 1
ATOM 3609 O O . PHE A 1 430 ? -11.659 -3.183 12.244 1.00 98.56 430 PHE A O 1
ATOM 3616 N N . SER A 1 431 ? -11.088 -5.250 12.920 1.00 97.94 431 SER A N 1
ATOM 3617 C CA . SER A 1 431 ? -11.957 -5.245 14.102 1.00 97.94 431 SER A CA 1
ATOM 3618 C C . SER A 1 431 ? -11.414 -6.155 15.196 1.00 97.94 431 SER A C 1
ATOM 3620 O O . SER A 1 431 ? -10.687 -7.111 14.920 1.00 97.94 431 SER A O 1
ATOM 3622 N N . ASN A 1 432 ? -11.772 -5.850 16.438 1.00 96.88 432 ASN A N 1
ATOM 3623 C CA . ASN A 1 432 ? -11.273 -6.549 17.614 1.00 96.88 432 ASN A CA 1
ATOM 3624 C C . ASN A 1 432 ? -11.800 -7.983 17.671 1.00 96.88 432 ASN A C 1
ATOM 3626 O O . ASN A 1 432 ? -12.961 -8.241 17.363 1.00 96.88 432 ASN A O 1
ATOM 3630 N N . ALA A 1 433 ? -10.924 -8.899 18.077 1.00 96.06 433 ALA A N 1
ATOM 3631 C CA . ALA A 1 433 ? -11.212 -10.311 18.298 1.00 96.06 433 ALA A CA 1
ATOM 3632 C C . ALA A 1 433 ? -10.650 -10.764 19.658 1.00 96.06 433 ALA A C 1
ATOM 3634 O O . ALA A 1 433 ? -10.012 -11.812 19.763 1.00 96.06 433 ALA A O 1
ATOM 3635 N N . ASP A 1 434 ? -10.844 -9.940 20.691 1.00 94.81 434 ASP A N 1
ATOM 3636 C CA . ASP A 1 434 ? -10.274 -10.159 22.020 1.00 94.81 434 ASP A CA 1
ATOM 3637 C C . ASP A 1 434 ? -10.953 -11.342 22.717 1.00 94.81 434 ASP A C 1
ATOM 3639 O O . ASP A 1 434 ? -12.163 -11.361 22.939 1.00 94.81 434 ASP A O 1
ATOM 3643 N N . ASN A 1 435 ? -10.160 -12.346 23.079 1.00 92.50 435 ASN A N 1
ATOM 3644 C CA . ASN A 1 435 ? -10.647 -13.579 23.687 1.00 92.50 435 ASN A CA 1
ATOM 3645 C C . ASN A 1 435 ? -10.912 -13.476 25.196 1.00 92.50 435 ASN A C 1
ATOM 3647 O O . ASN A 1 435 ? -11.410 -14.436 25.787 1.00 92.50 435 ASN A O 1
ATOM 3651 N N . ARG A 1 436 ? -10.553 -12.354 25.826 1.00 92.12 436 ARG A N 1
ATOM 3652 C CA . ARG A 1 436 ? -10.864 -12.053 27.232 1.00 92.12 436 ARG A CA 1
ATOM 3653 C C . ARG A 1 436 ? -12.315 -11.603 27.391 1.00 92.12 436 ARG A C 1
ATOM 3655 O O . ARG A 1 436 ? -12.863 -11.688 28.486 1.00 92.12 436 ARG A O 1
ATOM 3662 N N . VAL A 1 437 ? -12.917 -11.139 26.298 1.00 92.12 437 VAL A N 1
ATOM 3663 C CA . VAL A 1 437 ? -14.289 -10.643 26.218 1.00 92.12 437 VAL A CA 1
ATOM 3664 C C . VAL A 1 437 ? -15.171 -11.712 25.588 1.00 92.12 437 VAL A C 1
ATOM 3666 O O . VAL A 1 437 ? -14.737 -12.503 24.745 1.00 92.12 437 VAL A O 1
ATOM 3669 N N . ARG A 1 438 ? -16.443 -11.734 25.984 1.00 92.12 438 ARG A N 1
ATOM 3670 C CA . ARG A 1 438 ? -17.426 -12.643 25.403 1.00 92.12 438 ARG A CA 1
ATOM 3671 C C . ARG A 1 438 ? -17.523 -12.457 23.881 1.00 92.12 438 ARG A C 1
ATOM 3673 O O . ARG A 1 438 ? -17.406 -11.347 23.368 1.00 92.12 438 ARG A O 1
ATOM 3680 N N . ASP A 1 439 ? -17.761 -13.562 23.175 1.00 92.06 439 ASP A N 1
ATOM 3681 C CA . ASP A 1 439 ? -18.017 -13.596 21.728 1.00 92.06 439 ASP A CA 1
ATOM 3682 C C . ASP A 1 439 ? -16.902 -12.948 20.879 1.00 92.06 439 ASP A C 1
ATOM 3684 O O . ASP A 1 439 ? -17.152 -12.422 19.793 1.00 92.06 439 ASP A O 1
ATOM 3688 N N . LEU A 1 440 ? -15.654 -13.005 21.369 1.00 94.81 440 LEU A N 1
ATOM 3689 C CA . LEU A 1 440 ? -14.474 -12.422 20.720 1.00 94.81 440 LEU A CA 1
ATOM 3690 C C . LEU A 1 440 ? -14.686 -10.942 20.375 1.00 94.81 440 LEU A C 1
ATOM 3692 O O . LEU A 1 440 ? -14.454 -10.519 19.244 1.00 94.81 440 LEU A O 1
ATOM 3696 N N . SER A 1 441 ? -15.244 -10.180 21.315 1.00 96.00 441 SER A N 1
ATOM 3697 C CA . SER A 1 441 ? -15.612 -8.770 21.140 1.00 96.00 441 SER A CA 1
ATOM 3698 C C . SER A 1 441 ? -16.508 -8.474 19.928 1.00 96.00 441 SER A C 1
ATOM 3700 O O . SER A 1 441 ? -16.498 -7.360 19.401 1.00 96.00 441 SER A O 1
ATOM 3702 N N . GLY A 1 442 ? -17.313 -9.443 19.480 1.00 96.25 442 GLY A N 1
ATOM 3703 C CA . GLY A 1 442 ? -18.227 -9.280 18.345 1.00 96.25 442 GLY A CA 1
ATOM 3704 C C . GLY A 1 442 ? -17.576 -9.479 16.970 1.00 96.25 442 GLY A C 1
ATOM 3705 O O . GLY A 1 442 ? -18.166 -9.111 15.949 1.00 96.25 442 GLY A O 1
ATOM 3706 N N . ALA A 1 443 ? -16.379 -10.080 16.903 1.00 95.88 443 ALA A N 1
ATOM 3707 C CA . ALA A 1 443 ? -15.675 -10.351 15.645 1.00 95.88 443 ALA A CA 1
ATOM 3708 C C . ALA A 1 443 ? -16.528 -11.155 14.647 1.00 95.88 443 ALA A C 1
ATOM 3710 O O . ALA A 1 443 ? -16.577 -10.854 13.453 1.00 95.88 443 ALA A O 1
ATOM 3711 N N . LYS A 1 444 ? -17.247 -12.173 15.129 1.00 94.94 444 LYS A N 1
ATOM 3712 C CA . LYS A 1 444 ? -18.126 -12.970 14.268 1.00 94.94 444 LYS A CA 1
ATOM 3713 C C . LYS A 1 444 ? -19.298 -12.138 13.746 1.00 94.94 444 LYS A C 1
ATOM 3715 O O . LYS A 1 444 ? -19.608 -12.207 12.557 1.00 94.94 444 LYS A O 1
ATOM 3720 N N . ASP A 1 445 ? -19.906 -11.325 14.606 1.00 95.44 445 ASP A N 1
ATOM 3721 C CA . ASP A 1 445 ? -21.051 -10.492 14.246 1.00 95.44 445 ASP A CA 1
ATOM 3722 C C . ASP A 1 445 ? -20.691 -9.490 13.155 1.00 95.44 445 ASP A C 1
ATOM 3724 O O . ASP A 1 445 ? -21.427 -9.366 12.175 1.00 95.44 445 ASP A O 1
ATOM 3728 N N . ILE A 1 446 ? -19.532 -8.829 13.259 1.00 95.94 446 ILE A N 1
ATOM 3729 C CA . ILE A 1 446 ? -19.089 -7.882 12.231 1.00 95.94 446 ILE A CA 1
ATOM 3730 C C . ILE A 1 446 ? -18.709 -8.590 10.922 1.00 95.94 446 ILE A C 1
ATOM 3732 O O . ILE A 1 446 ? -19.009 -8.075 9.843 1.00 95.94 446 ILE A O 1
ATOM 3736 N N . MET A 1 447 ? -18.113 -9.786 10.979 1.00 95.75 447 MET A N 1
ATOM 3737 C CA . MET A 1 447 ? -17.800 -10.583 9.786 1.00 95.75 447 MET A CA 1
ATOM 3738 C C . MET A 1 447 ? -19.067 -11.013 9.044 1.00 95.75 447 MET A C 1
ATOM 3740 O O . MET A 1 447 ? -19.176 -10.794 7.834 1.00 95.75 447 MET A O 1
ATOM 3744 N N . ASP A 1 448 ? -20.040 -11.576 9.760 1.00 94.19 448 ASP A N 1
ATOM 3745 C CA . ASP A 1 448 ? -21.317 -12.013 9.189 1.00 94.19 448 ASP A CA 1
ATOM 3746 C C . ASP A 1 448 ? -22.115 -10.812 8.667 1.00 94.19 448 ASP A C 1
ATOM 3748 O O . ASP A 1 448 ? -22.722 -10.857 7.584 1.00 94.19 448 ASP A O 1
ATOM 3752 N N . ALA A 1 449 ? -22.066 -9.708 9.416 1.00 95.12 449 ALA A N 1
ATOM 3753 C CA . ALA A 1 449 ? -22.721 -8.470 9.069 1.00 95.12 449 ALA A CA 1
ATOM 3754 C C . ALA A 1 449 ? -22.127 -7.826 7.833 1.00 95.12 449 ALA A C 1
ATOM 3756 O O . ALA A 1 449 ? -22.908 -7.454 6.965 1.00 95.12 449 ALA A O 1
ATOM 3757 N N . LEU A 1 450 ? -20.805 -7.664 7.739 1.00 95.56 450 LEU A N 1
ATOM 3758 C CA . LEU A 1 450 ? -20.148 -6.874 6.696 1.00 95.56 450 LEU A CA 1
ATOM 3759 C C . LEU A 1 450 ? -19.734 -7.702 5.477 1.00 95.56 450 LEU A C 1
ATOM 3761 O O . LEU A 1 450 ? -19.788 -7.175 4.365 1.00 95.56 450 LEU A O 1
ATOM 3765 N N . ARG A 1 451 ? -19.445 -8.996 5.660 1.00 94.56 451 ARG A N 1
ATOM 3766 C CA . ARG A 1 451 ? -18.920 -9.917 4.633 1.00 94.56 451 ARG A CA 1
ATOM 3767 C C . ARG A 1 451 ? -17.746 -9.303 3.853 1.00 94.56 451 ARG A C 1
ATOM 3769 O O . ARG A 1 451 ? -17.867 -9.121 2.640 1.00 94.56 451 ARG A O 1
ATOM 3776 N N . PRO A 1 452 ? -16.663 -8.904 4.543 1.00 95.69 452 PRO A N 1
ATOM 3777 C CA . PRO A 1 452 ? -15.546 -8.234 3.893 1.00 95.69 452 PRO A CA 1
ATOM 3778 C C . PRO A 1 452 ? -14.785 -9.172 2.953 1.00 95.69 452 PRO A C 1
ATOM 3780 O O . PRO A 1 452 ? -14.799 -10.389 3.142 1.00 95.69 452 PRO A O 1
ATOM 3783 N N . GLY A 1 453 ? -14.075 -8.596 1.980 1.00 94.44 453 GLY A N 1
ATOM 3784 C CA . GLY A 1 453 ? -13.116 -9.346 1.161 1.00 94.44 453 GLY A CA 1
ATOM 3785 C C . GLY A 1 453 ? -11.969 -9.927 1.996 1.00 94.44 453 GLY A C 1
ATOM 3786 O O . GLY A 1 453 ? -11.518 -11.042 1.736 1.00 94.44 453 GLY A O 1
ATOM 3787 N N . LEU A 1 454 ? -11.546 -9.193 3.028 1.00 97.00 454 LEU A N 1
ATOM 3788 C CA . LEU A 1 454 ? -10.576 -9.600 4.037 1.00 97.00 454 LEU A CA 1
ATOM 3789 C C . LEU A 1 454 ? -10.983 -9.079 5.421 1.00 97.00 454 LEU A C 1
ATOM 3791 O O . LEU A 1 454 ? -11.226 -7.887 5.612 1.00 97.00 454 LEU A O 1
ATOM 3795 N N . PHE A 1 455 ? -10.998 -9.971 6.404 1.00 97.94 455 PHE A N 1
ATOM 3796 C CA . PHE A 1 455 ? -11.094 -9.622 7.815 1.00 97.94 455 PHE A CA 1
ATOM 3797 C C . PHE A 1 455 ? -9.703 -9.621 8.454 1.00 97.94 455 PHE A C 1
ATOM 3799 O O . PHE A 1 455 ? -8.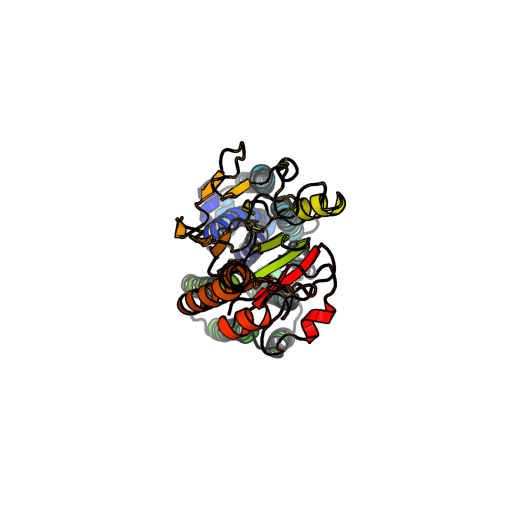948 -10.588 8.328 1.00 97.94 455 PHE A O 1
ATOM 3806 N N . VAL A 1 456 ? -9.366 -8.542 9.151 1.00 97.81 456 VAL A N 1
ATOM 3807 C CA . VAL A 1 456 ? -8.124 -8.414 9.908 1.00 97.81 456 VAL A CA 1
ATOM 3808 C C . VAL A 1 456 ? -8.480 -8.333 11.395 1.00 97.81 456 VAL A C 1
ATOM 3810 O O . VAL A 1 456 ? -8.982 -7.303 11.846 1.00 97.81 456 VAL A O 1
ATOM 3813 N N . PRO A 1 457 ? -8.282 -9.416 12.162 1.00 96.81 457 PRO A N 1
ATOM 3814 C CA . PRO A 1 457 ? -8.529 -9.394 13.596 1.00 96.81 457 PRO A CA 1
ATOM 3815 C C . PRO A 1 457 ? -7.519 -8.468 14.284 1.00 96.81 457 PRO A C 1
ATOM 3817 O O . PRO A 1 457 ? -6.370 -8.404 13.862 1.00 96.81 457 PRO A O 1
ATOM 3820 N N . MET A 1 458 ? -7.943 -7.775 15.337 1.00 96.38 458 MET A N 1
ATOM 3821 C CA . MET A 1 458 ? -7.101 -6.956 16.221 1.00 96.38 458 MET A CA 1
ATOM 3822 C C . MET A 1 458 ? -7.247 -7.432 17.676 1.00 96.38 458 MET A C 1
ATOM 3824 O O . MET A 1 458 ? -8.099 -8.280 17.955 1.00 96.38 458 MET A O 1
ATOM 3828 N N . HIS A 1 459 ? -6.430 -6.918 18.605 1.00 92.75 459 HIS A N 1
ATOM 3829 C CA . HIS A 1 459 ? -6.468 -7.298 20.034 1.00 92.75 459 HIS A CA 1
ATOM 3830 C C . HIS A 1 459 ? -6.380 -8.817 20.295 1.00 92.75 459 HIS A C 1
ATOM 3832 O O . HIS A 1 459 ? -7.054 -9.373 21.158 1.00 92.75 459 HIS A O 1
ATOM 3838 N N . LEU A 1 460 ? -5.533 -9.527 19.540 1.00 91.62 460 LEU A N 1
ATOM 3839 C CA . LEU A 1 460 ? -5.355 -10.979 19.699 1.00 91.62 460 LEU A CA 1
ATOM 3840 C C . LEU A 1 460 ? -4.461 -11.376 20.878 1.00 91.62 460 LEU A C 1
ATOM 3842 O O . LEU A 1 460 ? -4.446 -12.551 21.250 1.00 91.62 460 LEU A O 1
ATOM 3846 N N . PHE A 1 461 ? -3.641 -10.456 21.402 1.00 86.62 461 PHE A N 1
ATOM 3847 C CA . PHE A 1 461 ? -2.660 -10.740 22.465 1.00 86.62 461 PHE A CA 1
ATOM 3848 C C . PHE A 1 461 ? -1.784 -11.982 22.187 1.00 86.62 461 PHE A C 1
ATOM 3850 O O . PHE A 1 461 ? -1.411 -12.727 23.090 1.00 86.62 461 PHE A O 1
ATOM 3857 N N . GLY A 1 462 ? -1.463 -12.227 20.910 1.00 80.88 462 GLY A N 1
ATOM 3858 C CA . GLY A 1 462 ? -0.640 -13.356 20.462 1.00 80.88 462 GLY A CA 1
ATOM 3859 C C . GLY A 1 462 ? -1.361 -14.709 20.361 1.00 80.88 462 GLY A C 1
ATOM 3860 O O . GLY A 1 462 ? -0.737 -15.693 19.956 1.00 80.88 462 GLY A O 1
ATOM 3861 N N . ASN A 1 463 ? -2.660 -14.787 20.668 1.00 85.56 463 ASN A N 1
ATOM 3862 C CA . ASN A 1 463 ? -3.417 -16.039 20.653 1.00 85.56 463 ASN A CA 1
ATOM 3863 C C . ASN A 1 463 ? -4.166 -16.269 19.329 1.00 85.56 463 ASN A C 1
ATOM 3865 O O . ASN A 1 463 ? -5.385 -16.194 19.251 1.00 85.56 463 ASN A O 1
ATOM 3869 N N . ILE A 1 464 ? -3.433 -16.591 18.265 1.00 86.88 464 ILE A N 1
ATOM 3870 C CA . ILE A 1 464 ? -3.999 -16.808 16.916 1.00 86.88 464 ILE A CA 1
ATOM 3871 C C . ILE A 1 464 ? -4.978 -17.982 16.871 1.00 86.88 464 ILE A C 1
ATOM 3873 O O . ILE A 1 464 ? -5.875 -18.012 16.031 1.00 86.88 464 ILE A O 1
ATOM 3877 N N . ASP A 1 465 ? -4.805 -18.975 17.746 1.00 87.62 46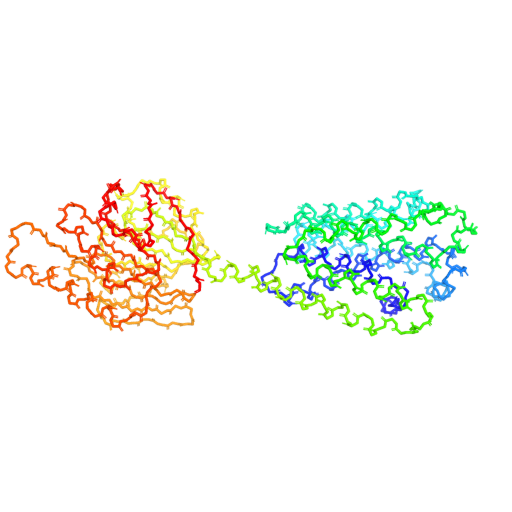5 ASP A N 1
ATOM 3878 C CA . ASP A 1 465 ? -5.632 -20.180 17.735 1.00 87.62 465 ASP A CA 1
ATOM 3879 C C . ASP A 1 465 ? -7.118 -19.870 17.965 1.00 87.62 465 ASP A C 1
ATOM 3881 O O . ASP A 1 465 ? -7.970 -20.630 17.502 1.00 87.62 465 ASP A O 1
ATOM 3885 N N . ILE A 1 466 ? -7.443 -18.721 18.574 1.00 86.88 466 ILE A N 1
ATOM 3886 C CA . ILE A 1 466 ? -8.827 -18.252 18.742 1.00 86.88 466 ILE A CA 1
ATOM 3887 C C . ILE A 1 466 ? -9.522 -17.985 17.402 1.00 86.88 466 ILE A C 1
ATOM 3889 O O . ILE A 1 466 ? -10.734 -18.158 17.299 1.00 86.88 466 ILE A O 1
ATOM 3893 N N . LEU A 1 467 ? -8.767 -17.680 16.337 1.00 86.25 467 LEU A N 1
ATOM 3894 C CA . LEU A 1 467 ? -9.316 -17.461 14.996 1.00 86.25 467 LEU A CA 1
ATOM 3895 C C . LEU A 1 467 ? -9.938 -18.728 14.394 1.00 86.25 467 LEU A C 1
ATOM 3897 O O . LEU A 1 467 ? -10.722 -18.622 13.456 1.00 86.25 467 LEU A O 1
ATOM 3901 N N . LYS A 1 468 ? -9.643 -19.922 14.934 1.00 85.94 468 LYS A N 1
ATOM 3902 C CA . LYS A 1 468 ? -10.317 -21.180 14.549 1.00 85.94 468 LYS A CA 1
ATOM 3903 C C . LYS A 1 468 ? -11.811 -21.187 14.896 1.00 85.94 468 LYS A C 1
ATOM 3905 O O . LYS A 1 468 ? -12.537 -22.038 14.397 1.00 85.94 468 LYS A O 1
ATOM 3910 N N . GLN A 1 469 ? -12.262 -20.279 15.763 1.00 84.81 469 GLN A N 1
ATOM 3911 C CA . GLN A 1 469 ? -13.674 -20.126 16.129 1.00 84.81 469 GLN A CA 1
ATOM 3912 C C . GLN A 1 469 ? -14.452 -19.260 15.124 1.00 84.81 469 GLN A C 1
ATOM 3914 O O . GLN A 1 469 ? -15.683 -19.227 15.162 1.00 84.81 469 GLN A O 1
ATOM 3919 N N . LEU A 1 470 ? -13.748 -18.546 14.237 1.00 86.75 470 LEU A N 1
ATOM 3920 C CA . LEU A 1 470 ? -14.354 -17.671 13.239 1.00 86.75 470 LEU A CA 1
ATOM 3921 C C . LEU A 1 470 ? -14.774 -18.458 11.983 1.00 86.75 470 LEU A C 1
ATOM 3923 O O . LEU A 1 470 ? -14.224 -19.523 11.708 1.00 86.75 470 LEU A O 1
ATOM 3927 N N . PRO A 1 471 ? -15.745 -17.955 11.197 1.00 79.81 471 PRO A N 1
ATOM 3928 C CA . PRO A 1 471 ? -16.231 -18.654 10.009 1.00 79.81 471 PRO A CA 1
ATOM 3929 C C . PRO A 1 471 ? -15.150 -18.831 8.927 1.00 79.81 471 PRO A C 1
ATOM 3931 O O . PRO A 1 471 ? -14.560 -17.851 8.477 1.00 79.81 471 PRO A O 1
ATOM 3934 N N . ASP A 1 472 ? -15.000 -20.050 8.398 1.00 77.50 472 ASP A N 1
ATOM 3935 C CA . ASP A 1 472 ? -14.030 -20.379 7.331 1.00 77.50 472 ASP A CA 1
ATOM 3936 C C . ASP A 1 472 ? -14.308 -19.703 5.972 1.00 77.50 472 ASP A C 1
ATOM 3938 O O . ASP A 1 472 ? -13.477 -19.740 5.069 1.00 77.50 472 ASP A O 1
ATOM 3942 N N . LYS A 1 473 ? -15.494 -19.109 5.784 1.00 79.06 473 LYS A N 1
ATOM 3943 C CA . LYS A 1 473 ? -15.933 -18.547 4.490 1.00 79.06 473 LYS A CA 1
ATOM 3944 C C . LYS A 1 473 ? -15.350 -17.167 4.174 1.00 79.06 473 LYS A C 1
ATOM 3946 O O . LYS A 1 473 ? -15.515 -16.697 3.051 1.00 79.06 473 LYS A O 1
ATOM 3951 N N . THR A 1 474 ? -14.722 -16.517 5.147 1.00 84.06 474 THR A N 1
ATOM 3952 C CA . THR A 1 474 ? -14.143 -15.178 5.001 1.00 84.06 474 THR A CA 1
ATOM 3953 C C . THR A 1 474 ? -12.627 -15.305 5.012 1.00 84.06 474 THR A C 1
ATOM 3955 O O . THR A 1 474 ? -12.078 -16.023 5.845 1.00 84.06 474 THR A O 1
ATOM 3958 N N . ASN A 1 475 ? -11.930 -14.599 4.121 1.00 92.62 475 ASN A N 1
ATOM 3959 C CA . ASN A 1 475 ? -10.473 -14.528 4.208 1.00 92.62 475 ASN A CA 1
ATOM 3960 C C . ASN A 1 475 ? -10.090 -13.777 5.485 1.00 92.62 475 ASN A C 1
ATOM 3962 O O . ASN A 1 475 ? -10.591 -12.681 5.729 1.00 92.62 475 ASN A O 1
ATOM 3966 N N . ILE A 1 476 ? -9.208 -14.363 6.293 1.00 94.81 476 ILE A N 1
ATOM 3967 C CA . ILE A 1 476 ? -8.757 -13.796 7.568 1.00 94.81 476 ILE A CA 1
ATOM 3968 C C . ILE A 1 476 ? -7.242 -13.630 7.519 1.00 94.81 476 ILE A C 1
ATOM 3970 O O . ILE A 1 476 ? -6.530 -14.590 7.203 1.00 94.81 476 ILE A O 1
ATOM 3974 N N . PHE A 1 477 ? -6.739 -12.449 7.880 1.00 95.19 477 PHE A N 1
ATOM 3975 C CA . PHE A 1 477 ? -5.305 -12.266 8.076 1.00 95.19 477 PHE A CA 1
ATOM 3976 C C . PHE A 1 477 ? -4.858 -12.963 9.366 1.00 95.19 477 PHE A C 1
ATOM 3978 O O . PHE A 1 477 ? -5.269 -12.589 10.462 1.00 95.19 477 PHE A O 1
ATOM 3985 N N . LYS A 1 478 ? -4.012 -13.988 9.239 1.00 92.69 478 LYS A N 1
ATOM 3986 C CA . LYS A 1 478 ? -3.434 -14.726 10.369 1.00 92.69 478 LYS A CA 1
ATOM 3987 C C . LYS A 1 478 ? -1.974 -14.308 10.543 1.00 92.69 478 LYS A C 1
ATOM 3989 O O . LYS A 1 478 ? -1.148 -14.628 9.693 1.00 92.69 478 LYS A O 1
ATOM 3994 N N . TYR A 1 479 ? -1.664 -13.625 11.640 1.00 92.19 479 TYR A N 1
ATOM 3995 C CA . TYR A 1 479 ? -0.325 -13.131 11.981 1.00 92.19 479 TYR A CA 1
ATOM 3996 C C . TYR A 1 479 ? 0.052 -13.559 13.405 1.00 92.19 479 TYR A C 1
ATOM 3998 O O . TYR A 1 479 ? -0.824 -13.687 14.255 1.00 92.19 479 TYR A O 1
ATOM 4006 N N . LYS A 1 480 ? 1.341 -13.779 13.683 1.00 88.19 480 LYS A N 1
ATOM 4007 C CA . LYS A 1 480 ? 1.861 -14.222 14.992 1.00 88.19 480 LYS A CA 1
ATOM 4008 C C . LYS A 1 480 ? 2.780 -13.217 15.658 1.00 88.19 480 LYS A C 1
ATOM 4010 O O . LYS A 1 480 ? 2.785 -13.112 16.882 1.00 88.19 480 LYS A O 1
ATOM 4015 N N . LYS A 1 481 ? 3.599 -12.537 14.868 1.00 90.38 481 LYS A N 1
ATOM 4016 C CA . LYS A 1 481 ? 4.660 -11.652 15.352 1.00 90.38 481 LYS A CA 1
ATOM 4017 C C . LYS A 1 481 ? 4.740 -10.399 14.495 1.00 90.38 481 LYS A C 1
ATOM 4019 O O . LYS A 1 481 ? 4.310 -10.398 13.343 1.00 90.38 481 LYS A O 1
ATOM 4024 N N . SER A 1 482 ? 5.330 -9.349 15.053 1.00 92.75 482 SER A N 1
ATOM 4025 C CA . SER A 1 482 ? 5.598 -8.106 14.334 1.00 92.75 482 SER A CA 1
ATOM 4026 C C . SER A 1 482 ? 6.378 -8.377 13.042 1.00 92.75 482 SER A C 1
ATOM 4028 O O . SER A 1 482 ? 7.360 -9.125 13.039 1.00 92.75 482 SER A O 1
ATOM 4030 N N . GLY A 1 483 ? 5.939 -7.766 11.946 1.00 92.81 483 GLY A N 1
ATOM 4031 C CA . GLY A 1 483 ? 6.491 -7.944 10.605 1.00 92.81 483 GLY A CA 1
ATOM 4032 C C . GLY A 1 483 ? 5.848 -9.053 9.778 1.00 92.81 483 GLY A C 1
ATOM 4033 O O . GLY A 1 483 ? 6.144 -9.131 8.587 1.00 92.81 483 GLY A O 1
ATOM 4034 N N . ASP A 1 484 ? 4.979 -9.889 10.356 1.00 94.75 484 ASP A N 1
ATOM 4035 C CA . ASP A 1 484 ? 4.186 -10.820 9.552 1.00 94.75 484 ASP A CA 1
ATOM 4036 C C . ASP A 1 484 ? 3.310 -10.021 8.578 1.00 94.75 484 ASP A C 1
ATOM 4038 O O . ASP A 1 484 ? 2.691 -9.018 8.952 1.00 94.75 484 ASP A O 1
ATOM 4042 N N . SER A 1 485 ? 3.279 -10.459 7.319 1.00 96.56 485 SER A N 1
ATOM 4043 C CA . SER A 1 485 ? 2.571 -9.766 6.250 1.00 96.56 485 SER A CA 1
ATOM 4044 C C . SER A 1 485 ? 1.734 -10.703 5.389 1.00 96.56 485 SER A C 1
ATOM 4046 O O . SER A 1 485 ? 1.973 -11.911 5.317 1.00 96.56 485 SER A O 1
ATOM 4048 N N . MET A 1 486 ? 0.731 -10.133 4.726 1.00 95.88 486 MET A N 1
ATOM 4049 C CA . MET A 1 486 ? -0.021 -10.797 3.670 1.00 95.88 486 MET A CA 1
ATOM 4050 C C . MET A 1 486 ? -0.225 -9.871 2.480 1.00 95.88 486 MET A C 1
ATOM 4052 O O . MET A 1 486 ? -0.243 -8.649 2.612 1.00 95.88 486 MET A O 1
ATOM 4056 N N . VAL A 1 487 ? -0.431 -10.470 1.313 1.00 94.25 487 VAL A N 1
ATOM 4057 C CA . VAL A 1 487 ? -0.818 -9.749 0.105 1.00 94.25 487 VAL A CA 1
ATOM 4058 C C . VAL A 1 487 ? -2.327 -9.883 -0.075 1.00 94.25 487 VAL A C 1
ATOM 4060 O O . VAL A 1 487 ? -2.853 -10.993 -0.094 1.00 94.25 487 VAL A O 1
ATOM 4063 N N . PHE A 1 488 ? -3.009 -8.751 -0.204 1.00 93.44 488 PHE A N 1
ATOM 4064 C CA . PHE A 1 488 ? -4.409 -8.656 -0.588 1.00 93.44 488 PHE A CA 1
ATOM 4065 C C . PHE A 1 488 ? -4.499 -8.164 -2.034 1.00 93.44 488 PHE A C 1
ATOM 4067 O O . PHE A 1 488 ? -3.947 -7.116 -2.372 1.00 93.44 488 PHE A O 1
ATOM 4074 N N . GLU A 1 489 ? -5.191 -8.920 -2.880 1.00 90.31 489 GLU A N 1
ATOM 4075 C CA . GLU A 1 489 ? -5.453 -8.555 -4.270 1.00 90.31 489 GLU A CA 1
ATOM 4076 C C . GLU A 1 489 ? -6.923 -8.170 -4.420 1.00 90.31 489 GLU A C 1
ATOM 4078 O O . GLU A 1 489 ? -7.825 -8.966 -4.158 1.00 90.31 489 GLU A O 1
ATOM 4083 N N . LYS A 1 490 ? -7.165 -6.924 -4.823 1.00 82.31 490 LYS A N 1
ATOM 4084 C CA . LYS A 1 490 ? -8.493 -6.426 -5.144 1.00 82.31 490 LYS A CA 1
ATOM 4085 C C . LYS A 1 490 ? -8.864 -6.864 -6.561 1.00 82.31 490 LYS A C 1
ATOM 4087 O O . LYS A 1 490 ? -8.229 -6.419 -7.517 1.00 82.31 490 LYS A O 1
ATOM 4092 N N . HIS A 1 491 ? -9.880 -7.719 -6.664 1.00 67.62 491 HIS A N 1
ATOM 4093 C CA . HIS A 1 491 ? -10.438 -8.216 -7.925 1.00 67.62 491 HIS A CA 1
ATOM 4094 C C . HIS A 1 491 ? -11.464 -7.271 -8.552 1.00 67.62 491 HIS A C 1
ATOM 4096 O O . HIS A 1 491 ? -12.175 -6.568 -7.791 1.00 67.62 491 HIS A O 1
#

Secondary structure (DSSP, 8-state):
-HHHHHS-TTTS-HHHHHHHHHHHHHH---S-HHHHHHHHHHHHHHHHHHHHHHHHHH-HHHHHHH-HHHHHHHHHH-HHHHHHHHHHHHHHHHHHHHHHS-HHHHHHHHHHHHHHHHHHSTTT-GGGSGGGGHHHHHHHHHHHHSPPTT--HHHHHHHHHHHHHHHHHHHHHHHHHHHHTT---TTTS---THHHHHHHHHTTSS-STTHHHHHHHHHHHHHHHHHHTT--S-HHHHHHHHHHHHHHHHHHHHHHHHHHHHSEEEEEEEETTEEEEEETTEEEEE-PPPTTTS-HHHHHHHHHHS-SEEEEE-S-SSTTT--S--TTSTT-EEEEEEETT----STTEEEE-SSS-EEE-SSEEEEEEE-SSSSEEEEEEETTEEEEE-TT-S----TT--HHHIIIIIIHHHHHHHHHHTT---SEEEEE--TTSGGGGGHHHHHHHH--SEEEEE--TT-GGGGGGS-TTS-B----STT-EEEEE--

pLDDT: mean 77.33, std 19.34, range [36.62, 98.75]

Organism: Muiribacterium halophilum (NCBI:txid2053465)

Radius of gyration: 32.25 Å; chains: 1; bounding box: 71×47×91 Å

Foldseek 3Di:
DVCLLPVPPVPQDVVLLVLQLVQQLLLAPDPDNVVSSVCSNVLSSLLSSLLVLLQLLQCLQLCVPQPVVSNVVCVVCDSVNSVVVSVVSLVCLQVCCVPPHDPLSNVLSCLSNVLSCLCHDPPRVVVLEQCNLVSVVSNLVSCVVRPDPPDDPVVSVLVSVVSVVVVLVVVVSSVVSSVVVVRYYPVVPVDDPVVVVVSLVVLVPDDDLSVLVVVVSVVVVVVVVVVVVPPDPDVPVVVVVVVVSVVVVCVVVVCVVVVQQLQKWKWFDQAFQWIWIDRPQEIETFQDAACVRDPPVSLVVCLVPHHQEYEYEFQADDRSRDYLDPCSVPNHHYQYEYDQVDDHPDDRYDHFHQDQTWDDDDAKIWGWHHALPDGTWIFMQGSNATETRGNRRFQQADPPDDPVNCCSRHVVSVVVLVVVLVVDAHQEYEEEQAPNGPPSRCLQVSCVSHVHQEYEYGNCVQPQVSCVVHDPPHHYDRDRHGGDMDMGGDD

Sequence (491 aa):
MIKIILLFPKTYRFDIFLLVFLLSFYSFDNNNVFQTLALAFFFSLIPFNFIYTINILTDKKEDSINKPKRIKLINDLGGKNIRNYSIFLFFLGIMIPIVYFSQKILILSIIVMTGGIIYSIPPFRAKRNISGNIVVLIVALSILLNRPEGLDKIFLLNFIFYAFLMMAFKDINDTKGDKEAKVFNWFNLRFPIWFLIYSLNITIFFTDIYFKSYLLSVFAFINLFLIKIKFVKKNYIYFVCIFLSLIIFFENDLLKIKGDNMGRFEIVYFYQNCFLIKHGEEGILFDVPDKSFIEENVFSLIDKISPENINLFFSHGHSDHFTKDLSFFKDKKLRIFVPENIKIDKKDVISLKTDNDSFKDKDLKVSTIKSNDEGMAYILEWKGLRIYFGGDLASWYWEGLSKQEFELYVKYFFDTVENLKKKKPFDIVFSNADNRVRDLSGAKDIMDALRPGLFVPMHLFGNIDILKQLPDKTNIFKYKKSGDSMVFEKH